Protein AF-A0A8W8HT36-F1 (afdb_monomer_lite)

Organism: Magallana gigas (NCBI:txid29159)

Structure (mmCIF, N/CA/C/O backbone):
data_AF-A0A8W8HT36-F1
#
_entry.id   AF-A0A8W8HT36-F1
#
loop_
_atom_site.group_PDB
_atom_site.id
_atom_site.type_symbol
_atom_site.label_atom_id
_atom_site.label_alt_id
_atom_site.label_comp_id
_atom_site.label_asym_id
_atom_site.label_entity_id
_atom_site.label_seq_id
_atom_site.pdbx_PDB_ins_code
_atom_site.Cartn_x
_atom_site.Cartn_y
_atom_site.Cartn_z
_atom_site.occupancy
_atom_site.B_iso_or_equiv
_atom_site.auth_seq_id
_atom_site.auth_comp_id
_atom_site.auth_asym_id
_atom_site.auth_atom_id
_atom_site.pdbx_PDB_model_num
ATOM 1 N N . MET A 1 1 ? -1.411 62.386 -12.670 1.00 39.59 1 MET A N 1
ATOM 2 C CA . MET A 1 1 ? -2.751 62.310 -12.051 1.00 39.59 1 MET A CA 1
ATOM 3 C C . MET A 1 1 ? -3.271 60.916 -12.381 1.00 39.59 1 MET A C 1
ATOM 5 O O . MET A 1 1 ? -3.273 60.595 -13.556 1.00 39.59 1 MET A O 1
ATOM 9 N N . TRP A 1 2 ? -3.578 60.104 -11.359 1.00 32.75 2 TRP A N 1
ATOM 10 C CA . TRP A 1 2 ? -3.995 58.681 -11.410 1.00 32.75 2 TRP A CA 1
ATOM 11 C C . TRP A 1 2 ? -2.913 57.618 -11.689 1.00 32.75 2 TRP A C 1
ATOM 13 O O . TRP A 1 2 ? -2.758 57.182 -12.815 1.00 32.75 2 TRP A O 1
ATOM 23 N N . GLN A 1 3 ? -2.185 57.213 -10.632 1.00 30.81 3 GLN A N 1
ATOM 24 C CA . GLN A 1 3 ? -1.705 55.831 -10.338 1.00 30.81 3 GLN A CA 1
ATOM 25 C C . GLN A 1 3 ? -0.694 55.797 -9.158 1.00 30.81 3 GLN A C 1
ATOM 27 O O . GLN A 1 3 ? 0.253 55.021 -9.126 1.00 30.81 3 GLN A O 1
ATOM 32 N N . LYS A 1 4 ? -0.876 56.656 -8.141 1.00 33.62 4 LYS A N 1
ATOM 33 C CA . LYS A 1 4 ? -0.022 56.713 -6.930 1.00 33.62 4 LYS A CA 1
ATOM 34 C C . LYS A 1 4 ? -0.773 56.372 -5.630 1.00 33.62 4 LYS A C 1
ATOM 36 O O . LYS A 1 4 ? -0.400 56.850 -4.568 1.00 33.62 4 LYS A O 1
ATOM 41 N N . LEU A 1 5 ? -1.831 55.558 -5.703 1.00 30.52 5 LEU A N 1
ATOM 42 C CA . LEU A 1 5 ? -2.777 55.362 -4.588 1.00 30.52 5 LEU A CA 1
ATOM 43 C C . LEU A 1 5 ? -3.049 53.906 -4.161 1.00 30.52 5 LEU A C 1
ATOM 45 O O . LEU A 1 5 ? -4.030 53.669 -3.476 1.00 30.52 5 LEU A O 1
ATOM 49 N N . TRP A 1 6 ? -2.177 52.944 -4.483 1.00 29.08 6 TRP A N 1
ATOM 50 C CA . TRP A 1 6 ? -2.329 51.545 -4.022 1.00 29.08 6 TRP A CA 1
ATOM 51 C C . TRP A 1 6 ? -1.109 50.990 -3.264 1.00 29.08 6 TRP A C 1
ATOM 53 O O . TRP A 1 6 ? -0.866 49.792 -3.223 1.00 29.08 6 TRP A O 1
ATOM 63 N N . ARG A 1 7 ? -0.339 51.863 -2.603 1.00 36.09 7 ARG A N 1
ATOM 64 C CA . ARG A 1 7 ? 0.640 51.459 -1.578 1.00 36.09 7 ARG A CA 1
ATOM 65 C C . ARG A 1 7 ? 0.145 51.889 -0.203 1.00 36.09 7 ARG A C 1
ATOM 67 O O . ARG A 1 7 ? 0.567 52.933 0.284 1.00 36.09 7 ARG A O 1
ATOM 74 N N . LYS A 1 8 ? -0.781 51.117 0.369 1.00 39.12 8 LYS A N 1
ATOM 75 C CA . LYS A 1 8 ? -1.041 50.968 1.815 1.00 39.12 8 LYS A CA 1
ATOM 76 C C . LYS A 1 8 ? -2.285 50.096 1.993 1.00 39.12 8 LYS A C 1
ATOM 78 O O . LYS A 1 8 ? -3.403 50.579 1.862 1.00 39.12 8 LYS A O 1
ATOM 83 N N . GLY A 1 9 ? -2.055 48.823 2.273 1.00 32.28 9 GLY A N 1
ATOM 84 C CA . GLY A 1 9 ? -3.077 47.827 2.567 1.00 32.28 9 GLY A CA 1
ATOM 85 C C . GLY A 1 9 ? -2.457 46.453 2.374 1.00 32.28 9 GLY A C 1
ATOM 86 O O . GLY A 1 9 ? -2.056 46.139 1.263 1.00 32.28 9 GLY A O 1
ATOM 87 N N . ASP A 1 10 ? -2.328 45.718 3.472 1.00 29.16 10 ASP A N 1
ATOM 88 C CA . ASP A 1 10 ? -1.903 44.319 3.566 1.00 29.16 10 ASP A CA 1
ATOM 89 C C . ASP A 1 10 ? -0.396 44.048 3.464 1.00 29.16 10 ASP A C 1
ATOM 91 O O . ASP A 1 10 ? 0.116 43.394 2.563 1.00 29.16 10 ASP A O 1
ATOM 95 N N . GLN A 1 11 ? 0.315 44.461 4.520 1.00 32.84 11 GLN A N 1
ATOM 96 C CA . GLN A 1 11 ? 1.380 43.621 5.079 1.00 32.84 11 GLN A CA 1
ATOM 97 C C . GLN A 1 11 ? 0.736 42.380 5.713 1.00 32.84 11 GLN A C 1
ATOM 99 O O . GLN A 1 11 ? 0.635 42.260 6.933 1.00 32.84 11 GLN A O 1
ATOM 104 N N . GLN A 1 12 ? 0.264 41.468 4.872 1.00 31.56 12 GLN A N 1
ATOM 105 C CA . GLN A 1 12 ? 0.124 40.079 5.266 1.00 31.56 12 GLN A CA 1
ATOM 106 C C . GLN A 1 12 ? 1.521 39.490 5.094 1.00 31.56 12 GLN A C 1
ATOM 108 O O . GLN A 1 12 ? 2.111 39.626 4.026 1.00 31.56 12 GLN A O 1
ATOM 113 N N . LYS A 1 13 ? 2.103 38.971 6.179 1.00 32.94 13 LYS A N 1
ATOM 114 C CA . LYS A 1 13 ? 3.376 38.248 6.126 1.00 32.94 13 LYS A CA 1
ATOM 115 C C . LYS A 1 13 ? 3.275 37.239 4.982 1.00 32.94 13 LYS A C 1
ATOM 117 O O . LYS A 1 13 ? 2.394 36.384 5.029 1.00 32.94 13 LYS A O 1
ATOM 122 N N . ASP A 1 14 ? 4.114 37.397 3.962 1.00 33.56 14 ASP A N 1
ATOM 123 C CA . ASP A 1 14 ? 4.379 36.356 2.976 1.00 33.56 14 ASP A CA 1
ATOM 124 C C . ASP A 1 14 ? 4.907 35.153 3.766 1.00 33.56 14 ASP A C 1
ATOM 126 O O . ASP A 1 14 ? 6.076 35.106 4.138 1.00 33.56 14 ASP A O 1
ATOM 130 N N . GLU A 1 15 ? 4.011 34.237 4.130 1.00 40.59 15 GLU A N 1
ATOM 131 C CA . GLU A 1 15 ? 4.393 32.876 4.475 1.00 40.59 15 GLU A CA 1
ATOM 132 C C . GLU A 1 15 ? 5.064 32.300 3.231 1.00 40.59 15 GLU A C 1
ATOM 134 O O . GLU A 1 15 ? 4.512 32.390 2.129 1.00 40.59 15 GLU A O 1
ATOM 139 N N . ASP A 1 16 ? 6.285 31.804 3.413 1.00 41.41 16 ASP A N 1
ATOM 140 C CA . ASP A 1 16 ? 7.155 31.257 2.384 1.00 41.41 16 ASP A CA 1
ATOM 141 C C . ASP A 1 16 ? 6.354 30.489 1.330 1.00 41.41 16 ASP A C 1
ATOM 143 O O . ASP A 1 16 ? 5.788 29.421 1.579 1.00 41.41 16 ASP A O 1
ATOM 147 N N . LYS A 1 17 ? 6.280 31.046 0.116 1.00 52.59 17 LYS A N 1
ATOM 148 C CA . LYS A 1 17 ? 5.770 30.317 -1.043 1.00 52.59 17 LYS A CA 1
ATOM 149 C C . LYS A 1 17 ? 6.819 29.277 -1.410 1.00 52.59 17 LYS A C 1
ATOM 151 O O . LYS A 1 17 ? 7.540 29.467 -2.383 1.00 52.59 17 LYS A O 1
ATOM 156 N N . GLU A 1 18 ? 6.904 28.190 -0.646 1.00 64.25 18 GLU A N 1
ATOM 157 C CA . GLU A 1 18 ? 7.622 26.999 -1.088 1.00 64.25 18 GLU A CA 1
ATOM 158 C C . GLU A 1 18 ? 7.099 26.666 -2.493 1.00 64.25 18 GLU A C 1
ATOM 160 O O . GLU A 1 18 ? 5.883 26.647 -2.735 1.00 64.25 18 GLU A O 1
ATOM 165 N N . VAL A 1 19 ? 8.006 26.540 -3.455 1.00 80.88 19 VAL A N 1
ATOM 166 C CA . VAL A 1 19 ? 7.696 26.176 -4.839 1.00 80.88 19 VAL A CA 1
ATOM 167 C C . VAL A 1 19 ? 7.951 24.682 -4.971 1.00 80.88 19 VAL A C 1
ATOM 169 O O . VAL A 1 19 ? 8.762 24.121 -4.239 1.00 80.88 19 VAL A O 1
ATOM 172 N N . VAL A 1 20 ? 7.206 24.029 -5.856 1.00 83.50 20 VAL A N 1
ATOM 173 C CA . VAL A 1 20 ? 7.452 22.626 -6.190 1.00 83.50 20 VAL A CA 1
ATOM 174 C C . VAL A 1 20 ? 8.873 22.520 -6.750 1.00 83.50 20 VAL A C 1
ATOM 176 O O . VAL A 1 20 ? 9.202 23.244 -7.684 1.00 83.50 20 VAL A O 1
ATOM 179 N N . GLU A 1 21 ? 9.714 21.669 -6.155 1.00 85.12 21 GLU A N 1
ATOM 180 C CA . GLU A 1 21 ? 11.086 21.467 -6.640 1.00 85.12 21 GLU A CA 1
ATOM 181 C C . GLU A 1 21 ? 11.055 20.893 -8.062 1.00 85.12 21 GLU A C 1
ATOM 183 O O . GLU A 1 21 ? 10.268 19.991 -8.362 1.00 85.12 21 GLU A O 1
ATOM 188 N N . GLU A 1 22 ? 11.904 21.426 -8.932 1.00 84.25 22 GLU A N 1
ATOM 189 C CA . GLU A 1 22 ? 12.122 20.957 -10.298 1.00 84.25 22 GLU A CA 1
ATOM 190 C C . GLU A 1 22 ? 13.592 20.549 -10.429 1.00 84.25 22 GLU A C 1
ATOM 192 O O . GLU A 1 22 ? 14.459 21.070 -9.724 1.00 84.25 22 GLU A O 1
ATOM 197 N N . ILE A 1 23 ? 13.883 19.587 -11.304 1.00 81.38 23 ILE A N 1
ATOM 198 C CA . ILE A 1 23 ? 15.265 19.171 -11.541 1.00 81.38 23 ILE A CA 1
ATOM 199 C C . ILE A 1 23 ? 15.947 20.242 -12.399 1.00 81.38 23 ILE A C 1
ATOM 201 O O . ILE A 1 23 ? 15.700 20.353 -13.598 1.00 81.38 23 ILE A O 1
ATOM 205 N N . GLU A 1 24 ? 16.832 21.020 -11.782 1.00 60.50 24 GLU A N 1
ATOM 206 C CA . GLU A 1 24 ? 17.687 21.978 -12.480 1.00 60.50 24 GLU A CA 1
ATOM 207 C C . GLU A 1 24 ? 18.999 21.296 -12.917 1.00 60.50 24 GLU A C 1
ATOM 209 O O . GLU A 1 24 ? 19.909 21.111 -12.112 1.00 60.50 24 GLU A O 1
ATOM 214 N N . GLY A 1 25 ? 19.116 20.923 -14.199 1.00 57.88 25 GLY A N 1
ATOM 215 C CA . GLY A 1 25 ? 20.370 20.442 -14.809 1.00 57.88 25 GLY A CA 1
ATOM 216 C C . GLY A 1 25 ? 20.289 19.074 -15.501 1.00 57.88 25 GLY A C 1
ATOM 217 O O . GLY A 1 25 ? 19.255 18.416 -15.494 1.00 57.88 25 GLY A O 1
ATOM 218 N N . GLU A 1 26 ? 21.396 18.655 -16.129 1.00 55.81 26 GLU A N 1
ATOM 219 C CA . GLU A 1 26 ? 21.508 17.374 -16.860 1.00 55.81 26 GLU A CA 1
ATOM 220 C C . GLU A 1 26 ? 21.835 16.170 -15.949 1.00 55.81 26 GLU A C 1
ATOM 222 O O . GLU A 1 26 ? 21.709 15.020 -16.368 1.00 55.81 26 GLU A O 1
ATOM 227 N N . GLU A 1 27 ? 22.232 16.402 -14.693 1.00 56.91 27 GLU A N 1
ATOM 228 C CA . GLU A 1 27 ? 22.646 15.354 -13.749 1.00 56.91 27 GLU A CA 1
ATOM 229 C C . GLU A 1 27 ? 21.457 14.824 -12.930 1.00 56.91 27 GLU A C 1
ATOM 231 O O . GLU A 1 27 ? 21.350 15.042 -11.725 1.00 56.91 27 GLU A O 1
ATOM 236 N N . THR A 1 28 ? 20.533 14.114 -13.581 1.00 69.69 28 THR A N 1
ATOM 237 C CA . THR A 1 28 ? 19.510 13.342 -12.857 1.00 69.69 28 THR A CA 1
ATOM 238 C C . THR A 1 28 ? 20.115 12.043 -12.334 1.00 69.69 28 THR A C 1
ATOM 240 O O . THR A 1 28 ? 20.674 11.270 -13.113 1.00 69.69 28 THR A O 1
ATOM 243 N N . CYS A 1 29 ? 19.930 11.728 -11.054 1.00 77.38 29 CYS A N 1
ATOM 244 C CA . CYS A 1 29 ? 20.322 10.437 -10.481 1.00 77.38 29 CYS A CA 1
ATOM 245 C C . CYS A 1 29 ? 19.191 9.399 -10.583 1.00 77.38 29 CYS A C 1
ATOM 247 O O . CYS A 1 29 ? 19.085 8.531 -9.720 1.00 77.38 29 CYS A O 1
ATOM 249 N N . ASN A 1 30 ? 18.322 9.485 -11.600 1.00 87.06 30 ASN A N 1
ATOM 250 C CA . ASN A 1 30 ? 17.230 8.531 -11.788 1.00 87.06 30 ASN A CA 1
ATOM 251 C C . ASN A 1 30 ? 17.791 7.169 -12.251 1.00 87.06 30 ASN A C 1
ATOM 253 O O . ASN A 1 30 ? 18.277 7.077 -13.380 1.00 87.06 30 ASN A O 1
ATOM 257 N N . PRO A 1 31 ? 17.714 6.100 -11.433 1.00 87.69 31 PRO A N 1
ATOM 258 C CA . PRO A 1 31 ? 18.213 4.795 -11.844 1.00 87.69 31 PRO A CA 1
ATOM 259 C C . PRO A 1 31 ? 17.300 4.100 -12.856 1.00 87.69 31 PRO A C 1
ATOM 261 O O . PRO A 1 31 ? 17.740 3.146 -13.487 1.00 87.69 31 PRO A O 1
ATOM 264 N N . TYR A 1 32 ? 16.045 4.530 -13.003 1.00 91.50 32 TYR A N 1
ATOM 265 C CA . TYR A 1 32 ? 15.023 3.853 -13.794 1.00 91.50 32 TYR A CA 1
ATOM 266 C C . TYR A 1 32 ? 14.915 4.424 -15.204 1.00 91.50 32 TYR A C 1
ATOM 268 O O . TYR A 1 32 ? 14.121 5.317 -15.493 1.00 91.50 32 TYR A O 1
ATOM 276 N N . THR A 1 33 ? 15.733 3.883 -16.092 1.00 89.19 33 THR A N 1
ATOM 277 C CA . THR A 1 33 ? 15.896 4.344 -17.476 1.00 89.19 33 THR A CA 1
ATOM 278 C C . THR A 1 33 ? 15.317 3.369 -18.504 1.00 89.19 33 THR A C 1
ATOM 280 O O . THR A 1 33 ? 15.204 3.716 -19.678 1.00 89.19 33 THR A O 1
ATOM 283 N N . GLU A 1 34 ? 14.920 2.161 -18.089 1.00 92.25 34 GLU A N 1
ATOM 284 C CA . GLU A 1 34 ? 14.182 1.202 -18.918 1.00 92.25 34 GLU A CA 1
ATOM 285 C C . GLU A 1 34 ? 12.719 1.111 -18.459 1.00 92.25 34 GLU A C 1
ATOM 287 O O . GLU A 1 34 ? 12.436 0.909 -17.279 1.00 92.25 34 GLU A O 1
ATOM 292 N N . LEU A 1 35 ? 11.787 1.241 -19.406 1.00 94.62 35 LEU A N 1
ATOM 293 C CA . LEU A 1 35 ? 10.345 1.319 -19.162 1.00 94.62 35 LEU A CA 1
ATOM 294 C C . LEU A 1 35 ? 9.627 0.218 -19.934 1.00 94.62 35 LEU A C 1
ATOM 296 O O . LEU A 1 35 ? 9.852 0.060 -21.136 1.00 94.62 35 LEU A O 1
ATOM 300 N N . TYR A 1 36 ? 8.721 -0.495 -19.270 1.00 96.19 36 TYR A N 1
ATOM 301 C CA . TYR A 1 36 ? 7.875 -1.499 -19.911 1.00 96.19 36 TYR A CA 1
ATOM 302 C C . TYR A 1 36 ? 6.407 -1.189 -19.631 1.00 96.19 36 TYR A C 1
ATOM 304 O O . TYR A 1 36 ? 5.975 -1.170 -18.479 1.00 96.19 36 TYR A O 1
ATOM 312 N N . PHE A 1 37 ? 5.643 -0.957 -20.698 1.00 96.38 37 PHE A N 1
ATOM 313 C CA . PHE A 1 37 ? 4.206 -0.718 -20.624 1.00 96.38 37 PHE A CA 1
ATOM 314 C C . PHE A 1 37 ? 3.459 -2.052 -20.610 1.00 96.38 37 PHE A C 1
ATOM 316 O O . PHE A 1 37 ? 3.465 -2.800 -21.589 1.00 96.38 37 PHE A O 1
ATOM 323 N N . LEU A 1 38 ? 2.809 -2.341 -19.489 1.00 96.38 38 LEU A N 1
ATOM 324 C CA . LEU A 1 38 ? 2.067 -3.567 -19.234 1.00 96.38 38 LEU A CA 1
ATOM 325 C C . LEU A 1 38 ? 0.573 -3.293 -19.436 1.00 96.38 38 LEU A C 1
ATOM 327 O O . LEU A 1 38 ? -0.162 -2.969 -18.504 1.00 96.38 38 LEU A O 1
ATOM 331 N N . GLN A 1 39 ? 0.130 -3.369 -20.692 1.00 93.75 39 GLN A N 1
ATOM 332 C CA . GLN A 1 39 ? -1.240 -3.025 -21.066 1.00 93.75 39 GLN A CA 1
ATOM 333 C C . GLN A 1 39 ? -2.148 -4.259 -21.094 1.00 93.75 39 GLN A C 1
ATOM 335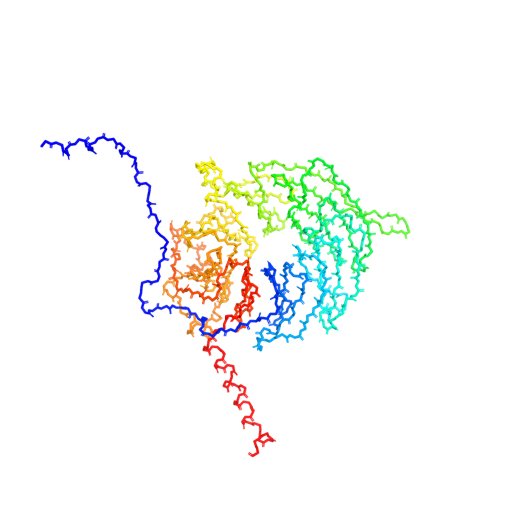 O O . GLN A 1 39 ? -1.915 -5.217 -21.835 1.00 93.75 39 GLN A O 1
ATOM 340 N N . HIS A 1 40 ? -3.217 -4.216 -20.301 1.00 96.38 40 HIS A N 1
ATOM 341 C CA . HIS A 1 40 ? -4.307 -5.190 -20.374 1.00 96.38 40 HIS A CA 1
ATOM 342 C C . HIS A 1 40 ? -5.631 -4.622 -19.869 1.00 96.38 40 HIS A C 1
ATOM 344 O O . HIS A 1 40 ? -6.666 -4.915 -20.460 1.00 96.38 40 HIS A O 1
ATOM 350 N N . HIS A 1 41 ? -5.579 -3.821 -18.806 1.00 97.81 41 HIS A N 1
ATOM 351 C CA . HIS A 1 41 ? -6.761 -3.224 -18.204 1.00 97.81 41 HIS A CA 1
ATOM 352 C C . HIS A 1 41 ? -7.472 -2.261 -19.157 1.00 97.81 41 HIS A C 1
ATOM 354 O O . HIS A 1 41 ? -6.840 -1.593 -19.980 1.00 97.81 41 HIS A O 1
ATOM 360 N N . SER A 1 42 ? -8.797 -2.202 -19.034 1.00 97.00 42 SER A N 1
ATOM 361 C CA . SER A 1 42 ? -9.656 -1.306 -19.822 1.00 97.00 42 SER A CA 1
ATOM 362 C C . SER A 1 42 ? -10.237 -0.147 -19.014 1.00 97.00 42 SER A C 1
ATOM 364 O O . SER A 1 42 ? -10.925 0.694 -19.584 1.00 97.00 42 SER A O 1
ATOM 366 N N . ASP A 1 43 ? -9.994 -0.123 -17.703 1.00 97.50 43 ASP A N 1
ATOM 367 C CA . ASP A 1 43 ? -10.412 0.944 -16.792 1.00 97.50 43 ASP A CA 1
ATOM 368 C C . ASP A 1 43 ? -9.319 1.209 -15.732 1.00 97.50 43 ASP A C 1
ATOM 370 O O . ASP A 1 43 ? -8.214 0.669 -15.812 1.00 97.50 43 ASP A O 1
ATOM 374 N N . ILE A 1 44 ? -9.548 2.153 -14.817 1.00 97.62 44 ILE A N 1
ATOM 375 C CA . ILE A 1 44 ? -8.581 2.630 -13.819 1.00 97.62 44 ILE A CA 1
ATOM 376 C C . ILE A 1 44 ? -7.999 1.456 -13.027 1.00 97.62 44 ILE A C 1
ATOM 378 O O . ILE A 1 44 ? -8.740 0.681 -12.422 1.00 97.62 44 ILE A O 1
ATOM 382 N N . VAL A 1 45 ? -6.668 1.374 -12.947 1.00 98.25 45 VAL A N 1
ATOM 383 C CA . VAL A 1 45 ? -5.976 0.364 -12.137 1.00 98.25 45 VAL A CA 1
ATOM 384 C C . VAL A 1 45 ? -5.725 0.933 -10.741 1.00 98.25 45 VAL A C 1
ATOM 386 O O . VAL A 1 45 ? -4.972 1.894 -10.572 1.00 98.25 45 VAL A O 1
ATOM 389 N N . ARG A 1 46 ? -6.372 0.354 -9.724 1.00 96.38 46 ARG A N 1
ATOM 390 C CA . ARG A 1 46 ? -6.370 0.876 -8.342 1.00 96.38 46 ARG A CA 1
ATOM 391 C C . ARG A 1 46 ? -5.433 0.137 -7.399 1.00 96.38 46 ARG A C 1
ATOM 393 O O . ARG A 1 46 ? -5.039 0.694 -6.372 1.00 96.38 46 ARG A O 1
ATOM 400 N N . HIS A 1 47 ? -5.121 -1.113 -7.712 1.00 97.06 47 HIS A N 1
ATOM 401 C CA . HIS A 1 47 ? -4.422 -2.017 -6.816 1.00 97.06 47 HIS A CA 1
ATOM 402 C C . HIS A 1 47 ? -3.200 -2.612 -7.506 1.00 97.06 47 HIS A C 1
ATOM 404 O O . HIS A 1 47 ? -3.275 -3.055 -8.652 1.00 97.06 47 HIS A O 1
ATOM 410 N N . LEU A 1 48 ? -2.096 -2.643 -6.762 1.00 97.00 48 LEU A N 1
ATOM 411 C CA . LEU A 1 48 ? -0.896 -3.408 -7.064 1.00 97.00 48 LEU A CA 1
ATOM 412 C C . LEU A 1 48 ? -0.497 -4.178 -5.812 1.00 97.00 48 LEU A C 1
ATOM 414 O O . LEU A 1 48 ? -0.517 -3.621 -4.713 1.00 97.00 48 LEU A O 1
ATOM 418 N N . LEU A 1 49 ? -0.137 -5.444 -5.989 1.00 95.25 49 LEU A N 1
ATOM 419 C CA . LEU A 1 49 ? 0.296 -6.317 -4.908 1.00 95.25 49 LEU A CA 1
ATOM 420 C C . LEU A 1 49 ? 1.462 -7.183 -5.377 1.00 95.25 49 LEU A C 1
ATOM 422 O O . LEU A 1 49 ? 1.372 -7.838 -6.415 1.00 95.25 49 LEU A O 1
ATOM 426 N N . VAL A 1 50 ? 2.546 -7.191 -4.608 1.00 93.12 50 VAL A N 1
ATOM 427 C CA . VAL A 1 50 ? 3.642 -8.148 -4.787 1.00 93.12 50 VAL A CA 1
ATOM 428 C C . VAL A 1 50 ? 3.222 -9.468 -4.156 1.00 93.12 50 VAL A C 1
ATOM 430 O O . VAL A 1 50 ? 2.749 -9.485 -3.022 1.00 93.12 50 VAL A O 1
ATOM 433 N N . ILE A 1 51 ?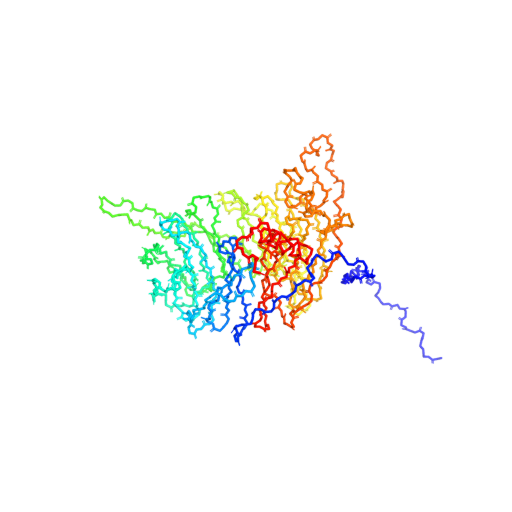 3.357 -10.554 -4.909 1.00 90.69 51 ILE A N 1
ATOM 434 C CA . ILE A 1 51 ? 2.979 -11.902 -4.473 1.00 90.69 51 ILE A CA 1
ATOM 435 C C . ILE A 1 51 ? 4.211 -12.684 -4.030 1.00 90.69 51 ILE A C 1
ATOM 437 O O . ILE A 1 51 ? 4.195 -13.354 -3.005 1.00 90.69 51 ILE A O 1
ATOM 441 N N . ASP A 1 52 ? 5.273 -12.602 -4.820 1.00 89.19 52 ASP A N 1
ATOM 442 C CA . ASP A 1 52 ? 6.565 -13.223 -4.561 1.00 89.19 52 ASP A CA 1
ATOM 443 C C . ASP A 1 52 ? 7.646 -12.456 -5.328 1.00 89.19 52 ASP A C 1
ATOM 445 O O . ASP A 1 52 ? 7.348 -11.465 -5.997 1.00 89.19 52 ASP A O 1
ATOM 449 N N . ASP A 1 53 ? 8.893 -12.924 -5.269 1.00 86.44 53 ASP A N 1
ATOM 450 C CA . ASP A 1 53 ? 10.046 -12.276 -5.902 1.00 86.44 53 ASP A CA 1
ATOM 451 C C . ASP A 1 53 ? 9.907 -12.090 -7.424 1.00 86.44 53 ASP A C 1
ATOM 453 O O . ASP A 1 53 ? 10.561 -11.216 -8.000 1.00 86.44 53 ASP A O 1
ATOM 457 N N . ARG A 1 54 ? 9.039 -12.865 -8.088 1.00 90.38 54 ARG A N 1
ATOM 458 C CA . ARG A 1 54 ? 8.879 -12.883 -9.546 1.00 90.38 54 ARG A CA 1
ATOM 459 C C . ARG A 1 54 ? 7.503 -12.419 -10.027 1.00 90.38 54 ARG A C 1
ATOM 461 O O . ARG A 1 54 ? 7.322 -12.216 -11.229 1.00 90.38 54 ARG A O 1
ATOM 468 N N . ARG A 1 55 ? 6.515 -12.267 -9.148 1.00 93.06 55 ARG A N 1
ATOM 469 C CA . ARG A 1 55 ? 5.138 -11.971 -9.554 1.00 93.06 55 ARG A CA 1
ATOM 470 C C . ARG A 1 55 ? 4.547 -10.794 -8.807 1.00 93.06 55 ARG A C 1
ATOM 472 O O . ARG A 1 55 ? 4.573 -10.725 -7.580 1.00 93.06 55 ARG A O 1
ATOM 479 N N . CYS A 1 56 ? 3.906 -9.923 -9.575 1.00 95.25 56 CYS A N 1
ATOM 480 C CA . CYS A 1 56 ? 3.014 -8.902 -9.056 1.00 95.25 56 CYS A CA 1
ATOM 481 C C . CYS A 1 56 ? 1.641 -9.016 -9.722 1.00 95.25 56 CYS A C 1
ATOM 483 O O . CYS A 1 56 ? 1.494 -9.569 -10.815 1.00 95.25 56 CYS A O 1
ATOM 485 N N . VAL A 1 57 ? 0.621 -8.517 -9.036 1.00 96.94 57 VAL A N 1
ATOM 486 C CA . VAL A 1 57 ? -0.769 -8.556 -9.482 1.00 96.94 57 VAL A CA 1
ATOM 487 C C . VAL A 1 57 ? -1.321 -7.145 -9.534 1.00 96.94 57 VAL A C 1
ATOM 489 O O . VAL A 1 57 ? -1.101 -6.364 -8.608 1.00 96.94 57 VAL A O 1
ATOM 492 N N . SER A 1 58 ? -2.065 -6.839 -10.593 1.00 98.06 58 SER A N 1
ATOM 493 C CA . SER A 1 58 ? -2.832 -5.602 -10.721 1.00 98.06 58 SER A CA 1
ATOM 494 C C . SER A 1 58 ? -4.330 -5.869 -10.818 1.00 98.06 58 SER A C 1
ATOM 496 O O . SER A 1 58 ? -4.756 -6.885 -11.373 1.00 98.06 58 SER A O 1
ATOM 498 N N . ALA A 1 59 ? -5.127 -4.944 -10.286 1.00 98.00 59 ALA A N 1
ATOM 499 C CA . ALA A 1 59 ? -6.580 -4.959 -10.416 1.00 98.00 59 ALA A CA 1
ATOM 500 C C . ALA A 1 59 ? -7.177 -3.551 -10.310 1.00 98.00 59 ALA A C 1
ATOM 502 O O . ALA A 1 59 ? -6.548 -2.625 -9.777 1.00 98.00 59 ALA A O 1
ATOM 503 N N . GLY A 1 60 ? -8.413 -3.387 -10.777 1.00 97.12 60 GLY A N 1
ATOM 504 C CA . GLY A 1 60 ? -9.070 -2.088 -10.766 1.00 97.12 60 GLY A CA 1
ATOM 505 C C . GLY A 1 60 ? -10.552 -2.103 -11.122 1.00 97.12 60 GLY A C 1
ATOM 506 O O . GLY A 1 60 ? -11.290 -3.035 -10.787 1.00 97.12 60 GLY A O 1
ATOM 507 N N . ASP A 1 61 ? -10.979 -1.026 -11.778 1.00 97.88 61 ASP A N 1
ATOM 508 C CA . ASP A 1 61 ? -12.390 -0.721 -12.034 1.00 97.88 61 ASP A CA 1
ATOM 509 C C . ASP A 1 61 ? -13.012 -1.591 -13.138 1.00 97.88 61 ASP A C 1
ATOM 511 O O . ASP A 1 61 ? -14.232 -1.739 -13.191 1.00 97.88 61 ASP A O 1
ATOM 515 N N . ASP A 1 62 ? -12.187 -2.259 -13.948 1.00 97.62 62 ASP A N 1
ATOM 516 C CA . ASP A 1 62 ? -12.633 -3.198 -14.982 1.00 97.62 62 ASP A CA 1
ATOM 517 C C . ASP A 1 62 ? -13.037 -4.579 -14.443 1.00 97.62 62 ASP A C 1
ATOM 519 O O . ASP A 1 62 ? -13.537 -5.410 -15.199 1.00 97.62 62 ASP A O 1
ATOM 523 N N . GLY A 1 63 ? -12.840 -4.838 -13.145 1.00 96.81 63 GLY A N 1
ATOM 524 C CA . GLY A 1 63 ? -13.182 -6.119 -12.523 1.00 96.81 63 GLY A CA 1
ATOM 525 C C . GLY A 1 63 ? -12.222 -7.263 -12.872 1.00 96.81 63 GLY A C 1
ATOM 526 O O . GLY A 1 63 ? -12.481 -8.414 -12.511 1.00 96.81 63 GLY A O 1
ATOM 527 N N . VAL A 1 64 ? -11.107 -6.971 -13.548 1.00 97.44 64 VAL A N 1
ATOM 528 C CA . VAL A 1 64 ? -10.118 -7.962 -13.982 1.00 97.44 64 VAL A CA 1
ATOM 529 C C . VAL A 1 64 ? -8.925 -7.969 -13.030 1.00 97.44 64 VAL A C 1
ATOM 531 O O . VAL A 1 64 ? -8.479 -6.935 -12.535 1.00 97.44 64 VAL A O 1
ATOM 534 N N . VAL A 1 65 ? -8.380 -9.158 -12.793 1.00 97.31 65 VAL A N 1
ATOM 535 C CA . VAL A 1 65 ? -7.106 -9.364 -12.098 1.00 97.31 65 VAL A CA 1
ATOM 536 C C . VAL A 1 65 ? -6.073 -9.817 -13.115 1.00 97.31 65 VAL A C 1
ATOM 538 O O . VAL A 1 65 ? -6.330 -10.755 -13.867 1.00 97.31 65 VAL A O 1
ATOM 541 N N . VAL A 1 66 ? -4.893 -9.202 -13.126 1.00 97.62 66 VAL A N 1
ATOM 542 C CA . VAL A 1 66 ? -3.804 -9.573 -14.039 1.00 97.62 66 VAL A CA 1
ATOM 543 C C . VAL A 1 66 ? -2.557 -9.923 -13.251 1.00 97.62 66 VAL A C 1
ATOM 545 O O . VAL A 1 66 ? -2.152 -9.175 -12.368 1.00 97.62 66 VAL A O 1
ATOM 548 N N . VAL A 1 67 ? -1.943 -11.057 -13.586 1.00 96.94 67 VAL A N 1
ATOM 549 C CA . VAL A 1 67 ? -0.689 -11.529 -12.996 1.00 96.94 67 VAL A CA 1
ATOM 550 C C . VAL A 1 67 ? 0.449 -11.244 -13.971 1.00 96.94 67 VAL A C 1
ATOM 552 O O . VAL A 1 67 ? 0.407 -11.661 -15.134 1.00 96.94 67 VAL A O 1
ATOM 555 N N . TRP A 1 68 ? 1.484 -10.566 -13.490 1.00 97.00 68 TRP A N 1
ATOM 556 C CA . TRP A 1 68 ? 2.642 -10.149 -14.274 1.00 97.00 68 TRP A CA 1
ATOM 557 C C . TRP A 1 68 ? 3.902 -10.868 -13.809 1.00 97.00 68 TRP A C 1
ATOM 559 O O . TRP A 1 68 ? 4.108 -11.069 -12.614 1.00 97.00 68 TRP A O 1
ATOM 569 N N . ASP A 1 69 ? 4.762 -11.223 -14.761 1.00 95.38 69 ASP A N 1
ATOM 570 C CA . ASP A 1 69 ? 6.143 -11.607 -14.489 1.00 95.38 69 ASP A CA 1
ATOM 571 C C . ASP A 1 69 ? 6.953 -10.327 -14.292 1.00 95.38 69 ASP A C 1
ATOM 573 O O . ASP A 1 69 ? 7.080 -9.514 -15.215 1.00 95.38 69 ASP A O 1
ATOM 577 N N . THR A 1 70 ? 7.485 -10.138 -13.090 1.00 93.44 70 THR A N 1
ATOM 578 C CA . THR A 1 70 ? 8.253 -8.947 -12.751 1.00 93.44 70 THR A CA 1
ATOM 579 C C . THR A 1 70 ? 9.601 -8.950 -13.447 1.00 93.44 70 THR A C 1
ATOM 581 O O . THR A 1 70 ? 10.062 -7.882 -13.823 1.00 93.44 70 THR A O 1
ATOM 584 N N . GLN A 1 71 ? 10.223 -10.104 -13.693 1.00 91.62 71 GLN A N 1
ATOM 585 C CA . GLN A 1 71 ? 11.533 -10.204 -14.335 1.00 91.62 71 GLN A CA 1
ATOM 586 C C . GLN A 1 71 ? 11.449 -9.938 -15.843 1.00 91.62 71 GLN A C 1
ATOM 588 O O . GLN A 1 71 ? 12.240 -9.169 -16.388 1.00 91.62 71 GLN A O 1
ATOM 593 N N . LEU A 1 72 ? 10.490 -10.574 -16.516 1.00 91.62 72 LEU A N 1
ATOM 594 C CA . LEU A 1 72 ? 10.308 -10.494 -17.968 1.00 91.62 72 LEU A CA 1
ATOM 595 C C . LEU A 1 72 ? 9.399 -9.340 -18.406 1.00 91.62 72 LEU A C 1
ATOM 597 O O . LEU A 1 72 ? 9.287 -9.093 -19.606 1.00 91.62 72 LEU A O 1
ATOM 601 N N . CYS A 1 73 ? 8.750 -8.651 -17.462 1.00 94.81 73 CYS A N 1
ATOM 602 C CA . CYS A 1 73 ? 7.786 -7.585 -17.732 1.00 94.81 73 CYS A CA 1
ATOM 603 C C . CYS A 1 73 ? 6.699 -8.034 -18.722 1.00 94.81 73 CYS A C 1
ATOM 605 O O . CYS A 1 73 ? 6.415 -7.358 -19.710 1.00 94.81 73 CYS A O 1
ATOM 607 N N . MET A 1 74 ? 6.107 -9.207 -18.486 1.00 95.00 74 MET A N 1
ATOM 608 C CA . MET A 1 74 ? 5.085 -9.767 -19.370 1.00 95.00 74 MET A CA 1
ATOM 609 C C . MET A 1 74 ? 3.884 -10.290 -18.595 1.00 95.00 74 MET A C 1
ATOM 611 O O . MET A 1 74 ? 3.996 -10.709 -17.445 1.00 95.00 74 MET A O 1
ATOM 615 N N . LYS A 1 75 ? 2.722 -10.299 -19.249 1.00 96.56 75 LYS A N 1
ATOM 616 C CA . LYS A 1 75 ? 1.515 -10.905 -18.687 1.00 96.56 75 LYS A CA 1
ATOM 617 C C . LYS A 1 75 ? 1.685 -12.422 -18.602 1.00 96.56 75 LYS A C 1
ATOM 619 O O . LYS A 1 75 ? 1.938 -13.059 -19.624 1.00 96.56 75 LYS A O 1
ATOM 624 N N . LEU A 1 76 ? 1.491 -12.988 -17.413 1.00 94.81 76 LEU A N 1
ATOM 625 C CA . LEU A 1 76 ? 1.465 -14.435 -17.185 1.00 94.81 76 LEU A CA 1
ATOM 626 C C . LEU A 1 76 ? 0.052 -14.991 -17.364 1.00 94.81 76 LEU A C 1
ATOM 628 O O . LEU A 1 76 ? -0.165 -15.925 -18.132 1.00 94.81 76 LEU A O 1
ATOM 632 N N . SER A 1 77 ? -0.915 -14.394 -16.673 1.00 94.19 77 SER A N 1
ATOM 633 C CA . SER A 1 77 ? -2.319 -14.805 -16.691 1.00 94.19 77 SER A CA 1
ATOM 634 C C . SER A 1 77 ? -3.227 -13.630 -16.331 1.00 94.19 77 SER A C 1
ATOM 636 O O . SER A 1 77 ? -2.764 -12.579 -15.885 1.00 94.19 77 SER A O 1
ATOM 638 N N . PHE A 1 78 ? -4.526 -13.781 -16.575 1.00 95.44 78 PHE A N 1
ATOM 639 C CA . PHE A 1 78 ? -5.540 -12.842 -16.109 1.00 95.44 78 PHE A CA 1
ATOM 640 C C . PHE A 1 78 ? -6.841 -13.584 -15.812 1.00 95.44 78 PHE A C 1
ATOM 642 O O . PHE A 1 78 ? -7.094 -14.647 -16.386 1.00 95.44 78 PHE A O 1
ATOM 649 N N . PHE A 1 79 ? -7.655 -13.008 -14.935 1.00 93.50 79 PHE A N 1
ATOM 650 C CA . PHE A 1 79 ? -8.939 -13.552 -14.516 1.00 93.50 79 PHE A CA 1
ATOM 651 C C . PHE A 1 79 ? -10.001 -12.456 -14.579 1.00 93.50 79 PHE A C 1
ATOM 653 O O . PHE A 1 79 ? -9.816 -11.384 -14.002 1.00 93.50 79 PHE A O 1
ATOM 660 N N . GLU A 1 80 ? -11.124 -12.734 -15.243 1.00 94.25 80 GLU A N 1
ATOM 661 C CA . GLU A 1 80 ? -12.350 -11.938 -15.111 1.00 94.25 80 GLU A CA 1
ATOM 662 C C . GLU A 1 80 ? -12.939 -12.218 -13.731 1.00 94.25 80 GLU A C 1
ATOM 664 O O . GLU A 1 80 ? -13.732 -13.143 -13.541 1.00 94.25 80 GLU A O 1
ATOM 669 N N . ALA A 1 81 ? -12.440 -11.492 -12.735 1.00 93.62 81 ALA A N 1
ATOM 670 C CA . ALA A 1 81 ? -12.738 -11.818 -11.361 1.00 93.62 81 ALA A CA 1
ATOM 671 C C . ALA A 1 81 ? -14.140 -11.353 -10.986 1.00 93.62 81 ALA A C 1
ATOM 673 O O . ALA A 1 81 ? -14.897 -12.123 -10.414 1.00 93.62 81 ALA A O 1
ATOM 674 N N . HIS A 1 82 ? -14.512 -10.127 -11.332 1.00 96.94 82 HIS A N 1
ATOM 675 C CA . HIS A 1 82 ? -15.745 -9.515 -10.857 1.00 96.94 82 HIS A CA 1
ATOM 676 C C . HIS A 1 82 ? -16.487 -8.782 -11.972 1.00 96.94 82 HIS A C 1
ATOM 678 O O . HIS A 1 82 ? -15.902 -8.333 -12.951 1.00 96.94 82 HIS A O 1
ATOM 684 N N . SER A 1 83 ? -17.802 -8.637 -11.802 1.00 96.12 83 SER A N 1
ATOM 685 C CA . SER A 1 83 ? -18.664 -7.910 -12.757 1.00 96.12 83 SER A CA 1
ATOM 686 C C . SER A 1 83 ? -18.694 -6.394 -12.519 1.00 96.12 83 SER A C 1
ATOM 688 O O . SER A 1 83 ? -19.320 -5.642 -13.268 1.00 96.12 83 SER A O 1
ATOM 690 N N . ARG A 1 84 ? -18.061 -5.947 -11.432 1.00 97.00 84 ARG A N 1
ATOM 691 C CA . ARG A 1 84 ? -17.961 -4.559 -10.975 1.00 97.00 84 ARG A CA 1
ATOM 692 C C . ARG A 1 84 ? -16.553 -4.295 -10.428 1.00 97.00 84 ARG A C 1
ATOM 694 O O . ARG A 1 84 ? -15.839 -5.264 -10.152 1.00 97.00 84 ARG A O 1
ATOM 701 N N . PRO A 1 85 ? -16.188 -3.018 -10.197 1.00 97.44 85 PRO A N 1
ATOM 702 C CA . PRO A 1 85 ? -14.877 -2.639 -9.685 1.00 97.44 85 PRO A CA 1
ATOM 703 C C . PRO A 1 85 ? -14.398 -3.471 -8.498 1.00 97.44 85 PRO A C 1
ATOM 705 O O . PRO A 1 85 ? -15.132 -3.646 -7.517 1.00 97.44 85 PRO A O 1
ATOM 708 N N . ILE A 1 86 ? -13.153 -3.937 -8.588 1.00 97.75 86 ILE A N 1
ATOM 709 C CA . ILE A 1 86 ? -12.439 -4.551 -7.470 1.00 97.75 86 ILE A CA 1
ATOM 710 C C . ILE A 1 86 ? -12.038 -3.431 -6.515 1.00 97.75 86 ILE A C 1
ATOM 712 O O . ILE A 1 86 ? -11.403 -2.454 -6.904 1.00 97.75 86 ILE A O 1
ATOM 716 N N . THR A 1 87 ? -12.446 -3.570 -5.263 1.00 96.12 87 THR A N 1
ATOM 717 C CA . THR A 1 87 ? -12.327 -2.546 -4.215 1.00 96.12 87 THR A CA 1
ATOM 718 C C . THR A 1 87 ? -11.227 -2.869 -3.212 1.00 96.12 87 THR A C 1
ATOM 720 O O . THR A 1 87 ? -10.685 -1.964 -2.576 1.00 96.12 87 THR A O 1
ATOM 723 N N . CYS A 1 88 ? -10.889 -4.149 -3.054 1.00 94.88 88 CYS A N 1
ATOM 724 C CA . CYS A 1 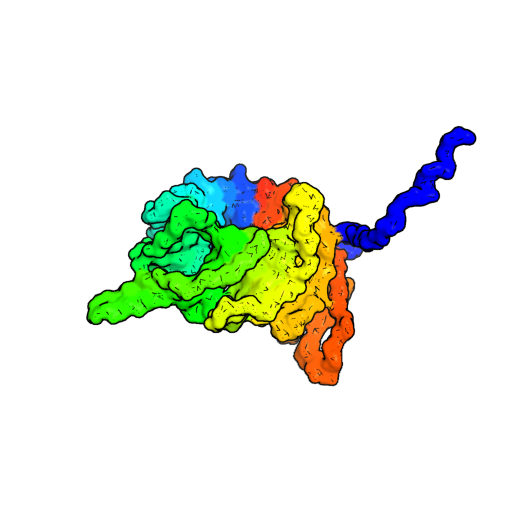88 ? -9.828 -4.605 -2.167 1.00 94.88 88 CYS A CA 1
ATOM 725 C C . CYS A 1 88 ? -9.224 -5.935 -2.632 1.00 94.88 88 CYS A C 1
ATOM 727 O O . CYS A 1 88 ? -9.905 -6.789 -3.204 1.00 94.88 88 CYS A O 1
ATOM 729 N N . MET A 1 89 ? -7.940 -6.118 -2.325 1.00 95.44 89 MET A N 1
ATOM 730 C CA . MET A 1 89 ? -7.174 -7.334 -2.587 1.00 95.44 89 MET A CA 1
ATOM 731 C C . MET A 1 89 ? -6.356 -7.711 -1.359 1.00 95.44 89 MET A C 1
ATOM 733 O O . MET A 1 89 ? -5.880 -6.833 -0.639 1.00 95.44 89 MET A O 1
ATOM 737 N N . LEU A 1 90 ? -6.150 -9.009 -1.169 1.00 92.38 90 LEU A N 1
ATOM 738 C CA . LEU A 1 90 ? -5.312 -9.558 -0.114 1.00 92.38 90 LEU A CA 1
ATOM 739 C C . LEU A 1 90 ? -4.611 -10.824 -0.615 1.00 92.38 90 LEU A C 1
ATOM 741 O O . LEU A 1 90 ? -5.258 -11.676 -1.216 1.00 92.38 90 LEU A O 1
ATOM 745 N N . SER A 1 91 ? -3.314 -10.962 -0.347 1.00 89.19 91 SER A N 1
ATOM 746 C CA . SER A 1 91 ? -2.598 -12.231 -0.522 1.00 89.19 91 SER A CA 1
ATOM 747 C C . SER A 1 91 ? -2.474 -12.923 0.829 1.00 89.19 91 SER A C 1
ATOM 749 O O . SER A 1 91 ? -2.155 -12.263 1.820 1.00 89.19 91 SER A O 1
ATOM 751 N N . ILE A 1 92 ? -2.719 -14.231 0.860 1.00 84.50 92 ILE A N 1
ATOM 752 C CA . ILE A 1 92 ? -2.493 -15.090 2.025 1.00 84.50 92 ILE A CA 1
ATOM 753 C C . ILE A 1 92 ? -1.750 -16.361 1.601 1.00 84.50 92 ILE A C 1
ATOM 755 O O . ILE A 1 92 ? -1.922 -16.851 0.479 1.00 84.50 92 ILE A O 1
ATOM 759 N N . ASP A 1 93 ? -0.953 -16.908 2.513 1.00 76.94 93 ASP A N 1
ATOM 760 C CA . ASP A 1 93 ? -0.306 -18.203 2.315 1.00 76.94 93 ASP A CA 1
ATOM 761 C C . ASP A 1 93 ? -1.356 -19.312 2.448 1.00 76.94 93 ASP A C 1
ATOM 763 O O . ASP A 1 93 ? -2.097 -19.364 3.431 1.00 76.94 93 ASP A O 1
ATOM 767 N N . GLY A 1 94 ? -1.443 -20.210 1.467 1.00 67.94 94 GLY A N 1
ATOM 768 C CA . GLY A 1 94 ? -2.315 -21.379 1.576 1.00 67.94 94 GLY A CA 1
ATOM 769 C C . GLY A 1 94 ? -1.748 -22.444 2.522 1.00 67.94 94 GLY A C 1
ATOM 770 O O . GLY A 1 94 ? -0.533 -22.551 2.704 1.00 67.94 94 GLY A O 1
ATOM 771 N N . LYS A 1 95 ? -2.618 -23.321 3.046 1.00 62.66 95 LYS A N 1
ATOM 772 C CA . LYS A 1 95 ? -2.274 -24.480 3.904 1.00 62.66 95 LYS A CA 1
ATOM 773 C C . LYS A 1 95 ? -1.021 -25.268 3.514 1.00 62.66 95 LYS A C 1
ATOM 775 O O . LYS A 1 95 ? -0.309 -25.760 4.387 1.00 62.66 95 LYS A O 1
ATOM 780 N N . ASN A 1 96 ? -0.760 -25.410 2.216 1.00 59.75 96 ASN A N 1
ATOM 781 C CA . ASN A 1 96 ? 0.363 -26.194 1.709 1.00 59.75 96 ASN A CA 1
ATOM 782 C C . ASN A 1 96 ? 1.678 -25.414 1.575 1.00 59.75 96 ASN A C 1
ATOM 784 O O . ASN A 1 96 ? 2.594 -25.979 0.996 1.00 59.75 96 ASN A O 1
ATOM 788 N N . LYS A 1 97 ? 1.799 -24.166 2.064 1.00 58.09 97 LYS A N 1
ATOM 789 C CA . LYS A 1 97 ? 2.980 -23.265 1.948 1.00 58.09 97 LYS A CA 1
ATOM 790 C C . LYS A 1 97 ? 3.550 -23.038 0.532 1.00 58.09 97 LYS A C 1
ATOM 792 O O . LYS A 1 97 ? 4.364 -22.144 0.351 1.00 58.09 97 LYS A O 1
ATOM 797 N N . ASP A 1 98 ? 3.074 -23.789 -0.454 1.00 54.62 98 ASP A N 1
ATOM 798 C CA . ASP A 1 98 ? 3.482 -23.800 -1.856 1.00 54.62 98 ASP A CA 1
ATOM 799 C C . ASP A 1 98 ? 2.392 -23.205 -2.766 1.00 54.62 98 ASP A C 1
ATOM 801 O O . ASP A 1 98 ? 2.497 -23.285 -3.987 1.00 54.62 98 ASP A O 1
ATOM 805 N N . SER A 1 99 ? 1.310 -22.660 -2.195 1.00 68.94 99 SER A N 1
ATOM 806 C CA . SER A 1 99 ? 0.232 -22.029 -2.960 1.00 68.94 99 SER A CA 1
ATOM 807 C C . SER A 1 99 ? -0.055 -20.628 -2.448 1.00 68.94 99 SER A C 1
ATOM 809 O O . SER A 1 99 ? -0.541 -20.474 -1.324 1.00 68.94 99 SER A O 1
ATOM 811 N N . ASN A 1 100 ? 0.168 -19.633 -3.302 1.00 80.25 100 ASN A N 1
ATOM 812 C CA . ASN A 1 100 ? -0.207 -18.254 -3.016 1.00 80.25 100 ASN A CA 1
ATOM 813 C C . ASN A 1 100 ? -1.683 -18.065 -3.365 1.00 80.25 100 ASN A C 1
ATOM 815 O O . ASN A 1 100 ? -2.088 -18.228 -4.526 1.00 80.25 100 ASN A O 1
ATOM 819 N N . LEU A 1 101 ? -2.496 -17.756 -2.353 1.00 88.38 101 LEU A N 1
ATOM 820 C CA . LEU A 1 101 ? -3.907 -17.459 -2.541 1.00 88.38 101 LEU A CA 1
ATOM 821 C C . LEU A 1 101 ? -4.104 -15.951 -2.631 1.00 88.38 101 LEU A C 1
ATOM 823 O O . LEU A 1 101 ? -3.654 -15.196 -1.772 1.00 88.38 101 LEU A O 1
ATOM 827 N N . LEU A 1 102 ? -4.830 -15.521 -3.657 1.00 92.25 102 LEU A N 1
ATOM 828 C CA . LEU A 1 102 ? -5.304 -14.150 -3.780 1.00 92.25 102 LEU A CA 1
ATOM 829 C C . LEU A 1 102 ? -6.789 -14.103 -3.443 1.00 92.25 102 LEU A C 1
ATOM 831 O O . LEU A 1 102 ? -7.587 -14.814 -4.047 1.00 92.25 102 LEU A O 1
ATOM 835 N N . ILE A 1 103 ? -7.167 -13.223 -2.527 1.00 93.50 103 ILE A N 1
ATOM 836 C CA . ILE A 1 103 ? -8.556 -12.912 -2.207 1.00 93.50 103 ILE A CA 1
ATOM 837 C C . ILE A 1 103 ? -8.893 -11.551 -2.810 1.00 93.50 103 ILE A C 1
ATOM 839 O O . ILE A 1 103 ? -8.181 -10.567 -2.595 1.00 93.50 103 ILE A O 1
ATOM 843 N N . THR A 1 104 ? -9.994 -11.489 -3.553 1.00 95.81 104 THR A N 1
ATOM 844 C CA . THR A 1 104 ? -10.517 -10.260 -4.152 1.00 95.81 104 THR A CA 1
ATOM 845 C C . THR A 1 104 ? -11.917 -9.971 -3.638 1.00 95.81 104 THR A C 1
ATOM 847 O O . THR A 1 104 ? -12.752 -10.868 -3.578 1.00 95.81 104 THR A O 1
ATOM 850 N N . GLY A 1 105 ? -12.170 -8.717 -3.264 1.00 95.88 105 GLY A N 1
ATOM 851 C CA . GLY A 1 105 ? -13.498 -8.210 -2.919 1.00 95.88 105 GLY A CA 1
ATOM 852 C C . GLY A 1 105 ? -13.922 -7.119 -3.898 1.00 95.88 105 GLY A C 1
ATOM 853 O O . GLY A 1 105 ? -13.077 -6.379 -4.412 1.00 95.88 105 GLY A O 1
ATOM 854 N N . SER A 1 106 ? -15.223 -7.032 -4.175 1.00 96.69 106 SER A N 1
ATOM 855 C CA . SER A 1 106 ? -15.760 -6.117 -5.184 1.00 96.69 106 SER A CA 1
ATOM 856 C C . SER A 1 106 ? -17.077 -5.462 -4.768 1.00 96.69 106 SER A C 1
ATOM 858 O O . SER A 1 106 ? -17.815 -5.910 -3.883 1.00 96.69 106 SER A O 1
ATOM 860 N N . SER A 1 107 ? -17.407 -4.391 -5.490 1.00 95.38 107 SER A N 1
ATOM 861 C CA . SER A 1 107 ? -18.720 -3.745 -5.463 1.00 95.38 107 SER A CA 1
ATOM 862 C C . SER A 1 107 ? -19.853 -4.576 -6.082 1.00 95.38 107 SER A C 1
ATOM 864 O O . SER A 1 107 ? -21.013 -4.149 -6.038 1.00 95.38 107 SER A O 1
ATOM 866 N N . ASP A 1 108 ? -19.553 -5.742 -6.662 1.00 94.62 108 ASP A N 1
ATOM 867 C CA . ASP A 1 108 ? -20.560 -6.753 -7.018 1.00 94.62 108 ASP A CA 1
ATOM 868 C C . ASP A 1 108 ? -21.028 -7.599 -5.834 1.00 94.62 108 ASP A C 1
ATOM 870 O O . ASP A 1 108 ? -21.952 -8.390 -6.007 1.00 94.62 108 ASP A O 1
ATOM 874 N N . LYS A 1 109 ? -20.494 -7.330 -4.631 1.00 93.44 109 LYS A N 1
ATOM 875 C CA . LYS A 1 109 ? -20.841 -7.994 -3.368 1.00 93.44 109 LYS A CA 1
ATOM 876 C C . LYS A 1 109 ? -20.280 -9.411 -3.238 1.00 93.44 109 LYS A C 1
ATOM 878 O O . LYS A 1 109 ? -20.653 -10.135 -2.322 1.00 93.44 109 LYS A O 1
ATOM 883 N N . HIS A 1 110 ? -19.374 -9.809 -4.124 1.00 94.44 110 HIS A N 1
ATOM 884 C CA . HIS A 1 110 ? -18.716 -11.103 -4.048 1.00 94.44 110 HIS A CA 1
ATOM 885 C C . HIS A 1 110 ? -17.307 -10.979 -3.478 1.00 94.44 110 HIS A C 1
ATOM 887 O O . HIS A 1 110 ? -16.611 -9.976 -3.673 1.00 94.44 110 HIS A O 1
ATOM 893 N N . ILE A 1 111 ? -16.881 -12.043 -2.799 1.00 94.88 111 ILE A N 1
ATOM 894 C CA . ILE A 1 111 ? -15.476 -12.294 -2.487 1.00 94.88 111 ILE A CA 1
ATOM 895 C C . ILE A 1 111 ? -15.060 -13.535 -3.265 1.00 94.88 111 ILE A C 1
ATOM 897 O O . ILE A 1 111 ? -15.747 -14.553 -3.219 1.00 94.88 111 ILE A O 1
ATOM 901 N N . LYS A 1 112 ? -13.938 -13.469 -3.975 1.00 93.62 112 LYS A N 1
ATOM 902 C CA . LYS A 1 112 ? -13.395 -14.617 -4.703 1.00 93.62 112 LYS A CA 1
ATOM 903 C C . LYS A 1 112 ? -12.003 -14.953 -4.210 1.00 93.62 112 LYS A C 1
ATOM 905 O O . LYS A 1 112 ? -11.188 -14.062 -3.985 1.00 93.62 112 LYS A O 1
ATOM 910 N N . VAL A 1 113 ? -11.744 -16.248 -4.064 1.00 92.56 113 VAL A N 1
ATOM 911 C CA . VAL A 1 113 ? -10.440 -16.793 -3.676 1.00 92.56 113 VAL A CA 1
ATOM 912 C C . VAL A 1 113 ? -9.829 -17.489 -4.883 1.00 92.56 113 VAL A C 1
ATOM 914 O O . VAL A 1 113 ? -10.459 -18.341 -5.517 1.00 92.56 113 VAL A O 1
ATOM 917 N N . TRP A 1 114 ? -8.594 -17.131 -5.204 1.00 91.38 114 TRP A N 1
ATOM 918 C CA . TRP A 1 114 ? -7.879 -17.567 -6.394 1.00 91.38 114 TRP A CA 1
ATOM 919 C C . TRP A 1 114 ? -6.599 -18.279 -6.005 1.00 91.38 114 TRP A C 1
ATOM 921 O O . TRP A 1 114 ? -5.816 -17.767 -5.211 1.00 91.38 114 TRP A O 1
ATOM 931 N N . ASN A 1 115 ? -6.343 -19.420 -6.633 1.00 89.38 115 ASN A N 1
ATOM 932 C CA . ASN A 1 115 ? -5.012 -20.004 -6.643 1.00 89.38 115 ASN A CA 1
ATOM 933 C C . ASN A 1 115 ? -4.244 -19.399 -7.824 1.00 89.38 115 ASN A C 1
ATOM 935 O O . ASN A 1 115 ? -4.582 -19.665 -8.982 1.00 89.38 115 ASN A O 1
ATOM 939 N N . ILE A 1 116 ? -3.238 -18.572 -7.528 1.00 87.25 116 ILE A N 1
ATOM 940 C CA . ILE A 1 116 ? -2.488 -17.820 -8.545 1.00 87.25 116 ILE A CA 1
ATOM 941 C C . ILE A 1 116 ? -1.666 -18.767 -9.428 1.00 87.25 116 ILE A C 1
ATOM 943 O O . ILE A 1 116 ? -1.570 -18.552 -10.636 1.00 87.25 116 ILE A O 1
ATOM 947 N N . ASP A 1 117 ? -1.117 -19.839 -8.853 1.00 86.69 117 ASP A N 1
ATOM 948 C CA . ASP A 1 117 ? -0.265 -20.803 -9.559 1.00 86.69 117 ASP A CA 1
ATOM 949 C C . ASP A 1 117 ? -1.044 -21.616 -10.600 1.00 86.69 117 ASP A C 1
ATOM 951 O O . ASP A 1 117 ? -0.556 -21.873 -11.699 1.00 86.69 117 ASP A O 1
ATOM 955 N N . GLN A 1 118 ? -2.281 -21.995 -10.274 1.00 85.62 118 GLN A N 1
ATOM 956 C CA . GLN A 1 118 ? -3.172 -22.730 -11.177 1.00 85.62 118 GLN A CA 1
ATOM 957 C C . GLN A 1 118 ? -4.015 -21.816 -12.067 1.00 85.62 118 GLN A C 1
ATOM 959 O O . GLN A 1 118 ? -4.605 -22.284 -13.043 1.00 85.62 118 GLN A O 1
ATOM 964 N N . GLY A 1 119 ? -4.122 -20.540 -11.702 1.00 84.75 119 GLY A N 1
ATOM 965 C CA . GLY A 1 119 ? -4.983 -19.568 -12.355 1.00 84.75 119 GLY A CA 1
ATOM 966 C C . GLY A 1 119 ? -6.468 -19.921 -12.298 1.00 84.75 119 GLY A C 1
ATOM 967 O O . GLY A 1 119 ? -7.192 -19.742 -13.277 1.00 84.75 119 GLY A O 1
ATOM 968 N N . LYS A 1 120 ? -6.921 -20.480 -11.171 1.00 87.81 120 LYS A N 1
ATOM 969 C CA . LYS A 1 120 ? -8.310 -20.914 -10.980 1.00 87.81 120 LYS A CA 1
ATOM 970 C C . LYS A 1 120 ? -8.934 -20.246 -9.768 1.00 87.81 120 LYS A C 1
ATOM 972 O O . LYS A 1 120 ? -8.299 -20.117 -8.721 1.00 87.81 120 LYS A O 1
ATOM 977 N N . CYS A 1 121 ? -10.207 -19.891 -9.914 1.00 91.38 121 CYS A N 1
ATOM 978 C CA . CYS A 1 121 ? -11.059 -19.554 -8.787 1.00 91.38 121 CYS A CA 1
ATOM 979 C C . CYS A 1 121 ? -11.291 -20.832 -7.976 1.00 91.38 121 CYS A C 1
ATOM 981 O O . CYS A 1 121 ? -11.836 -21.809 -8.492 1.00 91.38 121 CYS A O 1
ATOM 983 N N . VAL A 1 122 ? -10.806 -20.836 -6.739 1.00 89.31 122 VAL A N 1
ATOM 984 C CA . VAL A 1 122 ? -11.012 -21.925 -5.780 1.00 89.31 122 VAL A CA 1
ATOM 985 C C . VAL A 1 122 ? -12.377 -21.768 -5.124 1.00 89.31 122 VAL A C 1
ATOM 987 O O . VAL A 1 122 ? -13.048 -22.765 -4.867 1.00 89.31 122 VAL A O 1
ATOM 990 N N . GLN A 1 123 ? -12.799 -20.521 -4.895 1.00 88.88 123 GLN A N 1
ATOM 991 C CA . GLN A 1 123 ? -14.036 -20.237 -4.195 1.00 88.88 123 GLN A CA 1
ATOM 992 C C . GLN A 1 123 ? -14.689 -18.927 -4.615 1.00 88.88 123 GLN A C 1
ATOM 994 O O . GLN A 1 123 ? -14.017 -17.921 -4.844 1.00 88.88 123 GLN A O 1
ATOM 999 N N . ASP A 1 124 ? -16.020 -18.963 -4.634 1.00 92.38 124 ASP A N 1
ATOM 1000 C CA . ASP A 1 124 ? -16.900 -17.829 -4.872 1.00 92.38 124 ASP A CA 1
ATOM 1001 C C . ASP A 1 124 ? -17.843 -17.657 -3.675 1.00 92.38 124 ASP A C 1
ATOM 1003 O O . ASP A 1 124 ? -18.706 -18.499 -3.426 1.00 92.38 124 ASP A O 1
ATOM 1007 N N . ILE A 1 125 ? -17.641 -16.593 -2.903 1.00 91.81 125 ILE A N 1
ATOM 1008 C CA . ILE A 1 125 ? -18.370 -16.306 -1.670 1.00 91.81 125 ILE A CA 1
ATOM 1009 C C . ILE A 1 125 ? -19.412 -15.232 -1.983 1.00 91.81 125 ILE A C 1
ATOM 1011 O O . ILE A 1 125 ? -19.087 -14.077 -2.273 1.00 91.81 125 ILE A O 1
ATOM 1015 N N . THR A 1 126 ? -20.686 -15.619 -1.925 1.00 86.44 126 THR A N 1
ATOM 1016 C CA . THR A 1 126 ? -21.825 -14.778 -2.329 1.00 86.44 126 THR A CA 1
ATOM 1017 C C . THR A 1 126 ? -22.682 -14.288 -1.169 1.00 86.44 126 THR A C 1
ATOM 1019 O O . THR A 1 126 ? -23.720 -13.673 -1.394 1.00 86.44 126 THR A O 1
ATOM 1022 N N . GLU A 1 127 ? -22.298 -14.597 0.066 1.00 79.81 127 GLU A N 1
ATOM 1023 C CA . GLU A 1 127 ? -23.103 -14.264 1.244 1.00 79.81 127 GLU A CA 1
ATOM 1024 C C . GLU A 1 127 ? -22.995 -12.788 1.650 1.00 79.81 127 GLU A C 1
ATOM 1026 O O . GLU A 1 127 ? -23.820 -12.300 2.420 1.00 79.81 127 GLU A O 1
ATOM 1031 N N . HIS A 1 128 ? -22.049 -12.035 1.076 1.00 79.31 128 HIS A N 1
ATOM 1032 C CA . HIS A 1 128 ? -21.991 -10.590 1.279 1.00 79.31 128 HIS A CA 1
ATOM 1033 C C . HIS A 1 128 ? -23.216 -9.905 0.663 1.00 79.31 128 HIS A C 1
ATOM 1035 O O . HIS A 1 128 ? -23.421 -9.884 -0.548 1.00 79.31 128 HIS A O 1
ATOM 1041 N N . GLY A 1 129 ? -24.053 -9.295 1.504 1.00 81.38 129 GLY A N 1
ATOM 1042 C CA . GLY A 1 129 ? -25.245 -8.571 1.046 1.00 81.38 129 GLY A CA 1
ATOM 1043 C C . GLY A 1 129 ? -24.944 -7.220 0.379 1.00 81.38 129 GLY A C 1
ATOM 1044 O O . GLY A 1 129 ? -25.833 -6.617 -0.241 1.00 81.38 129 GLY A O 1
ATOM 1045 N N . THR A 1 130 ? -23.706 -6.728 0.498 1.00 86.75 130 THR A N 1
ATOM 1046 C CA . THR A 1 130 ? -23.302 -5.336 0.217 1.00 86.75 130 THR A CA 1
ATOM 1047 C C . THR A 1 130 ? -21.910 -5.261 -0.410 1.00 86.75 130 THR A C 1
ATOM 1049 O O . THR A 1 130 ? -21.236 -6.278 -0.532 1.00 86.75 130 THR A O 1
ATOM 1052 N N . SER A 1 131 ? -21.494 -4.071 -0.858 1.00 91.19 131 SER A N 1
ATOM 1053 C CA . SER A 1 131 ? -20.159 -3.875 -1.441 1.00 91.19 131 SER A CA 1
ATOM 1054 C C . SER A 1 131 ? -19.076 -4.204 -0.414 1.00 91.19 131 SER A C 1
ATOM 1056 O O . SER A 1 131 ? -19.081 -3.663 0.693 1.00 91.19 131 SER A O 1
ATOM 1058 N N . VAL A 1 132 ? -18.142 -5.075 -0.791 1.00 93.94 132 VAL A N 1
ATOM 1059 C CA . VAL A 1 132 ? -16.967 -5.379 0.029 1.00 93.94 132 VAL A CA 1
ATOM 1060 C C . VAL A 1 132 ? -15.978 -4.243 -0.175 1.00 93.94 132 VAL A C 1
ATOM 1062 O O . VAL A 1 132 ? -15.686 -3.899 -1.311 1.00 93.94 132 VAL A O 1
ATOM 1065 N N . LYS A 1 133 ? -15.469 -3.623 0.885 1.00 92.94 133 LYS A N 1
ATOM 1066 C CA . LYS A 1 133 ? -14.546 -2.477 0.795 1.00 92.94 133 LYS A CA 1
ATOM 1067 C C . LYS A 1 133 ? -13.159 -2.775 1.332 1.00 92.94 133 LYS A C 1
ATOM 1069 O O . LYS A 1 133 ? -12.190 -2.164 0.889 1.00 92.94 133 LYS A O 1
ATOM 1074 N N . CYS A 1 134 ? -13.057 -3.682 2.296 1.00 92.88 134 CYS A N 1
ATOM 1075 C CA . CYS A 1 134 ? -11.793 -4.032 2.924 1.00 92.88 134 CYS A CA 1
ATOM 1076 C C . CYS A 1 134 ? -11.712 -5.530 3.186 1.00 92.88 134 CYS A C 1
ATOM 1078 O O . CYS A 1 134 ? -12.713 -6.169 3.512 1.00 92.88 134 CYS A O 1
ATOM 1080 N N . LEU A 1 135 ? -10.490 -6.048 3.112 1.00 94.44 135 LEU A N 1
ATOM 1081 C CA . LEU A 1 135 ? -10.115 -7.393 3.520 1.00 94.44 135 LEU A CA 1
ATOM 1082 C C . LEU A 1 135 ? -8.927 -7.281 4.472 1.00 94.44 135 LEU A C 1
ATOM 1084 O O . LEU A 1 135 ? -8.038 -6.458 4.253 1.00 94.44 135 LEU A O 1
ATOM 1088 N N . LEU A 1 136 ? -8.920 -8.094 5.522 1.00 92.94 136 LEU A N 1
ATOM 1089 C CA . LEU A 1 136 ? -7.856 -8.127 6.517 1.00 92.94 136 LEU A CA 1
ATOM 1090 C C . LEU A 1 136 ? -7.584 -9.583 6.916 1.00 92.94 136 LEU A C 1
ATOM 1092 O O . LEU A 1 136 ? 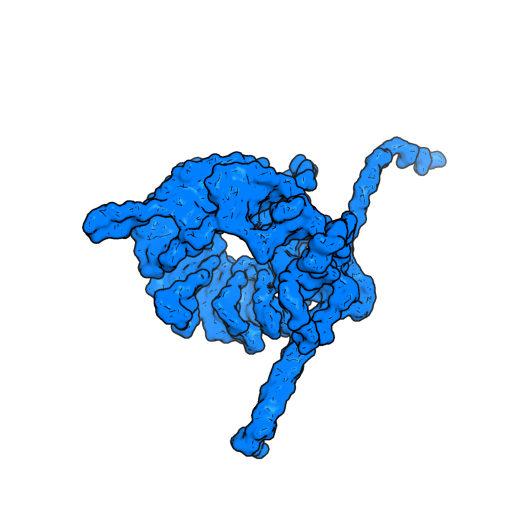-8.520 -10.248 7.358 1.00 92.94 136 LEU A O 1
ATOM 1096 N N . PRO A 1 137 ? -6.343 -10.086 6.815 1.00 90.44 137 PRO A N 1
ATOM 1097 C CA . PRO A 1 137 ? -6.008 -11.393 7.360 1.00 90.44 137 PRO A CA 1
ATOM 1098 C C . PRO A 1 137 ? -6.075 -11.327 8.890 1.00 90.44 137 PRO A C 1
ATOM 1100 O O . PRO A 1 137 ? -5.560 -10.389 9.505 1.00 90.44 137 PRO A O 1
ATOM 1103 N N . VAL A 1 138 ? -6.722 -12.314 9.506 1.00 85.94 138 VAL A N 1
ATOM 1104 C CA . VAL A 1 138 ? -6.844 -12.434 10.963 1.00 85.94 138 VAL A CA 1
ATOM 1105 C C . VAL A 1 138 ? -6.527 -13.854 11.402 1.00 85.94 138 VAL A C 1
ATOM 1107 O O . VAL A 1 138 ? -6.816 -14.794 10.671 1.00 85.94 138 VAL A O 1
ATOM 1110 N N . LEU A 1 139 ? -5.954 -14.008 12.601 1.00 80.56 139 LEU A N 1
ATOM 1111 C CA . LEU A 1 139 ? -5.466 -15.297 13.117 1.00 80.56 139 LEU A CA 1
ATOM 1112 C C . LEU A 1 139 ? -4.631 -16.062 12.054 1.00 80.56 139 LEU A C 1
ATOM 1114 O O . LEU A 1 139 ? -4.165 -15.474 11.077 1.00 80.56 139 LEU A O 1
ATOM 1118 N N . GLU A 1 140 ? -4.370 -17.353 12.248 1.00 75.81 140 GLU A N 1
ATOM 1119 C CA . GLU A 1 140 ? -3.841 -18.188 11.164 1.00 75.81 140 GLU A CA 1
ATOM 1120 C C . GLU A 1 140 ? -5.004 -18.640 10.272 1.00 75.81 140 GLU A C 1
ATOM 1122 O O . GLU A 1 140 ? -5.978 -19.210 10.764 1.00 75.81 140 GLU A O 1
ATOM 1127 N N . ASN A 1 141 ? -4.886 -18.419 8.959 1.00 78.00 141 ASN A N 1
ATOM 1128 C CA . ASN A 1 141 ? -5.812 -18.932 7.941 1.00 78.00 141 ASN A CA 1
ATOM 1129 C C . ASN A 1 141 ? -7.268 -18.432 8.067 1.00 78.00 141 ASN A C 1
ATOM 1131 O O . ASN A 1 141 ? -8.206 -19.140 7.708 1.00 78.00 141 ASN A O 1
ATOM 1135 N N . MET A 1 142 ? -7.489 -17.218 8.570 1.00 88.50 142 MET A N 1
ATOM 1136 C CA . MET A 1 142 ? -8.803 -16.571 8.541 1.00 88.50 142 MET A CA 1
ATOM 1137 C C . MET A 1 142 ? -8.678 -15.159 7.985 1.00 88.50 142 MET A C 1
ATOM 1139 O O . MET A 1 142 ? -7.594 -14.572 7.909 1.00 88.50 142 MET A O 1
ATOM 1143 N N . PHE A 1 143 ? -9.802 -14.590 7.572 1.00 91.62 143 PHE A N 1
ATOM 1144 C CA . PHE A 1 143 ? -9.835 -13.200 7.148 1.00 91.62 143 PHE A CA 1
ATOM 1145 C C . PHE A 1 143 ? -11.163 -12.545 7.509 1.00 91.62 143 PHE A C 1
ATOM 1147 O O . PHE A 1 143 ? -12.219 -13.174 7.542 1.00 91.62 143 PHE A O 1
ATOM 1154 N N . VAL A 1 144 ? -11.096 -11.247 7.781 1.00 93.56 144 VAL A N 1
ATOM 1155 C CA . VAL A 1 144 ? -12.259 -10.383 7.951 1.00 93.56 144 VAL A CA 1
ATOM 1156 C C . VAL A 1 144 ? -12.480 -9.624 6.660 1.00 93.56 144 VAL A C 1
ATOM 1158 O O . VAL A 1 144 ? -11.549 -9.122 6.032 1.00 93.56 144 VAL A O 1
ATOM 1161 N N . SER A 1 145 ? -13.743 -9.499 6.296 1.00 93.50 145 SER A N 1
ATOM 1162 C CA . SER A 1 145 ? -14.189 -8.598 5.240 1.00 93.50 145 SER A CA 1
ATOM 1163 C C . SER A 1 145 ? -15.108 -7.536 5.826 1.00 93.50 145 SER A C 1
ATOM 1165 O O . SER A 1 145 ? -15.904 -7.841 6.719 1.00 93.50 145 SER A O 1
ATOM 1167 N N . ALA A 1 146 ? -15.020 -6.313 5.313 1.00 92.19 146 ALA A N 1
ATOM 1168 C CA . ALA A 1 146 ? -15.865 -5.212 5.753 1.00 92.19 146 ALA A CA 1
ATOM 1169 C C . ALA A 1 146 ? -16.534 -4.488 4.586 1.00 92.19 146 ALA A C 1
ATOM 1171 O O . ALA A 1 146 ? -15.924 -4.292 3.534 1.00 92.19 146 ALA A O 1
ATOM 1172 N N . GLY A 1 147 ? -17.773 -4.068 4.822 1.00 87.31 147 GLY A N 1
ATOM 1173 C CA . GLY A 1 147 ? -18.592 -3.207 3.971 1.00 87.31 147 GLY A CA 1
ATOM 1174 C C . GLY A 1 147 ? -19.584 -2.452 4.856 1.00 87.31 147 GLY A C 1
ATOM 1175 O O . GLY A 1 147 ? -19.166 -1.753 5.778 1.00 87.31 147 GLY A O 1
ATOM 1176 N N . GLU A 1 148 ? -20.884 -2.670 4.650 1.00 86.19 148 GLU A N 1
ATOM 1177 C CA . GLU A 1 148 ? -21.926 -2.302 5.635 1.00 86.19 148 GLU A CA 1
ATOM 1178 C C . GLU A 1 148 ? -21.971 -3.270 6.832 1.00 86.19 148 GLU A C 1
ATOM 1180 O O . GLU A 1 148 ? -22.642 -3.022 7.828 1.00 86.19 148 GLU A O 1
ATOM 1185 N N . GLN A 1 149 ? -21.300 -4.417 6.729 1.00 88.62 149 GLN A N 1
ATOM 1186 C CA . GLN A 1 149 ? -21.245 -5.447 7.763 1.00 88.62 149 GLN A CA 1
ATOM 1187 C C . GLN A 1 149 ? -19.836 -6.023 7.848 1.00 88.62 149 GLN A C 1
ATOM 1189 O O . GLN A 1 149 ? -19.095 -6.028 6.858 1.00 88.62 149 GLN A O 1
ATOM 1194 N N . LEU A 1 150 ? -19.490 -6.547 9.022 1.00 91.62 150 LEU A N 1
ATOM 1195 C CA . LEU A 1 150 ? -18.263 -7.303 9.237 1.00 91.62 150 LEU A CA 1
ATOM 1196 C C . LEU A 1 150 ? -18.572 -8.794 9.162 1.00 91.62 150 LEU A C 1
ATOM 1198 O O . LEU A 1 150 ? -19.441 -9.281 9.879 1.00 91.62 150 LEU A O 1
ATOM 1202 N N . HIS A 1 151 ? -17.841 -9.511 8.318 1.00 92.75 151 HIS A N 1
ATOM 1203 C CA . HIS A 1 151 ? -17.923 -10.970 8.238 1.00 92.75 151 HIS A CA 1
ATOM 1204 C C . HIS A 1 151 ? -16.549 -11.572 8.508 1.00 92.75 151 HIS A C 1
ATOM 1206 O O . HIS A 1 151 ? -15.545 -11.062 7.994 1.00 92.75 151 HIS A O 1
ATOM 1212 N N . LEU A 1 152 ? -16.527 -12.645 9.297 1.00 92.69 152 LEU A N 1
ATOM 1213 C CA . LEU A 1 152 ? -15.354 -13.468 9.570 1.00 92.69 152 LEU A CA 1
ATOM 1214 C C . LEU A 1 152 ? -15.443 -14.756 8.756 1.00 92.69 152 LEU A C 1
ATOM 1216 O O . LEU A 1 152 ? -16.431 -15.483 8.856 1.00 92.69 152 LEU A O 1
ATOM 1220 N N . TRP A 1 153 ? -14.391 -15.052 8.005 1.00 90.81 153 TRP A N 1
ATOM 1221 C CA . TRP A 1 153 ? -14.321 -16.211 7.125 1.00 90.81 153 TRP A CA 1
ATOM 1222 C C . TRP A 1 153 ? -13.182 -17.136 7.530 1.00 90.81 153 TRP A C 1
ATOM 1224 O O . TRP A 1 153 ? -12.101 -16.677 7.914 1.00 90.81 153 TRP A O 1
ATOM 1234 N N . GLY A 1 154 ? -13.417 -18.436 7.385 1.00 86.50 154 GLY A N 1
ATOM 1235 C CA . GLY A 1 154 ? -12.349 -19.426 7.329 1.00 86.50 154 GLY A CA 1
ATOM 1236 C C . GLY A 1 154 ? -11.578 -19.348 6.008 1.00 86.50 154 GLY A C 1
ATOM 1237 O O . GLY A 1 154 ? -12.021 -18.734 5.039 1.00 86.50 154 GLY A O 1
ATOM 1238 N N . GLU A 1 155 ? -10.418 -19.996 5.943 1.00 76.31 155 GLU A N 1
ATOM 1239 C CA . GLU A 1 155 ? -9.632 -20.160 4.706 1.00 76.31 155 GLU A CA 1
ATOM 1240 C C . GLU A 1 155 ? -10.402 -20.861 3.587 1.00 76.31 155 GLU A C 1
ATOM 1242 O O . GLU A 1 155 ? -10.222 -20.556 2.413 1.00 76.31 155 GLU A O 1
ATOM 1247 N N . ASP A 1 156 ? -11.261 -21.808 3.959 1.00 76.12 156 ASP A N 1
ATOM 1248 C CA . ASP A 1 156 ? -12.177 -22.507 3.061 1.00 76.12 156 ASP A CA 1
ATOM 1249 C C . ASP A 1 156 ? -13.392 -21.650 2.686 1.00 76.12 156 ASP A C 1
ATOM 1251 O O . ASP A 1 156 ? -14.371 -22.184 2.166 1.00 76.12 156 ASP A O 1
ATOM 1255 N N . GLY A 1 157 ? -13.352 -20.354 3.026 1.00 79.62 157 GLY A N 1
ATOM 1256 C CA . GLY A 1 157 ? -14.384 -19.341 2.835 1.00 79.62 157 GLY A CA 1
ATOM 1257 C C . GLY A 1 157 ? -15.733 -19.708 3.440 1.00 79.62 157 GLY A C 1
ATOM 1258 O O . GLY A 1 157 ? -16.758 -19.178 3.011 1.00 79.62 157 GLY A O 1
ATOM 1259 N N . ALA A 1 158 ? -15.746 -20.607 4.426 1.00 85.94 158 ALA A N 1
ATOM 1260 C CA . ALA A 1 158 ? -16.907 -20.810 5.267 1.00 85.94 158 ALA A CA 1
ATOM 1261 C C . ALA A 1 158 ? -17.140 -19.554 6.115 1.00 85.94 158 ALA A C 1
ATOM 1263 O O . ALA A 1 158 ? -16.205 -19.006 6.709 1.00 85.94 158 ALA A O 1
ATOM 1264 N N . LEU A 1 159 ? -18.390 -19.096 6.176 1.00 89.81 159 LEU A N 1
ATOM 1265 C CA . LEU A 1 159 ? -18.776 -18.006 7.061 1.00 89.81 159 LEU A CA 1
ATOM 1266 C C . LEU A 1 159 ? -18.743 -18.496 8.511 1.00 89.81 159 LEU A C 1
ATOM 1268 O O . LEU A 1 159 ? -19.481 -19.408 8.879 1.00 89.81 159 LEU A O 1
ATOM 1272 N N . LEU A 1 160 ? -17.889 -17.882 9.330 1.00 89.62 160 LEU A N 1
ATOM 1273 C CA . LEU A 1 160 ? -17.745 -18.215 10.748 1.00 89.62 160 LEU A CA 1
ATOM 1274 C C . LEU A 1 160 ? -18.626 -17.327 11.626 1.00 89.62 160 LEU A C 1
ATOM 1276 O O . LEU A 1 160 ? -19.246 -17.818 12.565 1.00 89.62 160 LEU A O 1
ATOM 1280 N N . ASP A 1 161 ? -18.685 -16.027 11.326 1.00 89.75 161 ASP A N 1
ATOM 1281 C CA . ASP A 1 161 ? -19.518 -15.078 12.066 1.00 89.75 161 ASP A CA 1
ATOM 1282 C C . ASP A 1 161 ? -19.864 -13.839 11.236 1.00 89.75 161 ASP A C 1
ATOM 1284 O O . ASP A 1 161 ? -19.136 -13.456 10.318 1.00 89.75 161 ASP A O 1
ATOM 1288 N N . THR A 1 162 ? -20.969 -13.184 11.591 1.00 90.69 162 THR A N 1
ATOM 1289 C CA . THR A 1 162 ? -21.393 -11.905 11.012 1.00 90.69 162 THR A CA 1
ATOM 1290 C C . THR A 1 162 ? -21.756 -10.929 12.117 1.00 90.69 162 THR A C 1
ATOM 1292 O O . THR A 1 162 ? -22.655 -11.181 12.918 1.00 90.69 162 THR A O 1
ATOM 1295 N N . PHE A 1 163 ? -21.108 -9.768 12.106 1.00 89.94 163 PHE A N 1
ATOM 1296 C CA . PHE A 1 163 ? -21.424 -8.667 12.999 1.00 89.94 163 PHE A CA 1
ATOM 1297 C C . PHE A 1 163 ? -22.172 -7.568 12.224 1.00 89.94 163 PHE A C 1
ATOM 1299 O O . PHE A 1 163 ? -21.585 -6.924 11.342 1.00 89.94 163 PHE A O 1
ATOM 1306 N N . PRO A 1 164 ? -23.469 -7.348 12.515 1.00 84.94 164 PRO A N 1
ATOM 1307 C CA . PRO A 1 164 ? -24.234 -6.282 11.889 1.00 84.94 164 PRO A CA 1
ATOM 1308 C C . PRO A 1 164 ? -23.818 -4.926 12.466 1.00 84.94 164 PRO A C 1
ATOM 1310 O O . PRO A 1 164 ? -23.764 -4.759 13.682 1.00 84.94 164 PRO A O 1
ATOM 1313 N N . LEU A 1 165 ? -23.562 -3.953 11.593 1.00 81.06 165 LEU A N 1
ATOM 1314 C CA . LEU A 1 165 ? -23.396 -2.554 11.987 1.00 81.06 165 LEU A CA 1
ATOM 1315 C C . LEU A 1 165 ? -24.756 -1.850 11.972 1.00 81.06 165 LEU A C 1
ATOM 1317 O O . LEU A 1 165 ? -25.685 -2.259 11.261 1.00 81.06 165 LEU A O 1
ATOM 1321 N N . ASP A 1 166 ? -24.883 -0.788 12.761 1.00 75.06 166 ASP A N 1
ATOM 1322 C CA . ASP A 1 166 ? -26.100 0.012 12.780 1.00 75.06 166 ASP A CA 1
ATOM 1323 C C . ASP A 1 166 ? -26.284 0.721 11.432 1.00 75.06 166 ASP A C 1
ATOM 1325 O O . ASP A 1 166 ? -25.385 1.386 10.928 1.00 75.06 166 ASP A O 1
ATOM 1329 N N . LYS A 1 167 ? -27.492 0.648 10.856 1.00 62.16 167 LYS A N 1
ATOM 1330 C CA . LYS A 1 167 ? -27.812 1.194 9.515 1.00 62.16 167 LYS A CA 1
ATOM 1331 C C . LYS A 1 167 ? -27.610 2.711 9.353 1.00 62.16 167 LYS A C 1
ATOM 1333 O O . LYS A 1 167 ? -27.850 3.237 8.270 1.00 62.16 167 LYS A O 1
ATOM 1338 N N . GLN A 1 168 ? -27.299 3.428 10.431 1.00 62.09 168 GLN A N 1
ATOM 1339 C CA . GLN A 1 168 ? -27.021 4.867 10.407 1.00 62.09 168 GLN A CA 1
ATOM 1340 C C . GLN A 1 168 ? -25.526 5.182 10.298 1.00 62.09 168 GLN A C 1
ATOM 1342 O O . GLN A 1 168 ? -25.182 6.331 10.027 1.00 62.09 168 GLN A O 1
ATOM 1347 N N . GLU A 1 169 ? -24.655 4.198 10.513 1.00 68.31 169 GLU A N 1
ATOM 1348 C CA . GLU A 1 169 ? -23.212 4.366 10.397 1.00 68.31 169 GLU A CA 1
ATOM 1349 C C . GLU A 1 169 ? -22.789 4.299 8.923 1.00 68.31 169 GLU A C 1
ATOM 1351 O O . GLU A 1 169 ? -23.422 3.635 8.099 1.00 68.31 169 GLU A O 1
ATOM 1356 N N . ALA A 1 170 ? -21.741 5.045 8.572 1.00 77.50 170 ALA A N 1
ATOM 1357 C CA . ALA A 1 170 ? -21.160 4.965 7.240 1.00 77.50 170 ALA A CA 1
ATOM 1358 C C . ALA A 1 170 ? -20.513 3.586 7.013 1.00 77.50 170 ALA A C 1
ATOM 1360 O O . ALA A 1 170 ? -20.177 2.861 7.947 1.00 77.50 170 ALA A O 1
ATOM 1361 N N . ASP A 1 171 ? -20.299 3.216 5.755 1.00 82.69 171 ASP A N 1
ATOM 1362 C CA . ASP A 1 171 ? -19.606 1.965 5.454 1.00 82.69 171 ASP A CA 1
ATOM 1363 C C . ASP A 1 171 ? -18.161 2.002 5.976 1.00 82.69 171 ASP A C 1
ATOM 1365 O O . ASP A 1 171 ? -17.476 3.031 5.893 1.00 82.69 171 ASP A O 1
ATOM 1369 N N . ILE A 1 172 ? -17.657 0.847 6.411 1.00 86.62 172 ILE A N 1
ATOM 1370 C CA . ILE A 1 172 ? -16.261 0.720 6.829 1.00 86.62 172 ILE A CA 1
ATOM 1371 C C . ILE A 1 172 ? -15.344 0.996 5.637 1.00 86.62 172 ILE A C 1
ATOM 1373 O O . ILE A 1 172 ? -15.462 0.380 4.575 1.00 86.62 172 ILE A O 1
ATOM 1377 N N . SER A 1 173 ? -14.412 1.928 5.825 1.00 87.06 173 SER A N 1
ATOM 1378 C CA . SER A 1 173 ? -13.483 2.374 4.788 1.00 87.06 173 SER A CA 1
ATOM 1379 C C . SER A 1 173 ? -12.094 1.756 4.912 1.00 87.06 173 SER A C 1
ATOM 1381 O O . SER A 1 173 ? -11.393 1.676 3.905 1.00 87.06 173 SER A O 1
ATOM 1383 N N . LEU A 1 174 ? -11.681 1.364 6.124 1.00 87.62 174 LEU A N 1
ATOM 1384 C CA . LEU A 1 174 ? -10.346 0.833 6.421 1.00 87.62 174 LEU A CA 1
ATOM 1385 C C . LEU A 1 174 ? -10.394 -0.207 7.544 1.00 87.62 174 LEU A C 1
ATOM 1387 O O . LEU A 1 174 ? -11.200 -0.097 8.470 1.00 87.62 174 LEU A O 1
ATOM 1391 N N . LEU A 1 175 ? -9.459 -1.159 7.494 1.00 89.50 175 LEU A N 1
ATOM 1392 C CA . LEU A 1 175 ? -9.238 -2.196 8.503 1.00 89.50 175 LEU A CA 1
ATOM 1393 C C . LEU A 1 175 ? -7.741 -2.368 8.770 1.00 89.50 175 LEU A C 1
ATOM 1395 O O . LEU A 1 175 ? -6.957 -2.414 7.823 1.00 89.50 175 LEU A O 1
ATOM 1399 N N . ILE A 1 176 ? -7.356 -2.539 10.037 1.00 88.94 176 ILE A N 1
ATOM 1400 C CA . ILE A 1 176 ? -6.021 -3.027 10.421 1.00 88.94 176 ILE A CA 1
ATOM 1401 C C . ILE A 1 176 ? -6.104 -4.028 11.566 1.00 88.94 176 ILE A C 1
ATOM 1403 O O . ILE A 1 176 ? -6.983 -3.924 12.418 1.00 88.94 176 ILE A O 1
ATOM 1407 N N . SER A 1 177 ? -5.128 -4.926 11.649 1.00 84.75 177 SER A N 1
ATOM 1408 C CA . SER A 1 177 ? -4.837 -5.660 12.883 1.00 84.75 177 SER A CA 1
ATOM 1409 C C . SER A 1 177 ? -3.979 -4.796 13.813 1.00 84.75 177 SER A C 1
ATOM 1411 O O . SER A 1 177 ? -3.178 -3.992 13.338 1.00 84.75 177 SER A O 1
ATOM 1413 N N . THR A 1 178 ? -4.132 -4.941 15.132 1.00 76.62 178 THR A N 1
ATOM 1414 C CA . THR A 1 178 ? -3.368 -4.151 16.121 1.00 76.62 178 THR A CA 1
ATOM 1415 C C . THR A 1 178 ? -2.395 -4.952 16.979 1.00 76.62 178 THR A C 1
ATOM 1417 O O . THR A 1 178 ? -1.663 -4.351 17.759 1.00 76.62 178 THR A O 1
ATOM 1420 N N . ASN A 1 179 ? -2.399 -6.283 16.901 1.00 69.12 179 ASN A N 1
ATOM 1421 C CA . ASN A 1 179 ? -1.574 -7.154 17.746 1.00 69.12 179 ASN A CA 1
ATOM 1422 C C . ASN A 1 179 ? -0.986 -8.293 16.901 1.00 69.12 179 ASN A C 1
ATOM 1424 O O . ASN A 1 179 ? -1.657 -8.756 15.987 1.00 69.12 179 ASN A O 1
ATOM 1428 N N . LEU A 1 180 ? 0.202 -8.800 17.254 1.00 61.16 180 LEU A N 1
ATOM 1429 C CA . LEU A 1 180 ? 0.855 -9.962 16.625 1.00 61.16 180 LEU A CA 1
ATOM 1430 C C . LEU A 1 180 ? -0.051 -11.178 16.493 1.00 61.16 180 LEU A C 1
ATOM 1432 O O . LEU A 1 180 ? 0.077 -11.947 15.549 1.00 61.16 180 LEU A O 1
ATOM 1436 N N . LYS A 1 181 ? -0.950 -11.374 17.460 1.00 67.38 181 LYS A N 1
ATOM 1437 C CA . LYS A 1 181 ? -1.881 -12.501 17.428 1.00 67.38 181 LYS A CA 1
ATOM 1438 C C . LYS A 1 181 ? -3.044 -12.303 16.459 1.00 67.38 181 LYS A C 1
ATOM 1440 O O . LYS A 1 181 ? -3.803 -13.235 16.264 1.00 67.38 181 LYS A O 1
ATOM 1445 N N . ASN A 1 182 ? -3.231 -11.106 15.896 1.00 74.50 182 ASN A N 1
ATOM 1446 C CA . ASN A 1 182 ? -4.358 -10.745 15.031 1.00 74.50 182 ASN A CA 1
ATOM 1447 C C . ASN A 1 182 ? -5.755 -11.034 15.626 1.00 74.50 182 ASN A C 1
ATOM 1449 O O . ASN A 1 182 ? -6.734 -11.161 14.898 1.00 74.50 182 ASN A O 1
ATOM 1453 N N . GLU A 1 183 ? -5.859 -11.109 16.957 1.00 82.56 183 GLU A N 1
ATOM 1454 C CA . GLU A 1 183 ? -7.119 -11.326 17.690 1.00 82.56 183 GLU A CA 1
ATOM 1455 C C . GLU A 1 183 ? -7.961 -10.048 17.803 1.00 82.56 183 GLU A C 1
ATOM 1457 O O . GLU A 1 183 ? -9.163 -10.106 18.051 1.00 82.56 183 GLU A O 1
ATOM 1462 N N . ARG A 1 184 ? -7.328 -8.878 17.664 1.00 89.62 184 ARG A N 1
ATOM 1463 C CA . ARG A 1 184 ? -7.985 -7.571 17.708 1.00 89.62 184 ARG A CA 1
ATOM 1464 C C . ARG A 1 184 ? -7.670 -6.779 16.458 1.00 89.62 184 ARG A C 1
ATOM 1466 O O . ARG A 1 184 ? -6.522 -6.744 16.011 1.00 89.62 184 ARG A O 1
ATOM 1473 N N . PHE A 1 185 ? -8.688 -6.102 15.955 1.00 92.56 185 PHE A N 1
ATOM 1474 C CA . PHE A 1 185 ? -8.588 -5.255 14.783 1.00 92.56 185 PHE A CA 1
ATOM 1475 C C . PHE A 1 185 ? -9.347 -3.948 14.993 1.00 92.56 185 PHE A C 1
ATOM 1477 O O . PHE A 1 185 ? -10.251 -3.846 15.826 1.00 92.56 185 PHE A O 1
ATOM 1484 N N . VAL A 1 186 ? -8.941 -2.927 14.248 1.00 93.12 186 VAL A N 1
ATOM 1485 C CA . VAL A 1 186 ? -9.544 -1.595 14.276 1.00 93.12 186 VAL A CA 1
ATOM 1486 C C . VAL A 1 186 ? -10.132 -1.299 12.914 1.00 93.12 186 VAL A C 1
ATOM 1488 O O . VAL A 1 186 ? -9.488 -1.513 11.885 1.00 93.12 186 VAL A O 1
ATOM 1491 N N . THR A 1 187 ? -11.352 -0.783 12.925 1.00 93.31 187 THR A N 1
ATOM 1492 C CA . THR A 1 187 ? -12.067 -0.340 11.735 1.00 93.31 187 THR A CA 1
ATOM 1493 C C . THR A 1 187 ? -12.164 1.173 11.737 1.00 93.31 187 THR A C 1
ATOM 1495 O O . THR A 1 187 ? -12.341 1.781 12.795 1.00 93.31 187 THR A O 1
ATOM 1498 N N . ALA A 1 188 ? -12.107 1.778 10.555 1.00 92.69 188 ALA A N 1
ATOM 1499 C CA . ALA A 1 188 ? -12.481 3.172 10.369 1.00 92.69 188 ALA A CA 1
ATOM 1500 C C . ALA A 1 188 ? -13.826 3.274 9.650 1.00 92.69 188 ALA A C 1
ATOM 1502 O O . ALA A 1 188 ? -14.020 2.656 8.603 1.00 92.69 188 ALA A O 1
ATOM 1503 N N . CYS A 1 189 ? -14.731 4.064 10.218 1.00 90.81 189 CYS A N 1
ATOM 1504 C CA . CYS A 1 189 ? -16.045 4.377 9.674 1.00 90.81 189 CYS A CA 1
ATOM 1505 C C . CYS A 1 189 ? -16.173 5.901 9.627 1.00 90.81 189 CYS A C 1
ATOM 1507 O O . CYS A 1 189 ? -16.364 6.550 10.653 1.00 90.81 189 CYS A O 1
ATOM 1509 N N . ASP A 1 190 ? -15.980 6.482 8.442 1.00 89.25 190 ASP A N 1
ATOM 1510 C CA . ASP A 1 190 ? -15.845 7.931 8.262 1.00 89.25 190 ASP A CA 1
ATOM 1511 C C . ASP A 1 190 ? -14.858 8.549 9.279 1.00 89.25 190 ASP A C 1
ATOM 1513 O O . ASP A 1 190 ? -13.649 8.350 9.151 1.00 89.25 190 ASP A O 1
ATOM 1517 N N . LYS A 1 191 ? -15.345 9.266 10.297 1.00 90.50 191 LYS A N 1
ATOM 1518 C CA . LYS A 1 191 ? -14.537 9.949 11.328 1.00 90.50 191 LYS A CA 1
ATOM 1519 C C . LYS A 1 191 ? -14.203 9.070 12.530 1.00 90.50 191 LYS A C 1
ATOM 1521 O O . LYS A 1 191 ? -13.332 9.409 13.336 1.00 90.50 191 LYS A O 1
ATOM 1526 N N . GLU A 1 192 ? -14.919 7.968 12.677 1.00 91.31 192 GLU A N 1
ATOM 1527 C CA . GLU A 1 192 ? -14.927 7.138 13.867 1.00 91.31 192 GLU A CA 1
ATOM 1528 C C . GLU A 1 192 ? -13.965 5.963 13.718 1.00 91.31 192 GLU A C 1
ATOM 1530 O O . GLU A 1 192 ? -13.784 5.403 12.633 1.00 91.31 192 GLU A O 1
ATOM 1535 N N . LEU A 1 193 ? -13.358 5.566 14.834 1.00 93.19 193 LEU A N 1
ATOM 1536 C CA . LEU A 1 193 ? -12.558 4.352 14.919 1.00 93.19 193 LEU A CA 1
ATOM 1537 C C . LEU A 1 193 ? -13.183 3.420 15.952 1.00 93.19 193 LEU A C 1
ATOM 1539 O O . LEU A 1 193 ? -13.440 3.831 17.086 1.00 93.19 193 LEU A O 1
ATOM 1543 N N . THR A 1 194 ? -13.367 2.156 15.587 1.00 93.31 194 THR A N 1
ATOM 1544 C CA . THR A 1 194 ? -13.955 1.144 16.471 1.00 93.31 194 THR A CA 1
ATOM 1545 C C . THR A 1 194 ? -13.053 -0.080 16.543 1.00 93.31 194 THR A C 1
ATOM 1547 O O . THR A 1 194 ? -12.507 -0.537 15.542 1.00 93.31 194 THR A O 1
ATOM 1550 N N . VAL A 1 195 ? -12.860 -0.583 17.758 1.00 93.06 195 VAL A N 1
ATOM 1551 C CA . VAL A 1 195 ? -12.041 -1.750 18.082 1.00 93.06 195 VAL A CA 1
ATOM 1552 C C . VAL A 1 195 ? -12.945 -2.963 18.216 1.00 93.06 195 VAL A C 1
ATOM 1554 O O . VAL A 1 195 ? -13.924 -2.930 18.969 1.00 93.06 195 VAL A O 1
ATOM 1557 N N . TYR A 1 196 ? -12.554 -4.048 17.562 1.00 93.12 196 TYR A N 1
ATOM 1558 C CA . TYR A 1 196 ? -13.204 -5.346 17.653 1.00 93.12 196 TYR A CA 1
ATOM 1559 C C . TYR A 1 196 ? -12.212 -6.413 18.112 1.00 93.12 196 TYR A C 1
ATOM 1561 O O . TYR A 1 196 ? -11.011 -6.324 17.844 1.00 93.12 196 TYR A O 1
ATOM 1569 N N . SER A 1 197 ? -12.726 -7.428 18.800 1.00 91.25 197 SER A N 1
ATOM 1570 C CA . SER A 1 197 ? -12.004 -8.646 19.156 1.00 91.25 197 SER A CA 1
ATOM 1571 C C . SER A 1 197 ? -12.680 -9.877 18.570 1.00 91.25 197 SER A C 1
ATOM 1573 O O . SER A 1 197 ? -13.903 -9.934 18.453 1.00 91.25 197 SER A O 1
ATOM 1575 N N . ILE A 1 198 ? -11.876 -10.875 18.223 1.00 90.56 198 ILE A N 1
ATOM 1576 C CA . ILE A 1 198 ? -12.338 -12.206 17.843 1.00 90.56 198 ILE A CA 1
ATOM 1577 C C . ILE A 1 198 ? -12.197 -13.094 19.076 1.00 90.56 198 ILE A C 1
ATOM 1579 O O . ILE A 1 198 ? -11.099 -13.255 19.610 1.00 90.56 198 ILE A O 1
ATOM 1583 N N . LYS A 1 199 ? -13.313 -13.644 19.556 1.00 87.50 199 LYS A N 1
ATOM 1584 C CA . LYS A 1 199 ? -13.334 -14.568 20.694 1.00 87.50 199 LYS A CA 1
ATOM 1585 C C . LYS A 1 199 ? -13.576 -15.985 20.206 1.00 87.50 199 LYS A C 1
ATOM 1587 O O . LYS A 1 199 ? -14.527 -16.219 19.465 1.00 87.50 199 LYS A O 1
ATOM 1592 N N . ASP A 1 200 ? -12.732 -16.898 20.668 1.00 83.50 200 ASP A N 1
ATOM 1593 C CA . ASP A 1 200 ? -12.938 -18.336 20.540 1.00 83.50 200 ASP A CA 1
ATOM 1594 C C . ASP A 1 200 ? -13.900 -18.799 21.643 1.00 83.50 200 ASP A C 1
ATOM 1596 O O . ASP A 1 200 ? -13.647 -18.622 22.841 1.00 83.50 200 ASP A O 1
ATOM 1600 N N . LEU A 1 201 ? -15.044 -19.326 21.229 1.00 78.00 201 LEU A N 1
ATOM 1601 C CA . LEU A 1 201 ? -16.020 -19.972 22.085 1.00 78.00 201 LEU A CA 1
ATOM 1602 C C . LEU A 1 201 ? -15.779 -21.477 21.981 1.00 78.00 201 LEU A C 1
ATOM 1604 O O . LEU A 1 201 ? -16.277 -22.152 21.077 1.00 78.00 201 LEU A O 1
ATOM 1608 N N . LEU A 1 202 ? -15.001 -21.983 22.938 1.00 67.94 202 LEU A N 1
ATOM 1609 C CA . LEU A 1 202 ? -14.785 -23.409 23.140 1.00 67.94 202 LEU A CA 1
ATOM 1610 C C . LEU A 1 202 ? -16.041 -24.027 23.765 1.00 67.94 202 LEU A C 1
ATOM 1612 O O . LEU A 1 202 ? -16.130 -24.159 24.988 1.00 67.94 202 LEU A O 1
ATOM 1616 N N . ASP A 1 203 ? -17.004 -24.416 22.934 1.00 57.47 203 ASP A N 1
ATOM 1617 C CA . ASP A 1 203 ? -18.028 -25.370 23.345 1.00 57.47 203 ASP A CA 1
ATOM 1618 C C . ASP A 1 203 ? -17.493 -26.794 23.143 1.00 57.47 203 ASP A C 1
ATOM 1620 O O . ASP A 1 203 ? -16.747 -27.074 22.209 1.00 57.47 203 ASP A O 1
ATOM 1624 N N . LEU A 1 204 ? -17.861 -27.710 24.045 1.00 55.28 204 LEU A N 1
ATOM 1625 C CA . LEU A 1 204 ? -17.272 -29.051 24.225 1.00 55.28 204 LEU A CA 1
ATOM 1626 C C . LEU A 1 204 ? -17.216 -29.957 22.970 1.00 55.28 204 LEU A C 1
ATOM 1628 O O . LEU A 1 204 ? -16.625 -31.029 23.061 1.00 55.28 204 LEU A O 1
ATOM 1632 N N . ASN A 1 205 ? -17.787 -29.548 21.829 1.00 56.75 205 ASN A N 1
ATOM 1633 C CA . ASN A 1 205 ? -17.784 -30.293 20.566 1.00 56.75 205 ASN A CA 1
ATOM 1634 C C . ASN A 1 205 ? -17.456 -29.462 19.301 1.00 56.75 205 ASN A C 1
ATOM 1636 O O . ASN A 1 205 ? -17.158 -30.078 18.281 1.00 56.75 205 ASN A O 1
ATOM 1640 N N . GLU A 1 206 ? -17.488 -28.122 19.328 1.00 63.19 206 GLU A N 1
ATOM 1641 C CA . GLU A 1 206 ? -17.235 -27.274 18.147 1.00 63.19 206 GLU A CA 1
ATOM 1642 C C . GLU A 1 206 ? -16.508 -25.979 18.545 1.00 63.19 206 GLU A C 1
ATOM 1644 O O . GLU A 1 206 ? -16.932 -25.269 19.456 1.00 63.19 206 GLU A O 1
ATOM 1649 N N . THR A 1 207 ? -15.413 -25.660 17.848 1.00 67.00 207 THR A N 1
ATOM 1650 C CA . THR A 1 207 ? -14.757 -24.347 17.928 1.00 67.00 207 THR A CA 1
ATOM 1651 C C . THR A 1 207 ? -15.592 -23.341 17.146 1.00 67.00 207 THR A C 1
ATOM 1653 O O . THR A 1 207 ? -15.701 -23.464 15.924 1.00 67.00 207 THR A O 1
ATOM 1656 N N . SER A 1 208 ? -16.182 -22.357 17.825 1.00 81.44 208 SER A N 1
ATOM 1657 C CA . SER A 1 208 ? -16.928 -21.278 17.169 1.00 81.44 208 SER A CA 1
ATOM 1658 C C . SER A 1 208 ? -16.277 -19.929 17.457 1.00 81.44 208 SER A C 1
ATOM 1660 O O . SER A 1 208 ? -15.862 -19.653 18.578 1.00 81.44 208 SER A O 1
ATOM 1662 N N . TYR A 1 209 ?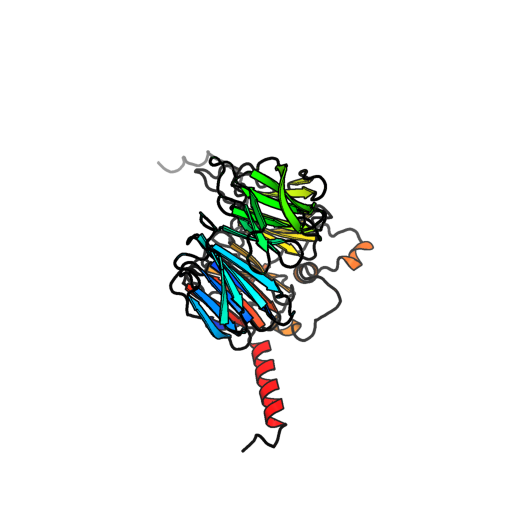 -16.173 -19.076 16.443 1.00 87.56 209 TYR A N 1
ATOM 1663 C CA . TYR A 1 209 ? -15.574 -17.749 16.575 1.00 87.56 209 TYR A CA 1
ATOM 1664 C C . TYR A 1 209 ? -16.665 -16.689 16.571 1.00 87.56 209 TYR A C 1
ATOM 1666 O O . TYR A 1 209 ? -17.656 -16.833 15.862 1.00 87.56 209 TYR A O 1
ATOM 1674 N N . ARG A 1 210 ? -16.488 -15.616 17.348 1.00 89.88 210 ARG A N 1
ATOM 1675 C CA . ARG A 1 210 ? -17.367 -14.441 17.275 1.00 89.88 210 ARG A CA 1
ATOM 1676 C C . ARG A 1 210 ? -16.611 -13.130 17.290 1.00 89.88 210 ARG A C 1
ATOM 1678 O O . ARG A 1 210 ? -15.703 -12.936 18.101 1.00 89.88 210 ARG A O 1
ATOM 1685 N N . ILE A 1 211 ? -17.061 -12.207 16.453 1.00 91.88 211 ILE A N 1
ATOM 1686 C CA . ILE A 1 211 ? -16.665 -10.808 16.453 1.00 91.88 211 ILE A CA 1
ATOM 1687 C C . ILE A 1 211 ? -17.413 -10.102 17.588 1.00 91.88 211 ILE A C 1
ATOM 1689 O O . ILE A 1 211 ? -18.638 -10.132 17.689 1.00 91.88 211 ILE A O 1
ATOM 1693 N N . CYS A 1 212 ? -16.663 -9.438 18.458 1.00 90.94 212 CYS A N 1
ATOM 1694 C CA . CYS A 1 212 ? -17.183 -8.624 19.546 1.00 90.94 212 CYS A CA 1
ATOM 1695 C C . CYS A 1 212 ? -16.684 -7.189 19.392 1.00 90.94 212 CYS A C 1
ATOM 1697 O O . CYS A 1 212 ? -15.488 -6.967 19.225 1.00 90.94 212 CYS A O 1
ATOM 1699 N N . GLN A 1 213 ? -17.577 -6.209 19.509 1.00 92.06 213 GLN A N 1
ATOM 1700 C CA . GLN A 1 213 ? -17.173 -4.812 19.632 1.00 92.06 213 GLN A CA 1
ATOM 1701 C C . GLN A 1 213 ? -16.625 -4.563 21.042 1.00 92.06 213 GLN A C 1
ATOM 1703 O O . GLN A 1 213 ? -17.340 -4.722 22.032 1.00 92.06 213 GLN A O 1
ATOM 1708 N N . ASP A 1 214 ? -15.356 -4.167 21.132 1.00 88.88 214 ASP A N 1
ATOM 1709 C CA . ASP A 1 214 ? -14.681 -3.921 22.409 1.00 88.88 214 ASP A CA 1
ATOM 1710 C C . ASP A 1 214 ? -14.824 -2.453 22.832 1.00 88.88 214 ASP A C 1
ATOM 1712 O O . ASP A 1 214 ? -15.134 -2.158 23.989 1.00 88.88 214 ASP A O 1
ATOM 1716 N N . LYS A 1 215 ? -14.546 -1.512 21.916 1.00 90.00 215 LYS A N 1
ATOM 1717 C CA . LYS A 1 215 ? -14.447 -0.086 22.260 1.00 90.00 215 LYS A CA 1
ATOM 1718 C C . LYS A 1 215 ? -14.613 0.825 21.048 1.00 90.00 215 LYS A C 1
ATOM 1720 O O . LYS A 1 215 ? -13.992 0.596 20.017 1.00 90.00 215 LYS A O 1
ATOM 1725 N N . ARG A 1 216 ? -15.355 1.922 21.207 1.00 91.12 216 ARG A N 1
ATOM 1726 C CA . ARG A 1 216 ? -15.374 3.049 20.259 1.00 91.12 216 ARG A CA 1
ATOM 1727 C C . ARG A 1 216 ? -14.373 4.117 20.703 1.00 91.12 216 ARG A C 1
ATOM 1729 O O . ARG A 1 216 ? -14.303 4.452 21.889 1.00 91.12 216 ARG A O 1
ATOM 1736 N N . LEU A 1 217 ? -13.547 4.594 19.779 1.00 91.50 217 LEU A N 1
ATOM 1737 C CA . LEU A 1 217 ? -12.483 5.561 20.047 1.00 91.50 217 LEU A CA 1
ATOM 1738 C C . LEU A 1 217 ? -12.962 6.994 19.782 1.00 91.50 217 LEU A C 1
ATOM 1740 O O . LEU A 1 217 ? -13.946 7.189 19.072 1.00 91.50 217 LEU A O 1
ATOM 1744 N N . PRO A 1 218 ? -12.269 8.005 20.341 1.00 85.81 218 PRO A N 1
ATOM 1745 C CA . PRO A 1 218 ? -12.505 9.399 19.997 1.00 85.81 218 PRO A CA 1
ATOM 1746 C C . PRO A 1 218 ? -12.420 9.632 18.490 1.00 85.81 218 PRO A C 1
ATOM 1748 O O . PRO A 1 218 ? -11.494 9.159 17.830 1.00 85.81 218 PRO A O 1
ATOM 1751 N N . GLU A 1 219 ? -13.379 10.389 17.982 1.00 85.38 219 GLU A N 1
ATOM 1752 C CA . GLU A 1 219 ? -13.519 10.672 16.560 1.00 85.38 219 GLU A CA 1
ATOM 1753 C C . GLU A 1 219 ? -12.470 11.683 16.093 1.00 85.38 219 GLU A C 1
ATOM 1755 O O . GLU A 1 219 ? -12.073 12.600 16.825 1.00 85.38 219 GLU A O 1
ATOM 1760 N N . HIS A 1 220 ? -12.024 11.518 14.851 1.00 89.19 220 HIS A N 1
ATOM 1761 C CA . HIS A 1 220 ? -11.288 12.561 14.145 1.00 89.19 220 HIS A CA 1
ATOM 1762 C C . HIS A 1 220 ? -12.231 13.707 13.763 1.00 89.19 220 HIS A C 1
ATOM 1764 O O . HIS A 1 220 ? -13.453 13.566 13.782 1.00 89.19 220 HIS A O 1
ATOM 1770 N N . LEU A 1 221 ? -11.683 14.873 13.405 1.00 87.50 221 LEU A N 1
ATOM 1771 C CA . LEU A 1 221 ? -12.531 15.988 12.958 1.00 87.50 221 LEU A CA 1
ATOM 1772 C C . LEU A 1 221 ? -13.136 15.706 11.578 1.00 87.50 221 LEU A C 1
ATOM 1774 O O . LEU A 1 221 ? -14.227 16.187 11.264 1.00 87.50 221 LEU A O 1
ATOM 1778 N N . GLU A 1 222 ? -12.430 14.924 10.765 1.00 90.19 222 GLU A N 1
ATOM 1779 C CA . GLU A 1 222 ? -12.843 14.490 9.435 1.00 90.19 222 GLU A CA 1
ATOM 1780 C C . GLU A 1 222 ? -12.520 13.019 9.182 1.00 90.19 222 GLU A C 1
ATOM 1782 O O . GLU A 1 222 ? -11.904 12.348 10.009 1.00 90.19 222 GLU A O 1
ATOM 1787 N N . ALA A 1 223 ? -12.965 12.534 8.020 1.00 91.25 223 ALA A N 1
ATOM 1788 C CA . ALA A 1 223 ? -12.820 11.154 7.591 1.00 91.25 223 ALA A CA 1
ATOM 1789 C C . ALA A 1 223 ? -11.383 10.634 7.748 1.00 91.25 223 ALA A C 1
ATOM 1791 O O . ALA A 1 223 ? -10.431 11.240 7.242 1.00 91.25 223 ALA A O 1
ATOM 1792 N N . VAL A 1 224 ? -11.231 9.468 8.368 1.00 94.25 224 VAL A N 1
ATOM 1793 C CA . VAL A 1 224 ? -9.975 8.724 8.422 1.00 94.25 224 VAL A CA 1
ATOM 1794 C C . VAL A 1 224 ? -9.696 8.132 7.041 1.00 94.25 224 VAL A C 1
ATOM 1796 O O . VAL A 1 224 ? -10.536 7.462 6.440 1.00 94.25 224 VAL A O 1
ATOM 1799 N N . ARG A 1 225 ? -8.502 8.407 6.517 1.00 93.38 225 ARG A N 1
ATOM 1800 C CA . ARG A 1 225 ? -8.065 8.018 5.165 1.00 93.38 225 ARG A CA 1
ATOM 1801 C C . ARG A 1 225 ? -6.907 7.035 5.160 1.00 93.38 225 ARG A C 1
ATOM 1803 O O . ARG A 1 225 ? -6.743 6.309 4.188 1.00 93.38 225 ARG A O 1
ATOM 1810 N N . ALA A 1 226 ? -6.150 6.973 6.249 1.00 94.19 226 ALA A N 1
ATOM 1811 C CA . ALA A 1 226 ? -5.070 6.018 6.413 1.00 94.19 226 ALA A CA 1
ATOM 1812 C C . ALA A 1 226 ? -5.103 5.420 7.817 1.00 94.19 226 ALA A C 1
ATOM 1814 O O . ALA A 1 226 ? -5.333 6.125 8.800 1.00 94.19 226 ALA A O 1
ATOM 1815 N N . LEU A 1 227 ? -4.849 4.122 7.908 1.00 95.25 227 LEU A N 1
ATOM 1816 C CA . LEU A 1 227 ? -4.782 3.380 9.156 1.00 95.25 227 LEU A CA 1
ATOM 1817 C C . LEU A 1 227 ? -3.674 2.339 8.991 1.00 95.25 227 LEU A C 1
ATOM 1819 O O . LEU A 1 227 ? -3.663 1.628 7.988 1.00 95.25 227 LEU A O 1
ATOM 1823 N N . VAL A 1 228 ? -2.717 2.287 9.918 1.00 94.62 228 VAL A N 1
ATOM 1824 C CA . VAL A 1 228 ? -1.561 1.384 9.808 1.00 94.62 228 VAL A CA 1
ATOM 1825 C C . VAL A 1 228 ? -1.130 0.870 11.187 1.00 94.62 228 VAL A C 1
ATOM 1827 O O . VAL A 1 228 ? -1.064 1.663 12.137 1.00 94.62 228 VAL A O 1
ATOM 1830 N N . PRO A 1 229 ? -0.832 -0.433 11.340 1.00 93.56 229 PRO A N 1
ATOM 1831 C CA . PRO A 1 229 ? -0.121 -0.914 12.516 1.00 93.56 229 PRO A CA 1
ATOM 1832 C C . PRO A 1 229 ? 1.305 -0.359 12.509 1.00 93.56 229 PRO A C 1
ATOM 1834 O O . PRO A 1 229 ? 1.969 -0.338 11.476 1.00 93.56 229 PRO A O 1
ATOM 1837 N N . VAL A 1 230 ? 1.775 0.107 13.663 1.00 92.44 230 VAL A N 1
ATOM 1838 C CA . VAL A 1 230 ? 3.160 0.571 13.825 1.00 92.44 230 VAL A CA 1
ATOM 1839 C C . VAL A 1 230 ? 3.971 -0.514 14.507 1.00 92.44 230 VAL A C 1
ATOM 1841 O O . VAL A 1 230 ? 4.979 -0.952 13.990 1.00 92.44 230 VAL A O 1
ATOM 1844 N N . SER A 1 231 ? 3.516 -0.989 15.656 1.00 89.62 231 SER A N 1
ATOM 1845 C CA . SER A 1 231 ? 4.099 -2.127 16.364 1.00 89.62 231 SER A CA 1
ATOM 1846 C C . SER A 1 231 ? 2.991 -2.831 17.134 1.00 89.62 231 SER A C 1
ATOM 1848 O O . SER A 1 231 ? 1.856 -2.362 17.175 1.00 89.62 231 SER A O 1
ATOM 1850 N N . ASP A 1 232 ? 3.317 -3.903 17.840 1.00 86.50 232 ASP A N 1
ATOM 1851 C CA . ASP A 1 232 ? 2.357 -4.649 18.666 1.00 86.50 232 ASP A CA 1
ATOM 1852 C C . ASP A 1 232 ? 1.651 -3.773 19.708 1.00 86.50 232 ASP A C 1
ATOM 1854 O O . ASP A 1 232 ? 0.573 -4.100 20.201 1.00 86.50 232 ASP A O 1
ATOM 1858 N N . LYS A 1 233 ? 2.281 -2.649 20.063 1.00 89.81 233 LYS A N 1
ATOM 1859 C CA . LYS A 1 233 ? 1.802 -1.707 21.072 1.00 89.81 233 LYS A CA 1
ATOM 1860 C C . LYS A 1 233 ? 1.218 -0.435 20.487 1.00 89.81 233 LYS A C 1
ATOM 1862 O O . LYS A 1 233 ? 0.630 0.335 21.247 1.00 89.81 233 LYS A O 1
ATOM 1867 N N . LEU A 1 234 ? 1.413 -0.177 19.195 1.00 92.50 234 LEU A N 1
ATOM 1868 C CA . LEU A 1 234 ? 1.086 1.100 18.574 1.00 92.50 234 LEU A CA 1
ATOM 1869 C C . LEU A 1 234 ? 0.421 0.923 17.215 1.00 92.50 234 LEU A C 1
ATOM 1871 O O . LEU A 1 234 ? 0.867 0.144 16.378 1.00 92.50 234 LEU A O 1
ATOM 1875 N N . PHE A 1 235 ? -0.559 1.769 16.936 1.00 94.69 235 PHE A N 1
ATOM 1876 C CA . PHE A 1 235 ? -1.069 1.969 15.584 1.00 94.69 235 PHE A CA 1
ATOM 1877 C C . PHE A 1 235 ? -1.274 3.458 15.310 1.00 94.69 235 PHE A C 1
ATOM 1879 O O . PHE A 1 235 ? -1.354 4.274 16.234 1.00 94.69 235 PHE A O 1
ATOM 1886 N N . ALA A 1 236 ? -1.335 3.819 14.033 1.00 94.88 236 ALA A N 1
ATOM 1887 C CA . ALA A 1 236 ? -1.479 5.195 13.589 1.00 94.88 236 ALA A CA 1
ATOM 1888 C C . ALA A 1 236 ? -2.696 5.359 12.684 1.00 94.88 236 ALA A C 1
ATOM 1890 O O . ALA A 1 236 ? -2.997 4.493 11.866 1.00 94.88 236 ALA A O 1
ATOM 1891 N N . SER A 1 237 ? -3.361 6.504 12.804 1.00 95.50 237 SER A N 1
ATOM 1892 C CA . SER A 1 237 ? -4.472 6.900 11.935 1.00 95.50 237 SER A CA 1
ATOM 1893 C C . SER A 1 237 ? -4.226 8.290 11.356 1.00 95.50 237 SER A C 1
ATOM 1895 O O . SER A 1 237 ? -3.886 9.206 12.112 1.00 95.50 237 SER A O 1
ATOM 1897 N N . GLY A 1 238 ? -4.447 8.455 10.056 1.00 94.69 238 GLY A N 1
ATOM 1898 C CA . GLY A 1 238 ? -4.379 9.720 9.332 1.00 94.69 238 GLY A CA 1
ATOM 1899 C C . GLY A 1 238 ? -5.754 10.172 8.854 1.00 94.69 238 GLY A C 1
ATOM 1900 O O . GLY A 1 238 ? -6.490 9.389 8.255 1.00 94.69 238 GLY A O 1
ATOM 1901 N N . SER A 1 239 ? -6.081 11.437 9.102 1.00 93.38 239 SER A N 1
ATOM 1902 C CA . SER A 1 239 ? -7.361 12.055 8.748 1.00 93.38 239 SER A CA 1
ATOM 1903 C C . SER A 1 239 ? -7.247 12.981 7.534 1.00 93.38 239 SER A C 1
ATOM 1905 O O . SER A 1 239 ? -6.191 13.551 7.233 1.00 93.38 239 SER A O 1
ATOM 1907 N N . LEU A 1 240 ? -8.380 13.185 6.861 1.00 90.81 240 LEU A N 1
ATOM 1908 C CA . LEU A 1 240 ? -8.572 14.207 5.835 1.00 90.81 240 LEU A CA 1
ATOM 1909 C C . LEU A 1 240 ? -8.282 15.625 6.363 1.00 90.81 240 LEU A C 1
ATOM 1911 O O . LEU A 1 240 ? -7.861 16.482 5.591 1.00 90.81 240 LEU A O 1
ATOM 1915 N N . ASP A 1 241 ? -8.435 15.862 7.669 1.00 87.38 241 ASP A N 1
ATOM 1916 C CA . ASP A 1 241 ? -8.086 17.138 8.313 1.00 87.38 241 ASP A CA 1
ATOM 1917 C C . ASP A 1 241 ? -6.564 17.383 8.426 1.00 87.38 241 ASP A C 1
ATOM 1919 O O . ASP A 1 241 ? -6.138 18.460 8.844 1.00 87.38 241 ASP A O 1
ATOM 1923 N N . GLY A 1 242 ? -5.746 16.397 8.044 1.00 89.06 242 GLY A N 1
ATOM 1924 C CA . GLY A 1 242 ? -4.287 16.449 8.080 1.00 89.06 242 GLY A CA 1
ATOM 1925 C C . GLY A 1 242 ? -3.662 15.913 9.365 1.00 89.06 242 GLY A C 1
ATOM 1926 O O . GLY A 1 242 ? -2.447 15.733 9.439 1.00 89.06 242 GLY A O 1
ATOM 1927 N N . THR A 1 243 ? -4.465 15.608 10.377 1.00 91.50 243 THR A N 1
ATOM 1928 C CA . THR A 1 243 ? -3.995 15.071 11.648 1.00 91.50 243 THR A CA 1
ATOM 1929 C C . THR A 1 243 ? -3.540 13.624 11.497 1.00 91.50 243 THR A C 1
ATOM 1931 O O . THR A 1 243 ? -4.235 12.789 10.920 1.00 91.50 243 THR A O 1
ATOM 1934 N N . ILE A 1 244 ? -2.393 13.318 12.105 1.00 93.44 244 ILE A N 1
ATOM 1935 C CA . ILE A 1 244 ? -1.938 11.948 12.356 1.00 93.44 244 ILE A CA 1
ATOM 1936 C C . ILE A 1 244 ? -1.955 11.724 13.866 1.00 93.44 244 ILE A C 1
ATOM 1938 O O . ILE A 1 244 ? -1.280 12.451 14.605 1.00 93.44 244 ILE A O 1
ATOM 1942 N N . LEU A 1 245 ? -2.732 10.737 14.314 1.00 93.81 245 LEU A N 1
ATOM 1943 C CA . LEU A 1 245 ? -2.800 10.307 15.710 1.00 93.81 245 LEU A CA 1
ATOM 1944 C C . LEU A 1 245 ? -2.100 8.960 15.883 1.00 93.81 245 LEU A C 1
ATOM 1946 O O . LEU A 1 245 ? -2.349 8.028 15.120 1.00 93.81 245 LEU A O 1
ATOM 1950 N N . LEU A 1 246 ? -1.253 8.879 16.907 1.00 94.12 246 LEU A N 1
ATOM 1951 C CA . LEU A 1 246 ? -0.687 7.641 17.432 1.00 94.12 246 LEU A CA 1
ATOM 1952 C C . LEU A 1 246 ? -1.530 7.147 18.601 1.00 94.12 246 LEU A C 1
ATOM 1954 O O . LEU A 1 246 ? -1.865 7.921 19.502 1.00 94.12 246 LEU A O 1
ATOM 1958 N N . TRP A 1 247 ? -1.803 5.851 18.615 1.00 94.25 247 TRP A N 1
ATOM 1959 C CA . TRP A 1 247 ? -2.658 5.185 19.587 1.00 94.25 247 TRP A CA 1
ATOM 1960 C C . TRP A 1 247 ? -1.917 4.035 20.253 1.00 94.25 247 TRP A C 1
ATOM 1962 O O . TRP A 1 247 ? -1.071 3.400 19.628 1.00 94.25 247 TRP A O 1
ATOM 1972 N N . SER A 1 248 ? -2.269 3.732 21.502 1.00 92.00 248 SER A N 1
ATOM 1973 C CA . SER A 1 248 ? -1.860 2.474 22.133 1.00 92.00 248 SER A CA 1
ATOM 1974 C C . SER A 1 248 ? -2.762 1.327 21.671 1.00 92.00 248 SER A C 1
ATOM 1976 O O . SER A 1 248 ? -3.979 1.432 21.802 1.00 92.00 248 SER A O 1
ATOM 1978 N N . SER A 1 249 ? -2.185 0.218 21.210 1.00 90.69 249 SER A N 1
ATOM 1979 C CA . SER A 1 249 ? -2.902 -1.030 20.895 1.00 90.69 249 SER A CA 1
ATOM 1980 C C . SER A 1 249 ? -3.370 -1.793 22.145 1.00 90.69 249 SER A C 1
ATOM 1982 O O . SER A 1 249 ? -4.222 -2.672 22.049 1.00 90.69 249 SER A O 1
ATOM 1984 N N . GLU A 1 250 ? -2.827 -1.479 23.329 1.00 88.50 250 GLU A N 1
ATOM 1985 C CA . GLU A 1 250 ? -3.195 -2.138 24.592 1.00 88.50 250 GLU A CA 1
ATOM 1986 C C . GLU A 1 250 ? -4.408 -1.459 25.245 1.00 88.50 250 GLU A C 1
ATOM 1988 O O . GLU A 1 250 ? -5.384 -2.119 25.607 1.00 88.50 250 GLU A O 1
ATOM 1993 N N . THR A 1 251 ? -4.360 -0.129 25.390 1.00 89.00 251 THR A N 1
ATOM 1994 C CA . THR A 1 251 ? -5.402 0.660 26.076 1.00 89.00 251 THR A CA 1
ATOM 1995 C C . THR A 1 251 ? -6.391 1.325 25.121 1.00 89.00 251 THR A C 1
ATOM 1997 O O . THR A 1 251 ? -7.457 1.790 25.553 1.00 89.00 251 THR A O 1
ATOM 2000 N N . PHE A 1 252 ? -6.048 1.407 23.832 1.00 90.81 252 PHE A N 1
ATOM 2001 C CA . PHE A 1 252 ? -6.795 2.137 22.809 1.00 90.81 252 PHE A CA 1
ATOM 2002 C C . PHE A 1 252 ? -7.085 3.580 23.229 1.00 90.81 252 PHE A C 1
ATOM 2004 O O . PHE A 1 252 ? -8.231 4.039 23.262 1.00 90.81 252 PHE A O 1
ATOM 2011 N N . THR A 1 253 ? -6.034 4.282 23.647 1.00 90.88 253 THR A N 1
ATOM 2012 C CA . THR A 1 253 ? -6.064 5.711 23.984 1.00 90.88 253 THR A CA 1
ATOM 2013 C C . THR A 1 253 ? -5.121 6.482 23.064 1.00 90.88 253 THR A C 1
ATOM 2015 O O . THR A 1 253 ? -4.056 5.950 22.729 1.00 90.88 253 THR A O 1
ATOM 2018 N N . PRO A 1 254 ? -5.467 7.722 22.670 1.00 92.12 254 PRO A N 1
ATOM 2019 C CA . PRO A 1 254 ? -4.580 8.540 21.856 1.00 92.12 254 PRO A CA 1
ATOM 2020 C C . PRO A 1 254 ? -3.357 8.933 22.690 1.00 92.12 254 PRO A C 1
ATOM 2022 O O . PRO A 1 254 ? -3.488 9.453 23.797 1.00 92.12 254 PRO A O 1
ATOM 2025 N N . LEU A 1 255 ? -2.167 8.663 22.165 1.00 90.69 255 LEU A N 1
ATOM 2026 C CA . LEU A 1 255 ? -0.893 8.969 22.815 1.00 90.69 255 LEU A CA 1
ATOM 2027 C C . LEU A 1 255 ? -0.346 10.311 22.343 1.00 90.69 255 LEU A C 1
ATOM 2029 O O . LEU A 1 255 ? 0.106 11.126 23.149 1.00 90.69 255 LEU A O 1
ATOM 2033 N N . LYS A 1 256 ? -0.370 10.547 21.027 1.00 87.69 256 LYS A N 1
ATOM 2034 C CA . LYS A 1 256 ? 0.247 11.736 20.440 1.00 87.69 256 LYS A CA 1
ATOM 2035 C C . LYS A 1 256 ? -0.410 12.150 19.133 1.00 87.69 256 LYS A C 1
ATOM 2037 O O . LYS A 1 256 ? -0.862 11.320 18.353 1.00 87.69 256 LYS A O 1
ATOM 2042 N N . LYS A 1 257 ? -0.385 13.459 18.887 1.00 89.94 257 LYS A N 1
ATOM 2043 C CA . LYS A 1 257 ? -0.700 14.095 17.609 1.00 89.94 257 LYS A CA 1
ATOM 2044 C C . LYS A 1 257 ? 0.608 14.539 16.946 1.00 89.94 257 LYS A C 1
ATOM 2046 O O . LYS A 1 257 ? 1.321 15.345 17.542 1.00 89.94 257 LYS A O 1
ATOM 2051 N N . LEU A 1 258 ? 0.935 13.985 15.773 1.00 84.19 258 LEU A N 1
ATOM 2052 C CA . LEU A 1 258 ? 2.220 14.215 15.086 1.00 84.19 258 LEU A CA 1
ATOM 2053 C C . LEU A 1 258 ? 2.166 15.366 14.078 1.00 84.19 258 LEU A C 1
ATOM 2055 O O . LEU A 1 258 ? 3.044 16.222 14.081 1.00 84.19 258 LEU A O 1
ATOM 2059 N N . ASN A 1 259 ? 1.128 15.421 13.239 1.00 77.88 259 ASN A N 1
ATOM 2060 C CA . ASN A 1 259 ? 0.945 16.524 12.299 1.00 77.88 259 ASN A CA 1
ATOM 2061 C C . ASN A 1 259 ? -0.113 17.498 12.829 1.00 77.88 259 ASN A C 1
ATOM 2063 O O . ASN A 1 259 ? -1.278 17.137 13.016 1.00 77.88 259 ASN A O 1
ATOM 2067 N N . THR A 1 260 ? 0.308 18.732 13.101 1.00 62.56 260 THR A N 1
ATOM 2068 C CA . THR A 1 260 ? -0.552 19.820 13.592 1.00 62.56 260 THR A CA 1
ATOM 2069 C C . THR A 1 260 ? -0.667 20.967 12.596 1.00 62.56 260 THR A C 1
ATOM 2071 O O . THR A 1 260 ? -1.095 22.045 13.001 1.00 62.56 260 THR A O 1
ATOM 2074 N N . MET A 1 261 ? -0.304 20.773 11.319 1.00 62.31 261 MET A N 1
ATOM 2075 C CA . MET A 1 261 ? -0.677 21.724 10.263 1.00 62.31 261 MET A CA 1
ATOM 2076 C C . MET A 1 261 ? -2.192 21.673 10.065 1.00 62.31 261 MET A C 1
ATOM 2078 O O . MET A 1 2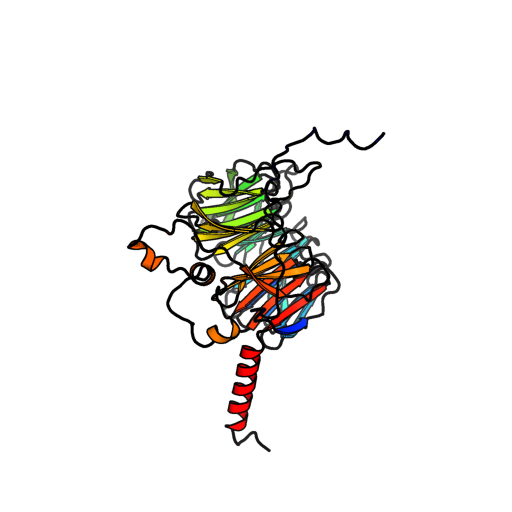61 ? -2.720 20.990 9.195 1.00 62.31 261 MET A O 1
ATOM 2082 N N . ALA A 1 262 ? -2.880 22.341 10.977 1.00 51.72 262 ALA A N 1
ATOM 2083 C CA . ALA A 1 262 ? -4.312 22.340 11.135 1.00 51.72 262 ALA A CA 1
ATOM 2084 C C . ALA A 1 262 ? -4.849 23.684 10.653 1.00 51.72 262 ALA A C 1
ATOM 2086 O O . ALA A 1 262 ? -5.419 24.437 11.434 1.00 51.72 262 ALA A O 1
ATOM 2087 N N . ASP A 1 263 ? -4.720 23.958 9.358 1.00 52.84 263 ASP A N 1
ATOM 2088 C CA . ASP A 1 263 ? -5.630 24.901 8.709 1.00 52.84 263 ASP A CA 1
ATOM 2089 C C . ASP A 1 263 ? -6.878 24.132 8.286 1.00 52.84 263 ASP A C 1
ATOM 2091 O O . ASP A 1 263 ? -7.172 23.896 7.112 1.00 52.84 263 ASP A O 1
ATOM 2095 N N . TYR A 1 264 ? -7.607 23.681 9.307 1.00 57.25 264 TYR A N 1
ATOM 2096 C CA . TYR A 1 264 ? -8.953 23.172 9.137 1.00 57.25 264 TYR A CA 1
ATOM 2097 C C . TYR A 1 264 ? -9.798 24.312 8.558 1.00 57.25 264 TYR A C 1
ATOM 2099 O O . TYR A 1 264 ? -9.998 25.336 9.215 1.00 57.25 264 TYR A O 1
ATOM 2107 N N . LYS A 1 265 ? -10.284 24.103 7.325 1.00 53.09 265 LYS A N 1
ATOM 2108 C CA . LYS A 1 265 ? -10.884 25.084 6.400 1.00 53.09 265 LYS A CA 1
ATOM 2109 C C . LYS A 1 265 ? -9.866 25.874 5.570 1.00 53.09 265 LYS A C 1
ATOM 2111 O O . LYS A 1 265 ? -9.833 27.105 5.624 1.00 53.09 265 LYS A O 1
ATOM 2116 N N . GLY A 1 266 ? -9.169 25.200 4.653 1.00 49.25 266 GLY A N 1
ATOM 2117 C CA . GLY A 1 266 ? -8.844 25.866 3.392 1.00 49.25 266 GLY A CA 1
ATOM 2118 C C . GLY A 1 266 ? -10.138 26.489 2.857 1.00 49.25 266 GLY A C 1
ATOM 2119 O O . GLY A 1 266 ? -11.171 25.813 2.813 1.00 49.25 266 GLY A O 1
ATOM 2120 N N . LYS A 1 267 ? -10.129 27.800 2.581 1.00 50.38 267 LYS A N 1
ATOM 2121 C CA . LYS A 1 267 ? -11.295 28.553 2.087 1.00 50.38 267 LYS A CA 1
ATOM 2122 C C . LYS A 1 267 ? -12.045 27.681 1.055 1.00 50.38 267 LYS A C 1
ATOM 2124 O O . LYS A 1 267 ? -11.447 27.323 0.051 1.00 50.38 267 LYS A O 1
ATOM 2129 N N . ALA A 1 268 ? -13.312 27.330 1.325 1.00 61.03 268 ALA A N 1
ATOM 2130 C CA . ALA A 1 268 ? -14.195 26.497 0.479 1.00 61.03 268 ALA A CA 1
ATOM 2131 C C . ALA A 1 268 ? -14.042 24.946 0.507 1.00 61.03 268 ALA A C 1
ATOM 2133 O O . ALA A 1 268 ? -14.107 24.319 -0.544 1.00 61.03 268 ALA A O 1
ATOM 2134 N N . ASN A 1 269 ? -13.928 24.300 1.681 1.00 67.56 269 ASN A N 1
ATOM 2135 C CA . ASN A 1 269 ? -13.851 22.821 1.818 1.00 67.56 269 ASN A CA 1
ATOM 2136 C C . ASN A 1 269 ? -12.640 22.187 1.107 1.00 67.56 269 ASN A C 1
ATOM 2138 O O . ASN A 1 269 ? -12.679 21.037 0.669 1.00 67.56 269 ASN A O 1
ATOM 2142 N N . MET A 1 270 ? -11.544 22.937 1.001 1.00 71.12 270 MET A N 1
ATOM 2143 C CA . MET A 1 270 ? -10.279 22.407 0.509 1.00 71.12 270 MET A CA 1
ATOM 2144 C C . MET A 1 270 ? -9.455 21.880 1.685 1.00 71.12 270 MET A C 1
ATOM 2146 O O . MET A 1 270 ? -9.267 22.581 2.682 1.00 71.12 270 MET A O 1
ATOM 2150 N N . TYR A 1 271 ? -8.940 20.658 1.542 1.00 81.94 271 TYR A N 1
ATOM 2151 C CA . TYR A 1 271 ? -8.082 19.987 2.522 1.00 81.94 271 TYR A CA 1
ATOM 2152 C C . TYR A 1 271 ? -6.647 19.896 1.975 1.00 81.94 271 TYR A C 1
ATOM 2154 O O . TYR A 1 271 ? -6.246 18.838 1.483 1.00 81.94 271 TYR A O 1
ATOM 2162 N N . PRO A 1 272 ? -5.876 21.003 1.989 1.00 81.56 272 PRO A N 1
ATOM 2163 C CA . PRO A 1 272 ? -4.549 21.053 1.375 1.00 81.56 272 PRO A CA 1
ATOM 2164 C C . PRO A 1 272 ? -3.536 20.143 2.071 1.00 81.56 272 PRO A C 1
ATOM 2166 O O . PRO A 1 272 ? -2.606 19.688 1.423 1.00 81.56 272 PRO A O 1
ATOM 2169 N N . TYR A 1 273 ? -3.732 19.843 3.357 1.00 87.88 273 TYR A N 1
ATOM 2170 C CA . TYR A 1 273 ? -2.844 18.991 4.151 1.00 87.88 273 TYR A CA 1
ATOM 2171 C C . TYR A 1 273 ? -3.453 17.624 4.469 1.00 87.88 273 TYR A C 1
ATOM 2173 O O . TYR A 1 273 ? -3.027 16.977 5.419 1.00 87.88 273 TYR A O 1
ATOM 2181 N N . SER A 1 274 ? -4.444 17.173 3.694 1.00 91.44 274 SER A N 1
ATOM 2182 C CA . SER A 1 274 ? -5.088 15.875 3.910 1.00 91.44 274 SER A CA 1
ATOM 2183 C C . SER A 1 274 ? -4.082 14.731 3.902 1.00 91.44 274 SER A C 1
ATOM 2185 O O . SER A 1 274 ? -3.312 14.628 2.945 1.00 91.44 274 SER A O 1
ATOM 2187 N N . VAL A 1 275 ? -4.139 13.843 4.893 1.00 94.31 275 VAL A N 1
ATOM 2188 C CA . VAL A 1 275 ? -3.345 12.611 4.869 1.00 94.31 275 VAL A CA 1
ATOM 2189 C C . VAL A 1 275 ? -3.993 11.635 3.893 1.00 94.31 275 VAL A C 1
ATOM 2191 O O . VAL A 1 275 ? -5.156 11.283 4.069 1.00 94.31 275 VAL A O 1
ATOM 2194 N N . GLN A 1 276 ? -3.261 11.224 2.860 1.00 94.81 276 GLN A N 1
ATOM 2195 C CA . GLN A 1 276 ? -3.752 10.279 1.846 1.00 94.81 276 GLN A CA 1
ATOM 2196 C C . GLN A 1 276 ? -3.260 8.855 2.097 1.00 94.81 276 GLN A C 1
ATOM 2198 O O . GLN A 1 276 ? -3.977 7.891 1.845 1.00 94.81 276 GLN A O 1
ATOM 2203 N N . TYR A 1 277 ? -2.047 8.719 2.628 1.00 96.38 277 TYR A N 1
ATOM 2204 C CA . TYR A 1 277 ? -1.410 7.428 2.841 1.00 96.38 277 TYR A CA 1
ATOM 2205 C C . TYR A 1 277 ? -0.437 7.492 4.014 1.00 96.38 277 TYR A C 1
ATOM 2207 O O . TYR A 1 277 ? 0.220 8.513 4.231 1.00 96.38 277 TYR A O 1
ATOM 2215 N N . ILE A 1 278 ? -0.343 6.395 4.763 1.00 96.50 278 ILE A N 1
ATOM 2216 C CA . ILE A 1 278 ? 0.670 6.194 5.795 1.00 96.50 278 ILE A CA 1
ATOM 2217 C C . ILE A 1 278 ? 1.237 4.786 5.620 1.00 96.50 278 ILE A C 1
ATOM 2219 O O . ILE A 1 278 ? 0.474 3.829 5.504 1.00 96.50 278 ILE A O 1
ATOM 2223 N N . ALA A 1 279 ? 2.560 4.670 5.653 1.00 94.88 279 ALA A N 1
ATOM 2224 C CA . ALA A 1 279 ? 3.274 3.406 5.776 1.00 94.88 279 ALA A CA 1
ATOM 2225 C C . ALA A 1 279 ? 4.091 3.383 7.070 1.00 94.88 279 ALA A C 1
ATOM 2227 O O . ALA A 1 279 ? 4.508 4.431 7.575 1.00 94.88 279 ALA A O 1
ATOM 2228 N N . CYS A 1 280 ? 4.327 2.182 7.593 1.00 93.81 280 CYS A N 1
ATOM 2229 C CA . CYS A 1 280 ? 5.250 1.962 8.694 1.00 93.81 280 CYS A CA 1
ATOM 2230 C C . CYS A 1 280 ? 6.458 1.160 8.214 1.00 93.81 280 CYS A C 1
ATOM 2232 O O . CYS A 1 280 ? 6.296 0.153 7.534 1.00 93.81 280 CYS A O 1
ATOM 2234 N N . GLU A 1 281 ? 7.647 1.602 8.612 1.00 90.69 281 GLU A N 1
ATOM 2235 C CA . GLU A 1 281 ? 8.921 0.953 8.327 1.00 90.69 281 GLU A CA 1
ATOM 2236 C C . GLU A 1 281 ? 9.601 0.538 9.642 1.00 90.69 281 GLU A C 1
ATOM 2238 O O . GLU A 1 281 ? 9.683 1.326 10.596 1.00 90.69 281 GLU A O 1
ATOM 2243 N N . ASN A 1 282 ? 10.096 -0.705 9.704 1.00 87.69 282 ASN A N 1
ATOM 2244 C CA . ASN A 1 282 ? 10.798 -1.286 10.862 1.00 87.69 282 ASN A CA 1
ATOM 2245 C C . ASN A 1 282 ? 10.094 -1.097 12.213 1.00 87.69 282 ASN A C 1
ATOM 2247 O O . ASN A 1 282 ? 10.733 -0.840 13.233 1.00 87.69 282 ASN A O 1
ATOM 2251 N N . GLN A 1 283 ? 8.765 -1.187 12.203 1.00 89.94 283 GLN A N 1
ATOM 2252 C CA . GLN A 1 283 ? 7.893 -1.048 13.370 1.00 89.94 283 GLN A CA 1
ATOM 2253 C C . GLN A 1 283 ? 8.081 0.236 14.203 1.00 89.94 283 GLN A C 1
ATOM 2255 O O . GLN A 1 283 ? 7.724 0.307 15.383 1.00 89.94 283 GLN A O 1
ATOM 2260 N N . LYS A 1 284 ? 8.700 1.258 13.609 1.00 89.12 284 LYS A N 1
ATOM 2261 C CA . LYS A 1 284 ? 9.190 2.437 14.332 1.00 89.12 284 LYS A CA 1
ATOM 2262 C C . LYS A 1 284 ? 8.977 3.717 13.551 1.00 89.12 284 LYS A C 1
ATOM 2264 O O . LYS A 1 284 ? 8.615 4.737 14.139 1.00 89.12 284 LYS A O 1
ATOM 2269 N N . TYR A 1 285 ? 9.231 3.693 12.254 1.00 92.19 285 TYR A N 1
ATOM 2270 C CA . TYR A 1 285 ? 9.212 4.892 11.436 1.00 92.19 285 TYR A CA 1
ATOM 2271 C C . TYR A 1 285 ? 7.889 4.984 10.696 1.00 92.19 285 TYR A C 1
ATOM 2273 O O . TYR A 1 285 ? 7.395 3.988 10.172 1.00 92.19 285 TYR A O 1
ATOM 2281 N N . LEU A 1 286 ? 7.304 6.177 10.675 1.00 94.94 286 LEU A N 1
ATOM 2282 C CA . LEU A 1 286 ? 6.095 6.462 9.918 1.00 94.94 286 LEU A CA 1
ATOM 2283 C C . LEU A 1 286 ? 6.428 7.349 8.738 1.00 94.94 286 LEU A C 1
ATOM 2285 O O . LEU A 1 286 ? 7.020 8.415 8.902 1.00 94.94 286 LEU A O 1
ATOM 2289 N N . LEU A 1 287 ? 5.986 6.923 7.566 1.00 96.31 287 LEU A N 1
ATOM 2290 C CA . LEU A 1 287 ? 6.066 7.687 6.339 1.00 96.31 287 LEU A CA 1
ATOM 2291 C C . LEU A 1 287 ? 4.648 8.137 5.981 1.00 96.31 287 LEU A C 1
ATOM 2293 O O . LEU A 1 287 ? 3.755 7.301 5.867 1.00 96.31 287 LEU A O 1
ATOM 2297 N N . ALA A 1 288 ? 4.417 9.439 5.829 1.00 96.81 288 ALA A N 1
ATOM 2298 C CA . ALA A 1 288 ? 3.081 9.983 5.603 1.00 96.81 288 ALA A CA 1
ATOM 2299 C C . ALA A 1 288 ? 3.024 10.857 4.349 1.00 96.81 288 ALA A C 1
ATOM 2301 O O . ALA A 1 288 ? 3.773 11.827 4.235 1.00 96.81 288 ALA A O 1
ATOM 2302 N N . ALA A 1 289 ? 2.095 10.542 3.446 1.00 97.00 289 ALA A N 1
ATOM 2303 C CA . ALA A 1 289 ? 1.709 11.387 2.321 1.00 97.00 289 ALA A CA 1
ATOM 2304 C C . ALA A 1 289 ? 0.657 12.387 2.809 1.00 97.00 289 ALA A C 1
ATOM 2306 O O . ALA A 1 289 ? -0.442 11.986 3.209 1.00 97.00 289 ALA A O 1
ATOM 2307 N N . ILE A 1 290 ? 0.989 13.679 2.821 1.00 94.62 290 ILE A N 1
ATOM 2308 C CA . ILE A 1 290 ? 0.097 14.726 3.328 1.00 94.62 290 ILE A CA 1
ATOM 2309 C C . ILE A 1 290 ? 0.036 15.875 2.326 1.00 94.62 290 ILE A C 1
ATOM 2311 O O . ILE A 1 290 ? 1.020 16.567 2.065 1.00 94.62 290 ILE A O 1
ATOM 2315 N N . GLY A 1 291 ? -1.157 16.085 1.772 1.00 92.88 291 GLY A N 1
ATOM 2316 C CA . GLY A 1 291 ? -1.364 17.059 0.711 1.00 92.88 291 GLY A CA 1
ATOM 2317 C C . GLY A 1 291 ? -0.522 16.740 -0.517 1.00 92.88 291 GLY A C 1
ATOM 2318 O O . GLY A 1 291 ? -0.435 15.588 -0.931 1.00 92.88 291 GLY A O 1
ATOM 2319 N N . CYS A 1 292 ? 0.136 17.763 -1.057 1.00 94.19 292 CYS A N 1
ATOM 2320 C CA . CYS A 1 292 ? 1.098 17.643 -2.155 1.00 94.19 292 CYS A CA 1
ATOM 2321 C C . CYS A 1 292 ? 2.522 17.292 -1.685 1.00 94.19 292 CYS A C 1
ATOM 2323 O O . CYS A 1 292 ? 3.478 17.436 -2.444 1.00 94.19 292 CYS A O 1
ATOM 2325 N N . GLY A 1 293 ? 2.687 16.896 -0.424 1.00 95.25 293 GLY A N 1
ATOM 2326 C CA . GLY A 1 293 ? 3.973 16.671 0.218 1.00 95.25 293 GLY A CA 1
ATOM 2327 C C . GLY A 1 293 ? 4.038 15.360 0.991 1.00 95.25 293 GLY A C 1
ATOM 2328 O O . GLY A 1 293 ? 3.119 14.538 0.974 1.00 95.25 293 GLY A O 1
ATOM 2329 N N . PHE A 1 294 ? 5.136 15.181 1.716 1.00 95.81 294 PHE A N 1
ATOM 2330 C CA . PHE A 1 294 ? 5.331 14.043 2.606 1.00 95.81 294 PHE A CA 1
ATOM 2331 C C . PHE A 1 294 ? 6.098 14.436 3.871 1.00 95.81 294 PHE A C 1
ATOM 2333 O O . PHE A 1 294 ? 6.778 15.465 3.924 1.00 95.81 294 PHE A O 1
ATOM 2340 N N . ALA A 1 295 ? 5.988 13.605 4.903 1.00 94.75 295 ALA A N 1
ATOM 2341 C CA . ALA A 1 295 ? 6.716 13.757 6.156 1.00 94.75 295 ALA A CA 1
ATOM 2342 C C . ALA A 1 295 ? 7.100 12.393 6.738 1.00 94.75 295 ALA A C 1
ATOM 2344 O O . ALA A 1 295 ? 6.325 11.438 6.647 1.00 94.75 295 ALA A O 1
ATOM 2345 N N . LEU A 1 296 ? 8.284 12.321 7.348 1.00 94.75 296 LEU A N 1
ATOM 2346 C CA . LEU A 1 296 ? 8.810 11.125 8.000 1.00 94.75 296 LEU A CA 1
ATOM 2347 C C . LEU A 1 296 ? 8.950 11.364 9.504 1.00 94.75 296 LEU A C 1
ATOM 2349 O O . LEU A 1 296 ? 9.523 12.369 9.925 1.00 94.75 296 LEU A O 1
ATOM 2353 N N . PHE A 1 297 ? 8.457 10.434 10.316 1.00 92.69 297 PHE A N 1
ATOM 2354 C CA . PHE A 1 297 ? 8.446 10.543 11.773 1.00 92.69 297 PHE A CA 1
ATOM 2355 C C . PHE A 1 297 ? 9.095 9.324 12.428 1.00 92.69 297 PHE A C 1
ATOM 2357 O O . PHE A 1 297 ? 8.890 8.193 11.991 1.00 92.69 297 PHE A O 1
ATOM 2364 N N . ASP A 1 298 ? 9.811 9.541 13.528 1.00 90.69 298 ASP A N 1
ATOM 2365 C CA . ASP A 1 298 ? 10.178 8.483 14.469 1.00 90.69 298 ASP A CA 1
ATOM 2366 C C . ASP A 1 298 ? 9.124 8.421 15.582 1.00 90.69 298 ASP A C 1
ATOM 2368 O O . ASP A 1 298 ? 8.946 9.375 16.343 1.00 90.69 298 ASP A O 1
ATOM 2372 N N . THR A 1 299 ? 8.415 7.295 15.685 1.00 87.75 299 THR A N 1
ATOM 2373 C CA . THR A 1 299 ? 7.339 7.115 16.673 1.00 87.75 299 THR A CA 1
ATOM 2374 C C . THR A 1 299 ? 7.847 6.887 18.094 1.00 87.75 299 THR A C 1
ATOM 2376 O O . THR A 1 299 ? 7.127 7.175 19.048 1.00 87.75 299 THR A O 1
ATOM 2379 N N . VAL A 1 300 ? 9.088 6.419 18.262 1.00 86.31 300 VAL A N 1
ATOM 2380 C CA . VAL A 1 300 ? 9.674 6.157 19.584 1.00 86.31 300 VAL A CA 1
ATOM 2381 C C . VAL A 1 300 ? 10.148 7.464 20.207 1.00 86.31 300 VAL A C 1
ATOM 2383 O O . VAL A 1 300 ? 9.822 7.766 21.355 1.00 86.31 300 VAL A O 1
ATOM 2386 N N . SER A 1 301 ? 10.888 8.269 19.441 1.00 82.75 301 SER A N 1
ATOM 2387 C CA . SER A 1 301 ? 11.367 9.579 19.899 1.00 82.75 301 SER A CA 1
ATOM 2388 C C . SER A 1 301 ? 10.341 10.704 19.722 1.00 82.75 301 SER A C 1
ATOM 2390 O O . SER A 1 301 ? 10.503 11.771 20.312 1.00 82.75 301 SER A O 1
ATOM 2392 N N . ASN A 1 302 ? 9.261 10.469 18.967 1.00 81.56 302 ASN A N 1
ATOM 2393 C CA . ASN A 1 302 ? 8.266 11.473 18.573 1.00 81.56 302 ASN A CA 1
ATOM 2394 C C . ASN A 1 302 ? 8.881 12.671 17.834 1.00 81.56 302 ASN A C 1
ATOM 2396 O O . ASN A 1 302 ? 8.441 13.810 18.007 1.00 81.56 302 ASN A O 1
ATOM 2400 N N . THR A 1 303 ? 9.912 12.417 17.030 1.00 85.00 303 THR A N 1
ATOM 2401 C CA . THR A 1 303 ? 10.615 13.450 16.266 1.00 85.00 303 THR A CA 1
ATOM 2402 C C . THR A 1 303 ? 10.182 13.434 14.805 1.00 85.00 303 THR A C 1
ATOM 2404 O O . THR A 1 303 ? 9.950 12.378 14.212 1.00 85.00 303 THR A O 1
ATOM 2407 N N . LEU A 1 304 ? 10.045 14.626 14.221 1.00 89.94 304 LEU A N 1
ATOM 2408 C CA . LEU A 1 304 ? 9.964 14.782 12.773 1.00 89.94 304 LEU A CA 1
ATOM 2409 C C . LEU A 1 304 ? 11.382 14.613 12.224 1.00 89.94 304 LEU A C 1
ATOM 2411 O O . LEU A 1 304 ? 12.258 15.408 12.558 1.00 89.94 304 LEU A O 1
ATOM 2415 N N . LEU A 1 305 ? 11.595 13.581 11.411 1.00 90.38 305 LEU A N 1
ATOM 2416 C CA . LEU A 1 305 ? 12.890 13.309 10.793 1.00 90.38 305 LEU A CA 1
ATOM 2417 C C . LEU A 1 305 ? 13.099 14.219 9.589 1.00 90.38 305 LEU A C 1
ATOM 2419 O O . LEU A 1 305 ? 14.090 14.924 9.518 1.00 90.38 305 LEU A O 1
ATOM 2423 N N . CYS A 1 306 ? 12.156 14.253 8.652 1.00 90.44 306 CYS A N 1
ATOM 2424 C CA . CYS A 1 306 ? 12.211 15.188 7.534 1.00 90.44 306 CYS A CA 1
ATOM 2425 C C . CYS A 1 306 ? 10.820 15.437 6.957 1.00 90.44 306 CYS A C 1
ATOM 2427 O O . CYS A 1 306 ? 9.860 14.711 7.238 1.00 90.44 306 CYS A O 1
ATOM 2429 N N . ARG A 1 307 ? 10.705 16.495 6.156 1.00 91.00 307 ARG A N 1
ATOM 2430 C CA . ARG A 1 307 ? 9.449 16.901 5.536 1.00 91.00 307 ARG A CA 1
ATOM 2431 C C . ARG A 1 307 ? 9.699 17.663 4.241 1.00 91.00 307 ARG A C 1
ATOM 2433 O O . ARG A 1 307 ? 10.610 18.479 4.182 1.00 91.00 307 ARG A O 1
ATOM 2440 N N . LYS A 1 308 ? 8.816 17.465 3.264 1.00 92.69 308 LYS A N 1
ATOM 2441 C CA . LYS A 1 308 ? 8.645 18.350 2.105 1.00 92.69 308 LYS A CA 1
ATOM 2442 C C . LYS A 1 308 ? 7.174 18.712 1.975 1.00 92.69 308 LYS A C 1
ATOM 2444 O O . LYS A 1 308 ? 6.341 17.822 1.832 1.00 92.69 308 LYS A O 1
ATOM 2449 N N . VAL A 1 309 ? 6.829 19.999 2.078 1.00 89.81 309 VAL A N 1
ATOM 2450 C CA . VAL A 1 309 ? 5.420 20.442 2.038 1.00 89.81 309 VAL A CA 1
ATOM 2451 C C . VAL A 1 309 ? 4.868 20.399 0.613 1.00 89.81 309 VAL A C 1
ATOM 2453 O O . VAL A 1 309 ? 3.710 20.033 0.420 1.00 89.81 309 VAL A O 1
ATOM 2456 N N . LYS A 1 310 ? 5.700 20.725 -0.382 1.00 90.56 310 LYS A N 1
ATOM 2457 C CA . LYS A 1 310 ? 5.362 20.686 -1.811 1.00 90.56 310 LYS A CA 1
ATOM 2458 C C . LYS A 1 310 ? 6.344 19.815 -2.583 1.00 90.56 310 LYS A C 1
ATOM 2460 O O . LYS A 1 310 ? 7.281 20.298 -3.208 1.00 90.56 310 LYS A O 1
ATOM 2465 N N . ALA A 1 311 ? 6.102 18.514 -2.519 1.00 93.94 311 ALA A N 1
ATOM 2466 C CA . ALA A 1 311 ? 6.826 17.520 -3.295 1.00 93.94 311 ALA A CA 1
ATOM 2467 C C . ALA A 1 311 ? 6.282 17.405 -4.730 1.00 93.94 311 ALA A C 1
ATOM 2469 O O . ALA A 1 311 ? 7.046 17.111 -5.639 1.00 93.94 311 ALA A O 1
ATOM 2470 N N . HIS A 1 312 ? 4.986 17.650 -4.935 1.00 95.88 312 HIS A N 1
ATOM 2471 C CA . HIS A 1 312 ? 4.269 17.484 -6.203 1.00 95.88 312 HIS A CA 1
ATOM 2472 C C . HIS A 1 312 ? 3.337 18.672 -6.496 1.00 95.88 312 HIS A C 1
ATOM 2474 O O . HIS A 1 312 ? 3.101 19.517 -5.626 1.00 95.88 312 HIS A O 1
ATOM 2480 N N . TYR A 1 313 ? 2.784 18.735 -7.713 1.00 93.62 313 TYR A N 1
ATOM 2481 C CA . TYR A 1 313 ? 1.800 19.760 -8.089 1.00 93.62 313 TYR A CA 1
ATOM 2482 C C . TYR A 1 313 ? 0.385 19.399 -7.627 1.00 93.62 313 TYR A C 1
ATOM 2484 O O . TYR A 1 313 ? -0.412 20.296 -7.345 1.00 93.62 313 TYR A O 1
ATOM 2492 N N . SER A 1 314 ? 0.084 18.103 -7.506 1.00 94.56 314 SER A N 1
ATOM 2493 C CA . SER A 1 314 ? -1.142 17.596 -6.881 1.00 94.56 314 SER A CA 1
ATOM 2494 C C . SER A 1 314 ? -0.841 16.727 -5.655 1.00 94.56 314 SER A C 1
ATOM 2496 O O . SER A 1 314 ? 0.298 16.643 -5.193 1.00 94.56 314 SER A O 1
ATOM 2498 N N . LYS A 1 315 ? -1.884 16.132 -5.069 1.00 94.88 315 LYS A N 1
ATOM 2499 C CA . LYS A 1 315 ? -1.779 15.323 -3.857 1.00 94.88 315 LYS A CA 1
ATOM 2500 C C . LYS A 1 315 ? -0.953 14.065 -4.087 1.00 94.88 315 LYS A C 1
ATOM 2502 O O . LYS A 1 315 ? -1.147 13.362 -5.075 1.00 94.88 315 LYS A O 1
ATOM 2507 N N . VAL A 1 316 ? -0.108 13.749 -3.110 1.00 97.50 316 VAL A N 1
ATOM 2508 C CA . VAL A 1 316 ? 0.643 12.493 -3.058 1.00 97.50 316 VAL A CA 1
ATOM 2509 C C . VAL A 1 316 ? -0.320 11.365 -2.693 1.00 97.50 316 VAL A C 1
ATOM 2511 O O . VAL A 1 316 ? -0.964 11.416 -1.646 1.00 97.50 316 VAL A O 1
ATOM 2514 N N . THR A 1 317 ? -0.429 10.357 -3.552 1.00 97.06 317 THR A N 1
ATOM 2515 C CA . THR A 1 317 ? -1.364 9.228 -3.411 1.00 97.06 317 THR A CA 1
ATOM 2516 C C . THR A 1 317 ? -0.751 8.072 -2.625 1.00 97.06 317 THR A C 1
ATOM 2518 O O . THR A 1 317 ? -1.426 7.450 -1.805 1.00 97.06 317 THR A O 1
ATOM 2521 N N . GLN A 1 318 ? 0.538 7.800 -2.831 1.00 97.19 318 GLN A N 1
ATOM 2522 C CA . GLN A 1 318 ? 1.323 6.819 -2.085 1.00 97.19 318 GLN A CA 1
ATOM 2523 C C . GLN A 1 318 ? 2.807 7.215 -2.097 1.00 97.19 318 GLN A C 1
ATOM 2525 O O . GLN A 1 318 ? 3.271 8.018 -2.907 1.00 97.19 318 GLN A O 1
ATOM 2530 N N . LEU A 1 319 ? 3.560 6.643 -1.167 1.00 97.44 319 LEU A N 1
ATOM 2531 C CA . LEU A 1 319 ? 5.012 6.701 -1.138 1.00 97.44 319 LEU A CA 1
ATOM 2532 C C . LEU A 1 319 ? 5.576 5.363 -0.659 1.00 97.44 319 LEU A C 1
ATOM 2534 O O . LEU A 1 319 ? 4.911 4.647 0.092 1.00 97.44 319 LEU A O 1
ATOM 2538 N N . THR A 1 320 ? 6.785 5.031 -1.094 1.00 96.00 320 THR A N 1
ATOM 2539 C CA . THR A 1 320 ? 7.493 3.809 -0.701 1.00 96.00 320 THR A CA 1
ATOM 2540 C C . THR A 1 320 ? 8.997 4.003 -0.823 1.00 96.00 320 THR A C 1
ATOM 2542 O O . THR A 1 320 ? 9.465 4.781 -1.655 1.00 96.00 320 THR A O 1
ATOM 2545 N N . PHE A 1 321 ? 9.765 3.292 -0.004 1.00 94.88 321 PHE A N 1
ATOM 2546 C CA . PHE A 1 321 ? 11.197 3.164 -0.241 1.00 94.88 321 PHE A CA 1
ATOM 2547 C C . PHE A 1 321 ? 11.448 2.317 -1.489 1.00 94.88 321 PHE A C 1
ATOM 2549 O O . PHE A 1 321 ? 10.700 1.381 -1.765 1.00 94.88 321 PHE A O 1
ATOM 2556 N N . VAL A 1 322 ? 12.495 2.671 -2.232 1.00 92.31 322 VAL A N 1
ATOM 2557 C CA . VAL A 1 322 ? 12.968 1.952 -3.419 1.00 92.31 322 VAL A CA 1
ATOM 2558 C C . VAL A 1 322 ? 14.495 1.884 -3.414 1.00 92.31 322 VAL A C 1
ATOM 2560 O O . VAL A 1 322 ? 15.153 2.592 -2.643 1.00 92.31 322 VAL A O 1
ATOM 2563 N N . CYS A 1 323 ? 15.070 1.040 -4.275 1.00 86.75 323 CYS A N 1
ATOM 2564 C CA . CYS A 1 323 ? 16.523 0.826 -4.346 1.00 86.75 323 CYS A CA 1
ATOM 2565 C C . CYS A 1 323 ? 17.110 0.457 -2.969 1.00 86.75 323 CYS A C 1
ATOM 2567 O O . CYS A 1 323 ? 18.032 1.114 -2.481 1.00 86.75 323 CYS A O 1
ATOM 2569 N N . ASP A 1 324 ? 16.511 -0.540 -2.311 1.00 83.31 324 ASP A N 1
ATOM 2570 C CA . ASP A 1 324 ? 16.872 -0.994 -0.962 1.00 83.31 324 ASP A CA 1
ATOM 2571 C C . ASP A 1 324 ? 16.856 0.124 0.099 1.00 83.31 324 ASP A C 1
ATOM 2573 O O . ASP A 1 324 ? 17.640 0.119 1.053 1.00 83.31 324 ASP A O 1
ATOM 2577 N N . GLY A 1 325 ? 15.973 1.113 -0.059 1.00 86.88 325 GLY A N 1
ATOM 2578 C CA . GLY A 1 325 ? 15.843 2.230 0.876 1.00 86.88 325 GLY A CA 1
ATOM 2579 C C . GLY A 1 325 ? 16.807 3.383 0.652 1.00 86.88 325 GLY A C 1
ATOM 2580 O O . GLY A 1 325 ? 16.814 4.318 1.444 1.00 86.88 325 GLY A O 1
ATOM 2581 N N . LEU A 1 326 ? 17.606 3.363 -0.416 1.00 88.75 326 LEU A N 1
ATOM 2582 C CA . LEU A 1 326 ? 18.446 4.508 -0.764 1.00 88.75 326 LEU A CA 1
ATOM 2583 C C . LEU A 1 326 ? 17.606 5.725 -1.185 1.00 88.75 326 LEU A C 1
ATOM 2585 O O . LEU A 1 326 ? 18.003 6.868 -0.956 1.00 88.75 326 LEU A O 1
ATOM 2589 N N . LEU A 1 327 ? 16.449 5.479 -1.806 1.00 92.88 327 LEU A N 1
ATOM 2590 C CA . LEU A 1 327 ? 15.557 6.509 -2.325 1.00 92.88 327 LEU A CA 1
ATOM 2591 C C . LEU A 1 327 ? 14.139 6.332 -1.784 1.00 92.88 327 LEU A C 1
ATOM 2593 O O . LEU A 1 327 ? 13.693 5.217 -1.512 1.00 92.88 327 LEU A O 1
ATOM 2597 N N . LEU A 1 328 ? 13.410 7.440 -1.697 1.00 96.19 328 LEU A N 1
ATOM 2598 C CA . LEU A 1 328 ? 11.972 7.455 -1.452 1.00 96.19 328 LEU A CA 1
ATOM 2599 C C . LEU A 1 328 ? 11.255 7.814 -2.756 1.00 96.19 328 LEU A C 1
ATOM 2601 O O . LEU A 1 328 ? 11.495 8.885 -3.309 1.00 96.19 328 LEU A O 1
ATOM 2605 N N . ALA A 1 329 ? 10.375 6.939 -3.233 1.00 97.12 329 ALA A N 1
ATOM 2606 C CA . ALA A 1 329 ? 9.493 7.215 -4.358 1.00 97.12 329 ALA A CA 1
ATOM 2607 C C . ALA A 1 329 ? 8.147 7.748 -3.856 1.00 97.12 329 ALA A C 1
ATOM 2609 O O . ALA A 1 329 ? 7.555 7.182 -2.935 1.00 97.12 329 ALA A O 1
ATOM 2610 N N . THR A 1 330 ? 7.647 8.813 -4.475 1.00 98.19 330 THR A N 1
ATOM 2611 C CA . THR A 1 330 ? 6.326 9.398 -4.207 1.00 98.19 330 THR A CA 1
ATOM 2612 C C . THR A 1 330 ? 5.527 9.464 -5.509 1.00 98.19 330 THR A C 1
ATOM 2614 O O . THR A 1 330 ? 6.036 9.971 -6.507 1.00 98.19 330 THR A O 1
ATOM 2617 N N . CYS A 1 331 ? 4.291 8.956 -5.524 1.00 97.75 331 CYS A N 1
ATOM 2618 C CA . CYS A 1 331 ? 3.355 9.132 -6.642 1.00 97.75 331 CYS A CA 1
ATOM 2619 C C . CYS A 1 331 ? 2.280 10.162 -6.322 1.00 97.75 331 CYS A C 1
ATOM 2621 O O . CYS A 1 331 ? 1.936 10.379 -5.160 1.00 97.75 331 CYS A O 1
ATOM 2623 N N . SER A 1 332 ? 1.723 10.767 -7.369 1.00 97.75 332 SER A N 1
ATOM 2624 C CA . SER A 1 332 ? 0.760 11.854 -7.246 1.00 97.75 332 SER A CA 1
ATOM 2625 C C . SER A 1 332 ? -0.400 11.740 -8.233 1.00 97.75 332 SER A C 1
ATOM 2627 O O . SER A 1 332 ? -0.319 11.095 -9.284 1.00 97.75 332 SER A O 1
ATOM 2629 N N . GLU A 1 333 ? -1.488 12.428 -7.892 1.00 96.81 333 GLU A N 1
ATOM 2630 C CA . GLU A 1 333 ? -2.644 12.637 -8.765 1.00 96.81 333 GLU A CA 1
ATOM 2631 C C . GLU A 1 333 ? -2.298 13.415 -10.047 1.00 96.81 333 GLU A C 1
ATOM 2633 O O . GLU A 1 333 ? -3.055 13.368 -11.013 1.00 96.81 333 GLU A O 1
ATOM 2638 N N . ASP A 1 334 ? -1.157 14.112 -10.076 1.00 95.62 334 ASP A N 1
ATOM 2639 C CA . ASP A 1 334 ? -0.655 14.812 -11.268 1.00 95.62 334 ASP A CA 1
ATOM 2640 C C . ASP A 1 334 ? -0.018 13.884 -12.321 1.00 95.62 334 ASP A C 1
ATOM 2642 O O . ASP A 1 334 ? 0.394 14.356 -13.378 1.00 95.62 334 ASP A O 1
ATOM 2646 N N . GLY A 1 335 ? 0.053 12.576 -12.051 1.00 95.69 335 GLY A N 1
ATOM 2647 C CA . GLY A 1 335 ? 0.610 11.580 -12.967 1.00 95.69 335 GLY A CA 1
ATOM 2648 C C . GLY A 1 335 ? 2.125 11.391 -12.871 1.00 95.69 335 GLY A C 1
ATOM 2649 O O . GLY A 1 335 ? 2.681 10.536 -13.558 1.00 95.69 335 GLY A O 1
ATOM 2650 N N . SER A 1 336 ? 2.804 12.144 -12.003 1.00 95.88 336 SER A N 1
ATOM 2651 C CA . SER A 1 336 ? 4.246 12.022 -11.799 1.00 95.88 336 SER A CA 1
ATOM 2652 C C . SER A 1 336 ? 4.606 11.048 -10.678 1.00 95.88 336 SER A C 1
ATOM 2654 O O . SER A 1 336 ? 3.886 10.875 -9.686 1.00 95.88 336 SER A O 1
ATOM 2656 N N . ILE A 1 337 ? 5.784 10.444 -10.826 1.00 97.31 337 ILE A N 1
ATOM 2657 C CA . ILE A 1 337 ? 6.492 9.741 -9.762 1.00 97.31 337 ILE A CA 1
ATOM 2658 C C . ILE A 1 337 ? 7.810 10.477 -9.536 1.00 97.31 337 ILE A C 1
ATOM 2660 O O . ILE A 1 337 ? 8.568 10.691 -10.482 1.00 97.31 337 ILE A O 1
ATOM 2664 N N . ARG A 1 338 ? 8.093 10.878 -8.298 1.00 96.31 338 ARG A N 1
ATOM 2665 C CA . ARG A 1 338 ? 9.306 11.623 -7.936 1.00 96.31 338 ARG A CA 1
ATOM 2666 C C . ARG A 1 338 ? 10.169 10.819 -6.977 1.00 96.31 338 ARG A C 1
ATOM 2668 O O . ARG A 1 338 ? 9.651 10.127 -6.104 1.00 96.31 338 ARG A O 1
ATOM 2675 N N . LEU A 1 339 ? 11.482 10.900 -7.168 1.00 95.44 339 LEU A N 1
ATOM 2676 C CA . LEU A 1 339 ? 12.489 10.172 -6.404 1.00 95.44 339 LEU A CA 1
ATOM 2677 C C . LEU A 1 339 ? 13.293 11.143 -5.550 1.00 95.44 339 LEU A C 1
ATOM 2679 O O . LEU A 1 339 ? 13.931 12.062 -6.065 1.00 95.44 339 LEU A O 1
ATOM 2683 N N . TRP A 1 340 ? 13.289 10.896 -4.249 1.00 94.94 340 TRP A N 1
ATOM 2684 C CA . TRP A 1 340 ? 13.943 11.726 -3.248 1.00 94.94 340 TRP A CA 1
ATOM 2685 C C . TRP A 1 340 ? 15.114 10.974 -2.626 1.00 94.94 340 TRP A C 1
ATOM 2687 O O . TRP A 1 340 ? 15.053 9.755 -2.456 1.00 94.94 340 TRP A O 1
ATOM 2697 N N . GLY A 1 341 ? 16.159 11.696 -2.238 1.00 92.06 341 GLY A N 1
ATOM 2698 C CA . GLY A 1 341 ? 17.306 11.142 -1.519 1.00 92.06 341 GLY A CA 1
ATOM 2699 C C . GLY A 1 341 ? 18.284 12.233 -1.100 1.00 92.06 341 GLY A C 1
ATOM 2700 O O . GLY A 1 341 ? 17.918 13.405 -1.046 1.00 92.06 341 GLY A O 1
ATOM 2701 N N . GLN A 1 342 ? 19.531 11.860 -0.818 1.00 89.88 342 GLN A N 1
ATOM 2702 C CA . GLN A 1 342 ? 20.614 12.810 -0.552 1.00 89.88 342 GLN A CA 1
ATOM 2703 C C . GLN A 1 342 ? 21.459 13.027 -1.807 1.00 89.88 342 GLN A C 1
ATOM 2705 O O . GLN A 1 342 ? 21.601 12.125 -2.627 1.00 89.88 342 GLN A O 1
ATOM 2710 N N . LYS A 1 343 ? 22.100 14.196 -1.942 1.00 84.69 343 LYS A N 1
ATOM 2711 C CA . LYS A 1 343 ? 23.006 14.486 -3.077 1.00 84.69 343 LYS A CA 1
ATOM 2712 C C . LYS A 1 343 ? 24.187 13.509 -3.185 1.00 84.69 343 LYS A C 1
ATOM 2714 O O . LYS A 1 343 ? 24.777 13.385 -4.249 1.00 84.69 343 LYS A O 1
ATOM 2719 N N . SER A 1 344 ? 24.551 12.843 -2.086 1.00 79.56 344 SER A N 1
ATOM 2720 C CA . SER A 1 344 ? 25.584 11.798 -2.042 1.00 79.56 344 SER A CA 1
ATOM 2721 C C . SER A 1 344 ? 25.124 10.463 -2.643 1.00 79.56 344 SER A C 1
ATOM 2723 O O . SER A 1 344 ? 25.961 9.596 -2.910 1.00 79.56 344 SER A O 1
ATOM 2725 N N . HIS A 1 345 ? 23.818 10.261 -2.836 1.00 81.81 345 HIS A N 1
ATOM 2726 C CA . HIS A 1 345 ? 23.271 9.001 -3.322 1.00 81.81 345 HIS A CA 1
ATOM 2727 C C . HIS A 1 345 ? 23.491 8.874 -4.829 1.00 81.81 345 HIS A C 1
ATOM 2729 O O . HIS A 1 345 ? 22.962 9.655 -5.614 1.00 81.81 345 HIS A O 1
ATOM 2735 N N . ASN A 1 346 ? 24.230 7.837 -5.230 1.00 75.06 346 ASN A N 1
ATOM 2736 C CA . ASN A 1 346 ? 24.371 7.449 -6.629 1.00 75.06 346 ASN A CA 1
ATOM 2737 C C . ASN A 1 346 ? 23.841 6.017 -6.816 1.00 75.06 346 ASN A C 1
ATOM 2739 O O . ASN A 1 346 ? 24.588 5.052 -6.607 1.00 75.06 346 ASN A O 1
ATOM 2743 N N . PRO A 1 347 ? 22.564 5.851 -7.202 1.00 68.25 347 PRO A N 1
ATOM 2744 C CA . PRO A 1 347 ? 21.955 4.532 -7.308 1.00 68.25 347 PRO A CA 1
ATOM 2745 C C . PRO A 1 347 ? 22.560 3.685 -8.442 1.00 68.25 347 PRO A C 1
ATOM 2747 O O . PRO A 1 347 ? 22.479 2.462 -8.378 1.00 68.25 347 PRO A O 1
ATOM 2750 N N . GLY A 1 348 ? 23.216 4.288 -9.445 1.00 62.81 348 GLY A N 1
ATOM 2751 C CA . GLY A 1 348 ? 23.862 3.561 -10.548 1.00 62.81 348 GLY A CA 1
ATOM 2752 C C . GLY A 1 348 ? 25.138 2.806 -10.149 1.00 62.81 348 GLY A C 1
ATOM 2753 O O . GLY A 1 348 ? 25.381 1.708 -10.641 1.00 62.81 348 GLY A O 1
ATOM 2754 N N . GLU A 1 349 ? 25.933 3.354 -9.224 1.00 56.03 349 GLU A N 1
ATOM 2755 C CA . GLU A 1 349 ? 27.203 2.753 -8.775 1.00 56.03 349 GLU A CA 1
ATOM 2756 C C . GLU A 1 349 ? 27.063 1.937 -7.476 1.00 56.03 349 GLU A C 1
ATOM 2758 O O . GLU A 1 349 ? 27.821 0.993 -7.244 1.00 56.03 349 GLU A O 1
ATOM 2763 N N . GLN A 1 350 ? 26.099 2.274 -6.610 1.00 52.75 350 GLN A N 1
ATOM 2764 C CA . GLN A 1 350 ? 26.010 1.697 -5.261 1.00 52.75 350 GLN A CA 1
ATOM 2765 C C . GLN A 1 350 ? 25.237 0.373 -5.168 1.00 52.75 350 GLN A C 1
ATOM 2767 O O . GLN A 1 350 ? 25.503 -0.387 -4.232 1.00 52.75 350 GLN A O 1
ATOM 2772 N N . LEU A 1 351 ? 24.378 0.036 -6.142 1.00 53.38 351 LEU A N 1
ATOM 2773 C CA . LEU A 1 351 ? 23.610 -1.225 -6.150 1.00 53.38 351 LEU A CA 1
ATOM 2774 C C . LEU A 1 351 ? 24.498 -2.485 -6.214 1.00 53.38 351 LEU A C 1
ATOM 2776 O O . LEU A 1 351 ? 24.064 -3.554 -5.799 1.00 53.38 351 LEU A O 1
ATOM 2780 N N . ALA A 1 352 ? 25.747 -2.371 -6.686 1.00 45.16 352 ALA A N 1
ATOM 2781 C CA . ALA A 1 352 ? 26.680 -3.500 -6.783 1.00 45.16 352 ALA A CA 1
ATOM 2782 C C . ALA A 1 352 ? 27.726 -3.569 -5.649 1.00 45.16 352 ALA A C 1
ATOM 2784 O O . ALA A 1 352 ? 28.342 -4.615 -5.459 1.00 45.16 352 ALA A O 1
ATOM 2785 N N . VAL A 1 353 ? 27.962 -2.483 -4.897 1.00 41.62 353 VAL A N 1
ATOM 2786 C CA . VAL A 1 353 ? 29.133 -2.380 -3.991 1.00 41.62 353 VAL A CA 1
ATOM 2787 C C . VAL A 1 353 ? 28.760 -2.049 -2.539 1.00 41.62 353 VAL A C 1
ATOM 2789 O O . VAL A 1 353 ? 29.577 -2.229 -1.636 1.00 41.62 353 VAL A O 1
ATOM 2792 N N . LYS A 1 354 ? 27.516 -1.640 -2.258 1.00 46.28 354 LYS A N 1
ATOM 2793 C CA . LYS A 1 354 ? 27.061 -1.316 -0.898 1.00 46.28 354 LYS A CA 1
ATOM 2794 C C . LYS A 1 354 ? 25.695 -1.919 -0.560 1.00 46.28 354 LYS A C 1
ATOM 2796 O O . LYS A 1 354 ? 24.826 -1.248 -0.014 1.00 46.28 354 LYS A O 1
ATOM 2801 N N . ALA A 1 355 ? 25.600 -3.245 -0.634 1.00 44.72 355 ALA A N 1
ATOM 2802 C CA . ALA A 1 355 ? 24.920 -3.988 0.435 1.00 44.72 355 ALA A CA 1
ATOM 2803 C C . ALA A 1 355 ? 25.731 -3.830 1.748 1.00 44.72 355 ALA A C 1
ATOM 2805 O O . ALA A 1 355 ? 26.248 -4.785 2.324 1.00 44.72 355 ALA A O 1
ATOM 2806 N N . SER A 1 356 ? 25.982 -2.585 2.164 1.00 43.59 356 SER A N 1
ATOM 2807 C CA . SER A 1 356 ? 26.869 -2.245 3.264 1.00 43.59 356 SER A CA 1
ATOM 2808 C C . SER A 1 356 ? 26.065 -2.175 4.553 1.00 43.59 356 SER A C 1
ATOM 2810 O O . SER A 1 356 ? 25.286 -1.249 4.753 1.00 43.59 356 SER A O 1
ATOM 2812 N N . MET A 1 357 ? 26.336 -3.154 5.418 1.00 54.91 357 MET A N 1
ATOM 2813 C CA . MET A 1 357 ? 26.233 -3.104 6.879 1.00 54.91 357 MET A CA 1
ATOM 2814 C C . MET A 1 357 ? 24.877 -2.710 7.469 1.00 54.91 357 MET A C 1
ATOM 2816 O O . MET A 1 357 ? 24.693 -1.544 7.756 1.00 54.91 357 MET A O 1
ATOM 2820 N N . GLY A 1 358 ? 23.989 -3.668 7.767 1.00 64.62 358 GLY A N 1
ATOM 2821 C CA . GLY A 1 358 ? 23.025 -3.617 8.891 1.00 64.62 358 GLY A CA 1
ATOM 2822 C C . GLY A 1 358 ? 22.076 -2.411 9.055 1.00 64.62 358 GLY A C 1
ATOM 2823 O O . GLY A 1 358 ? 21.315 -2.404 10.016 1.00 64.62 358 GLY A O 1
ATOM 2824 N N . LEU A 1 359 ? 22.113 -1.413 8.170 1.00 79.31 359 LEU A N 1
ATOM 2825 C CA . LEU A 1 359 ? 21.314 -0.196 8.231 1.00 79.31 359 LEU A CA 1
ATOM 2826 C C . LEU A 1 359 ? 19.926 -0.462 7.667 1.00 79.31 359 LEU A C 1
ATOM 2828 O O . LEU A 1 359 ? 19.779 -1.154 6.655 1.00 79.31 359 LEU A O 1
ATOM 2832 N N . SER A 1 360 ? 18.931 0.139 8.299 1.00 86.31 360 SER A N 1
ATOM 2833 C CA . SER A 1 360 ? 17.550 0.190 7.832 1.00 86.31 360 SER A CA 1
ATOM 2834 C C . SER A 1 360 ? 17.376 1.078 6.587 1.00 86.31 360 SER A C 1
ATOM 2836 O O . SER A 1 360 ? 18.201 1.962 6.343 1.00 86.31 360 SER A O 1
ATOM 2838 N N . PRO A 1 361 ? 16.284 0.915 5.815 1.00 87.31 361 PRO A N 1
ATOM 2839 C CA . PRO A 1 361 ? 15.955 1.803 4.697 1.00 87.31 361 PRO A CA 1
ATOM 2840 C C . PRO A 1 361 ? 15.969 3.291 5.060 1.00 87.31 361 PRO A C 1
ATOM 2842 O O . PRO A 1 361 ? 16.584 4.089 4.366 1.00 87.31 361 PRO A O 1
ATOM 2845 N N . ILE A 1 362 ? 15.387 3.671 6.201 1.00 88.62 362 ILE A N 1
ATOM 2846 C CA . ILE A 1 362 ? 15.373 5.073 6.648 1.00 88.62 362 ILE A CA 1
ATOM 2847 C C . ILE A 1 362 ? 16.778 5.618 6.950 1.00 88.62 362 ILE A C 1
ATOM 2849 O O . ILE A 1 362 ? 17.053 6.783 6.683 1.00 88.62 362 ILE A O 1
ATOM 2853 N N . GLU A 1 363 ? 17.676 4.790 7.489 1.00 87.44 363 GLU A N 1
ATOM 2854 C CA . GLU A 1 363 ? 19.066 5.171 7.769 1.00 87.44 363 GLU A CA 1
ATOM 2855 C C . GLU A 1 363 ? 19.845 5.404 6.480 1.00 87.44 363 GLU A C 1
ATOM 2857 O O . GLU A 1 363 ? 20.587 6.379 6.379 1.00 87.44 363 GLU A O 1
ATOM 2862 N N . ARG A 1 364 ? 19.627 4.548 5.475 1.00 88.12 364 ARG A N 1
ATOM 2863 C CA . ARG A 1 364 ? 20.202 4.723 4.137 1.00 88.12 364 ARG A CA 1
ATOM 2864 C C . ARG A 1 364 ? 19.660 5.982 3.473 1.00 88.12 364 ARG A C 1
ATOM 2866 O O . ARG A 1 364 ? 20.445 6.782 2.992 1.00 88.12 364 ARG A O 1
ATOM 2873 N N . PHE A 1 365 ? 18.347 6.198 3.510 1.00 90.19 365 PHE A N 1
ATOM 2874 C CA . PHE A 1 365 ? 17.705 7.381 2.935 1.00 90.19 365 PHE A CA 1
ATOM 2875 C C . PHE A 1 365 ? 18.193 8.700 3.554 1.00 90.19 365 PHE A C 1
ATOM 2877 O O . PHE A 1 365 ? 18.338 9.704 2.856 1.00 90.19 365 PHE A O 1
ATOM 2884 N N . LEU A 1 366 ? 18.432 8.712 4.866 1.00 87.75 366 LEU A N 1
ATOM 2885 C CA . LEU A 1 366 ? 18.910 9.891 5.588 1.00 87.75 366 LEU A CA 1
ATOM 2886 C C . LEU A 1 366 ? 20.443 10.017 5.609 1.00 87.75 366 LEU A C 1
ATOM 2888 O O . LEU A 1 366 ? 20.931 11.006 6.142 1.00 87.75 366 LEU A O 1
ATOM 2892 N N . ASP A 1 367 ? 21.193 9.048 5.077 1.00 85.38 367 ASP A N 1
ATOM 2893 C CA . ASP A 1 367 ? 22.663 8.967 5.179 1.00 85.38 367 ASP A CA 1
ATOM 2894 C C . ASP A 1 367 ? 23.161 9.100 6.643 1.00 85.38 367 ASP A C 1
ATOM 2896 O O . ASP A 1 367 ? 24.126 9.799 6.958 1.00 85.38 367 ASP A O 1
ATOM 2900 N N . ILE A 1 368 ? 22.448 8.453 7.581 1.00 82.75 368 ILE A N 1
ATOM 2901 C CA . ILE A 1 368 ? 22.711 8.489 9.032 1.00 82.75 368 ILE A CA 1
ATOM 2902 C C . ILE A 1 368 ? 22.710 7.070 9.610 1.00 82.75 368 ILE A C 1
ATOM 2904 O O . ILE A 1 368 ? 21.836 6.268 9.310 1.00 82.75 368 ILE A O 1
ATOM 2908 N N . ASN A 1 369 ? 23.639 6.780 10.527 1.00 82.19 369 ASN A N 1
ATOM 2909 C CA . ASN A 1 369 ? 23.648 5.548 11.324 1.00 82.19 369 ASN A CA 1
ATOM 2910 C C . ASN A 1 369 ? 23.189 5.832 12.766 1.00 82.19 369 ASN A C 1
ATOM 2912 O O . ASN A 1 369 ? 23.942 6.414 13.554 1.00 82.19 369 ASN A O 1
ATOM 2916 N N . PHE A 1 370 ? 21.978 5.399 13.143 1.00 76.69 370 PHE A N 1
ATOM 2917 C CA . PHE A 1 370 ? 21.453 5.637 14.495 1.00 76.69 370 PHE A CA 1
ATOM 2918 C C . PHE A 1 370 ? 22.187 4.830 15.572 1.00 76.69 370 PHE A C 1
ATOM 2920 O O . PHE A 1 370 ? 22.309 5.299 16.704 1.00 76.69 370 PHE A O 1
ATOM 2927 N N . GLY A 1 371 ? 22.741 3.663 15.231 1.00 69.88 371 GLY A N 1
ATOM 2928 C CA . GLY A 1 371 ? 23.515 2.837 16.162 1.00 69.88 371 GLY A CA 1
ATOM 2929 C C . GLY A 1 371 ? 24.787 3.524 16.672 1.00 69.88 371 GLY A C 1
ATOM 2930 O O . GLY A 1 371 ? 25.156 3.362 17.834 1.00 69.88 371 GLY A O 1
ATOM 2931 N N . GLN A 1 372 ? 25.430 4.345 15.837 1.00 62.22 372 GLN A N 1
ATOM 2932 C CA . GLN A 1 372 ? 26.616 5.124 16.223 1.00 62.22 372 GLN A CA 1
ATOM 2933 C C . GLN A 1 372 ? 26.269 6.410 16.988 1.00 62.22 372 GLN A C 1
ATOM 2935 O O . GLN A 1 372 ? 27.085 6.903 17.770 1.00 62.22 372 GLN A O 1
ATOM 2940 N N . LEU A 1 373 ? 25.046 6.922 16.820 1.00 60.00 373 LEU A N 1
ATOM 2941 C CA . LEU A 1 373 ? 24.567 8.123 17.503 1.00 60.00 373 LEU A CA 1
ATOM 2942 C C . LEU A 1 373 ? 24.350 7.917 19.010 1.00 60.00 373 LEU A C 1
ATOM 2944 O O . LEU A 1 373 ? 24.258 8.898 19.726 1.00 60.00 373 LEU A O 1
ATOM 2948 N N . HIS A 1 374 ? 24.337 6.697 19.556 1.00 51.28 374 HIS A N 1
ATOM 2949 C CA . HIS A 1 374 ? 24.214 6.506 21.012 1.00 51.28 374 HIS A CA 1
ATOM 2950 C C . HIS A 1 374 ? 25.377 7.104 21.836 1.00 51.28 374 HIS A C 1
ATOM 2952 O O . HIS A 1 374 ? 25.222 7.314 23.040 1.00 51.28 374 HIS A O 1
ATOM 2958 N N . HIS A 1 375 ? 26.520 7.414 21.210 1.00 45.84 375 HIS A N 1
ATOM 2959 C CA . HIS A 1 375 ? 27.660 8.076 21.859 1.00 45.84 375 HIS A CA 1
ATOM 2960 C C . HIS A 1 375 ? 27.741 9.594 21.614 1.00 45.84 375 HIS A C 1
ATOM 2962 O O . HIS A 1 375 ? 28.576 10.263 22.225 1.00 45.84 375 HIS A O 1
ATOM 2968 N N . SER A 1 376 ? 26.874 10.160 20.774 1.00 45.59 376 SER A N 1
ATOM 2969 C CA . SER A 1 376 ? 26.807 11.594 20.477 1.00 45.59 376 SER A CA 1
ATOM 2970 C C . SER A 1 376 ? 25.377 12.116 20.660 1.00 45.59 376 SER A C 1
ATOM 2972 O O . SER A 1 376 ? 24.416 11.362 20.727 1.00 45.59 376 SER A O 1
ATOM 2974 N N . LYS A 1 377 ? 25.191 13.426 20.837 1.00 53.53 377 LYS A N 1
ATOM 2975 C CA . LYS A 1 377 ? 23.829 13.981 20.860 1.00 53.53 377 LYS A CA 1
ATOM 2976 C C . LYS A 1 377 ? 23.167 13.715 19.503 1.00 53.53 377 LYS A C 1
ATOM 2978 O O . LYS A 1 377 ? 23.843 13.808 18.479 1.00 53.53 377 LYS A O 1
ATOM 2983 N N . SER A 1 378 ? 21.867 13.404 19.507 1.00 57.38 378 SER A N 1
ATOM 2984 C CA . SER A 1 378 ? 21.053 13.363 18.286 1.00 57.38 378 SER A CA 1
ATOM 2985 C C . SER A 1 378 ? 21.311 14.625 17.458 1.00 57.38 378 SER A C 1
ATOM 2987 O O . SER A 1 378 ? 21.422 15.697 18.063 1.00 57.38 378 SER A O 1
ATOM 2989 N N . PRO A 1 379 ? 21.426 14.525 16.124 1.00 62.53 379 PRO A N 1
ATOM 2990 C CA . PRO A 1 379 ? 21.724 15.684 15.297 1.00 62.53 379 PRO A CA 1
ATOM 2991 C C . PRO A 1 379 ? 20.662 16.768 15.513 1.00 62.53 379 PRO A C 1
ATOM 2993 O O . PRO A 1 379 ? 19.471 16.467 15.560 1.00 62.53 379 PRO A O 1
ATOM 2996 N N . ASP A 1 380 ? 21.099 18.023 15.659 1.00 60.12 380 ASP A N 1
ATOM 2997 C CA . ASP A 1 380 ? 20.186 19.159 15.855 1.00 60.12 380 ASP A CA 1
ATOM 2998 C C . ASP A 1 380 ? 19.251 19.341 14.645 1.00 60.12 380 ASP A C 1
ATOM 3000 O O . ASP A 1 380 ? 18.142 19.845 14.792 1.00 60.12 380 ASP A O 1
ATOM 3004 N N . HIS A 1 381 ? 19.701 18.919 13.455 1.00 69.62 381 HIS A N 1
ATOM 3005 C CA . HIS A 1 381 ? 18.942 18.929 12.207 1.00 69.62 381 HIS A CA 1
ATOM 3006 C C . HIS A 1 381 ? 19.250 17.665 11.402 1.00 69.62 381 HIS A C 1
ATOM 3008 O O . HIS A 1 381 ? 20.413 17.294 11.229 1.00 69.62 381 HIS A O 1
ATOM 3014 N N . PHE A 1 382 ? 18.205 17.018 10.897 1.00 82.94 382 PHE A N 1
ATOM 3015 C CA . PHE A 1 382 ? 18.328 15.931 9.933 1.00 82.94 382 PHE A CA 1
ATOM 3016 C C . PHE A 1 382 ? 18.550 16.495 8.521 1.00 82.94 382 PHE A C 1
ATOM 3018 O O . PHE A 1 382 ? 18.064 17.588 8.221 1.00 82.94 382 PHE A O 1
ATOM 3025 N N . PRO A 1 383 ? 19.274 15.775 7.650 1.00 84.62 383 PRO A N 1
ATOM 3026 C CA . PRO A 1 383 ? 19.529 16.223 6.291 1.00 84.62 383 PRO A CA 1
ATOM 3027 C C . PRO A 1 383 ? 18.233 16.243 5.479 1.00 84.62 383 PRO A C 1
ATOM 3029 O O . PRO A 1 383 ? 17.472 15.271 5.449 1.00 84.62 383 PRO A O 1
ATOM 3032 N N . GLU A 1 384 ? 17.979 17.367 4.814 1.00 87.12 384 GLU A N 1
ATOM 3033 C CA . GLU A 1 384 ? 16.797 17.520 3.977 1.00 87.12 384 GLU A CA 1
ATOM 3034 C C . GLU A 1 384 ? 16.949 16.729 2.674 1.00 87.12 384 GLU A C 1
ATOM 3036 O O . GLU A 1 384 ? 17.955 16.890 1.979 1.00 87.12 384 GLU A O 1
ATOM 3041 N N . PRO A 1 385 ? 15.958 15.899 2.306 1.00 91.50 385 PRO A N 1
ATOM 3042 C CA . PRO A 1 385 ? 15.999 15.191 1.040 1.00 91.50 385 PRO A CA 1
ATOM 3043 C C . PRO A 1 385 ? 15.860 16.173 -0.126 1.00 91.50 385 PRO A C 1
ATOM 3045 O O . PRO A 1 385 ? 15.159 17.179 -0.023 1.00 91.50 385 PRO A O 1
ATOM 3048 N N . VAL A 1 386 ? 16.490 15.854 -1.248 1.00 91.88 386 VAL A N 1
ATOM 3049 C CA . VAL A 1 386 ? 16.405 16.608 -2.503 1.00 91.88 386 VAL A CA 1
ATOM 3050 C C . VAL A 1 386 ? 15.756 15.757 -3.587 1.00 91.88 386 VAL A C 1
ATOM 3052 O O . VAL A 1 386 ? 15.841 14.525 -3.545 1.00 91.88 386 VAL A O 1
ATOM 3055 N N . LEU A 1 387 ? 15.114 16.407 -4.558 1.00 93.06 387 LEU A N 1
ATOM 3056 C CA . LEU A 1 387 ? 14.625 15.737 -5.759 1.00 93.06 387 LEU A CA 1
ATOM 3057 C C . LEU A 1 387 ? 15.813 15.262 -6.614 1.00 93.06 387 LEU A C 1
ATOM 3059 O O . LEU A 1 387 ? 16.608 16.071 -7.086 1.00 93.06 387 LEU A O 1
ATOM 3063 N N . LEU A 1 388 ? 15.937 13.948 -6.803 1.00 90.94 388 LEU A N 1
ATOM 3064 C CA . LEU A 1 388 ? 17.027 13.317 -7.560 1.00 90.94 388 LEU A CA 1
ATOM 3065 C C . LEU A 1 388 ? 16.591 12.812 -8.939 1.00 90.94 388 LEU A C 1
ATOM 3067 O O . LEU A 1 388 ? 17.428 12.618 -9.822 1.00 90.94 388 LEU A O 1
ATOM 3071 N N . GLY A 1 389 ? 15.295 12.567 -9.129 1.00 90.69 389 GLY A N 1
ATOM 3072 C CA . GLY A 1 389 ? 14.775 12.015 -10.372 1.00 90.69 389 GLY A CA 1
ATOM 3073 C C . GLY A 1 389 ? 13.261 12.113 -10.486 1.00 90.69 389 GLY A C 1
ATOM 3074 O O . GLY A 1 389 ? 12.544 12.095 -9.487 1.00 90.69 389 GLY A O 1
ATOM 3075 N N . GLU A 1 390 ? 12.784 12.164 -11.724 1.00 92.19 390 GLU A N 1
ATOM 3076 C CA . GLU A 1 390 ? 11.369 12.051 -12.064 1.00 92.19 390 GLU A CA 1
ATOM 3077 C C . GLU A 1 390 ? 11.159 10.863 -13.001 1.00 92.19 390 GLU A C 1
ATOM 3079 O O . GLU A 1 390 ? 11.912 10.641 -13.949 1.00 92.19 390 GLU A O 1
ATOM 3084 N N . CYS A 1 391 ? 10.124 10.091 -12.713 1.00 92.69 391 CYS A N 1
ATOM 3085 C CA . CYS A 1 391 ? 9.672 8.943 -13.475 1.00 92.69 391 CYS A CA 1
ATOM 3086 C C . CYS A 1 391 ? 8.356 9.337 -14.157 1.00 92.69 391 CYS A C 1
ATOM 3088 O O . CYS A 1 391 ? 7.277 9.265 -13.566 1.00 92.69 391 CYS A O 1
ATOM 3090 N N . LEU A 1 392 ? 8.472 9.830 -15.394 1.00 91.50 392 LEU A N 1
ATOM 3091 C CA . LEU A 1 392 ? 7.353 10.310 -16.206 1.00 91.50 392 LEU A CA 1
ATOM 3092 C C . LEU A 1 392 ? 6.945 9.228 -17.207 1.00 91.50 392 LEU A C 1
ATOM 3094 O O . LEU A 1 392 ? 7.755 8.781 -18.016 1.00 91.50 392 LEU A O 1
ATOM 3098 N N . GLY A 1 393 ? 5.687 8.800 -17.147 1.00 92.12 393 GLY A N 1
ATOM 3099 C CA . GLY A 1 393 ? 5.184 7.713 -17.992 1.00 92.12 393 GLY A CA 1
ATOM 3100 C C . GLY A 1 393 ? 3.673 7.539 -17.923 1.00 92.12 393 GLY A C 1
ATOM 3101 O O . GLY A 1 393 ? 3.064 7.185 -18.929 1.00 92.12 393 GLY A O 1
ATOM 3102 N N . HIS A 1 394 ? 3.068 7.853 -16.777 1.00 96.75 394 HIS A N 1
ATOM 3103 C CA . HIS A 1 394 ? 1.619 7.924 -16.648 1.00 96.75 394 HIS A CA 1
ATOM 3104 C C . HIS A 1 394 ? 1.075 9.270 -17.138 1.00 96.75 394 HIS A C 1
ATOM 3106 O O . HIS A 1 394 ? 1.711 10.310 -16.966 1.00 96.75 394 HIS A O 1
ATOM 3112 N N . CYS A 1 395 ? -0.116 9.253 -17.739 1.00 94.31 395 CYS A N 1
ATOM 3113 C CA . CYS A 1 395 ? -0.826 10.471 -18.158 1.00 94.31 395 CYS A CA 1
ATOM 3114 C C . CYS A 1 395 ? -2.021 10.825 -17.257 1.00 94.31 395 CYS A C 1
ATOM 3116 O O . CYS A 1 395 ? -2.571 11.921 -17.366 1.00 94.31 395 CYS A O 1
ATOM 3118 N N . GLY A 1 396 ? -2.413 9.909 -16.369 1.00 94.88 396 GLY A N 1
ATOM 3119 C CA . GLY A 1 396 ? -3.417 10.118 -15.329 1.00 94.88 396 GLY A CA 1
ATOM 3120 C C . GLY A 1 396 ? -2.831 9.924 -13.932 1.00 94.88 396 GLY A C 1
ATOM 3121 O O . GLY A 1 396 ? -1.670 9.556 -13.785 1.00 94.88 396 GLY A O 1
ATOM 3122 N N . SER A 1 397 ? -3.657 10.135 -12.904 1.00 97.00 397 SER A N 1
ATOM 3123 C CA . SER A 1 397 ? -3.282 9.938 -11.496 1.00 97.00 397 SER A CA 1
ATOM 3124 C C . SER A 1 397 ? -2.604 8.588 -11.273 1.00 97.00 397 SER A C 1
ATOM 3126 O O . SER A 1 397 ? -3.193 7.550 -11.582 1.00 97.00 397 SER A O 1
ATOM 3128 N N . VAL A 1 398 ? -1.409 8.586 -10.683 1.00 98.12 398 VAL A N 1
ATOM 3129 C CA . VAL A 1 398 ? -0.738 7.345 -10.281 1.00 98.12 398 VAL A CA 1
ATOM 3130 C C . VAL A 1 398 ? -1.338 6.898 -8.955 1.00 98.12 398 VAL A C 1
ATOM 3132 O O . VAL A 1 398 ? -1.265 7.606 -7.955 1.00 98.12 398 VAL A O 1
ATOM 3135 N N . MET A 1 399 ? -1.971 5.730 -8.944 1.00 96.75 399 MET A N 1
ATOM 3136 C CA . MET A 1 399 ? -2.752 5.232 -7.812 1.00 96.75 399 MET A CA 1
ATOM 3137 C C . MET A 1 399 ? -1.890 4.469 -6.812 1.00 96.75 399 MET A C 1
ATOM 3139 O O . MET A 1 399 ? -2.053 4.644 -5.604 1.00 96.75 399 MET A O 1
ATOM 3143 N N . ARG A 1 400 ? -0.989 3.612 -7.310 1.00 96.94 400 ARG A N 1
ATOM 3144 C CA . ARG A 1 400 ? -0.118 2.777 -6.478 1.00 96.94 400 ARG A CA 1
ATOM 3145 C C . ARG A 1 400 ? 1.281 2.643 -7.061 1.00 96.94 400 ARG A C 1
ATOM 3147 O O . ARG A 1 400 ? 1.448 2.661 -8.279 1.00 96.94 400 ARG A O 1
ATOM 3154 N N . ILE A 1 401 ? 2.255 2.455 -6.172 1.00 97.25 401 ILE A N 1
ATOM 3155 C CA . ILE A 1 401 ? 3.615 2.005 -6.489 1.00 97.25 401 ILE A CA 1
ATOM 3156 C C . ILE A 1 401 ? 3.961 0.838 -5.564 1.00 97.25 401 ILE A C 1
ATOM 3158 O O . ILE A 1 401 ? 3.642 0.871 -4.372 1.00 97.25 401 ILE A O 1
ATOM 3162 N N . VAL A 1 402 ? 4.640 -0.167 -6.109 1.00 95.88 402 VAL A N 1
ATOM 3163 C CA . VAL A 1 402 ? 5.283 -1.243 -5.349 1.00 95.88 402 VAL A CA 1
ATOM 3164 C C . VAL A 1 402 ? 6.747 -1.377 -5.762 1.00 95.88 402 VAL A C 1
ATOM 3166 O O . VAL A 1 402 ? 7.082 -1.221 -6.938 1.00 95.88 402 VAL A O 1
ATOM 3169 N N . ASP A 1 403 ? 7.615 -1.646 -4.791 1.00 94.06 403 ASP A N 1
ATOM 3170 C CA . ASP A 1 403 ? 9.025 -1.969 -5.018 1.00 94.06 403 ASP A CA 1
ATOM 3171 C C . ASP A 1 403 ? 9.203 -3.491 -5.089 1.00 94.06 403 ASP A C 1
ATOM 3173 O O . ASP A 1 403 ? 8.651 -4.222 -4.269 1.00 94.06 403 ASP A O 1
ATOM 3177 N N . GLN A 1 404 ? 9.967 -3.956 -6.074 1.00 91.38 404 GLN A N 1
ATOM 3178 C CA . GLN A 1 404 ? 10.334 -5.357 -6.287 1.00 91.38 404 GLN A CA 1
ATOM 3179 C C . GLN A 1 404 ? 11.864 -5.527 -6.171 1.00 91.38 404 GLN A C 1
ATOM 3181 O O . GLN A 1 404 ? 12.481 -6.324 -6.887 1.00 91.38 404 GLN A O 1
ATOM 3186 N N . GLY A 1 405 ? 12.515 -4.720 -5.325 1.00 86.56 405 GLY A N 1
ATOM 3187 C CA . GLY A 1 405 ? 13.958 -4.740 -5.097 1.00 86.56 405 GLY A CA 1
ATOM 3188 C C . GLY A 1 405 ? 14.773 -4.653 -6.392 1.00 86.56 405 GLY A C 1
ATOM 3189 O O . GLY A 1 405 ? 14.693 -3.691 -7.158 1.00 86.56 405 GLY A O 1
ATOM 3190 N N . LEU A 1 406 ? 15.560 -5.696 -6.674 1.00 83.44 406 LEU A N 1
ATOM 3191 C CA . LEU A 1 406 ? 16.424 -5.775 -7.862 1.00 83.44 406 LEU A CA 1
ATOM 3192 C C . LEU A 1 406 ? 15.660 -5.894 -9.188 1.00 83.44 406 LEU A C 1
ATOM 3194 O O . LEU A 1 406 ? 16.255 -5.737 -10.260 1.00 83.44 406 LEU A O 1
ATOM 3198 N N . GLU A 1 407 ? 14.368 -6.209 -9.148 1.00 88.38 407 GLU A N 1
ATOM 3199 C CA . GLU A 1 407 ? 13.501 -6.136 -10.320 1.00 88.38 407 GLU A CA 1
ATOM 3200 C C . GLU A 1 407 ? 12.908 -4.736 -10.522 1.00 88.38 407 GLU A C 1
ATOM 3202 O O . GLU A 1 407 ? 12.173 -4.531 -11.479 1.00 88.38 407 GLU A O 1
ATOM 3207 N N . GLY A 1 408 ? 13.284 -3.744 -9.719 1.00 91.69 408 GLY A N 1
ATOM 3208 C CA . GLY A 1 408 ? 12.826 -2.366 -9.868 1.00 91.69 408 GLY A CA 1
ATOM 3209 C C . GLY A 1 408 ? 11.420 -2.150 -9.319 1.00 91.69 408 GLY A C 1
ATOM 3210 O O . GLY A 1 408 ? 10.942 -2.931 -8.503 1.00 91.69 408 GLY A O 1
ATOM 3211 N N . MET A 1 409 ? 10.758 -1.080 -9.751 1.00 95.44 409 MET A N 1
ATOM 3212 C CA . MET A 1 409 ? 9.451 -0.691 -9.214 1.00 95.44 409 MET A CA 1
ATOM 3213 C C . MET A 1 409 ? 8.351 -0.800 -10.267 1.00 95.44 409 MET A C 1
ATOM 3215 O O . MET A 1 409 ? 8.605 -0.712 -11.467 1.00 95.44 409 MET A O 1
ATOM 3219 N N . PHE A 1 410 ? 7.116 -0.973 -9.810 1.00 97.75 410 PHE A N 1
ATOM 3220 C CA . PHE A 1 410 ? 5.924 -1.050 -10.648 1.00 97.75 410 PHE A CA 1
ATOM 3221 C C . PHE A 1 410 ? 4.918 -0.008 -10.184 1.00 97.75 410 PHE A C 1
ATOM 3223 O O . PHE A 1 410 ? 4.693 0.142 -8.983 1.00 97.75 410 PHE A O 1
ATOM 3230 N N . SER A 1 411 ? 4.294 0.692 -11.125 1.00 98.25 411 SER A N 1
ATOM 3231 C CA . SER A 1 411 ? 3.245 1.671 -10.841 1.00 98.25 411 SER A CA 1
ATOM 3232 C C . SER A 1 411 ? 1.988 1.394 -11.645 1.00 98.25 411 SER A C 1
ATOM 3234 O O . SER A 1 411 ? 2.049 0.805 -12.723 1.00 98.25 411 SER A O 1
ATOM 3236 N N . CYS A 1 412 ? 0.843 1.820 -11.121 1.00 98.06 412 CYS A N 1
ATOM 3237 C CA . CYS A 1 412 ? -0.430 1.757 -11.829 1.00 98.06 412 CYS A CA 1
ATOM 3238 C C . CYS A 1 412 ? -1.220 3.050 -11.653 1.00 98.06 412 CYS A C 1
ATOM 3240 O O . CYS A 1 412 ? -1.045 3.755 -10.653 1.00 98.06 412 CYS A O 1
ATOM 3242 N N . GLY A 1 413 ? -2.099 3.360 -12.606 1.00 96.50 413 GLY A N 1
ATOM 3243 C CA . GLY A 1 413 ? -2.777 4.651 -12.629 1.00 96.50 413 GLY A CA 1
ATOM 3244 C C . GLY A 1 413 ? -4.159 4.677 -13.275 1.00 96.50 413 GLY A C 1
ATOM 3245 O O . GLY A 1 413 ? -4.715 3.671 -13.724 1.00 96.50 413 GLY A O 1
ATOM 3246 N N . GLY A 1 414 ? -4.715 5.889 -13.309 1.00 96.38 414 GLY A N 1
ATOM 3247 C CA . GLY A 1 414 ? -5.994 6.224 -13.939 1.00 96.38 414 GLY A CA 1
ATOM 3248 C C . GLY A 1 414 ? -5.992 6.188 -15.468 1.00 96.38 414 GLY A C 1
ATOM 3249 O O . GLY A 1 414 ? -7.017 6.452 -16.080 1.00 96.38 414 GLY A O 1
ATOM 3250 N N . ASP A 1 415 ? -4.858 5.863 -16.075 1.00 96.38 415 ASP A N 1
ATOM 3251 C CA . ASP A 1 415 ? -4.651 5.723 -17.515 1.00 96.38 415 ASP A CA 1
ATOM 3252 C C . ASP A 1 415 ? -4.722 4.268 -18.002 1.00 96.38 415 ASP A C 1
ATOM 3254 O O . ASP A 1 415 ? -4.369 3.980 -19.144 1.00 96.38 415 ASP A O 1
ATOM 3258 N N . HIS A 1 416 ? -5.191 3.354 -17.144 1.00 96.44 416 HIS A N 1
ATOM 3259 C CA . HIS A 1 416 ? -5.364 1.924 -17.440 1.00 96.44 416 HIS A CA 1
ATOM 3260 C C . HIS A 1 416 ? -4.038 1.167 -17.619 1.00 96.44 416 HIS A C 1
ATOM 3262 O O . HIS A 1 416 ? -4.019 0.007 -18.040 1.00 96.44 416 HIS A O 1
ATOM 3268 N N . LEU A 1 417 ? -2.914 1.815 -17.302 1.00 96.62 417 LEU A N 1
ATOM 3269 C CA . LEU A 1 417 ? -1.585 1.256 -17.476 1.00 96.62 417 LEU A CA 1
ATOM 3270 C C . LEU A 1 417 ? -1.029 0.726 -16.160 1.00 96.62 417 LEU A C 1
ATOM 3272 O O . LEU A 1 417 ? -1.231 1.288 -15.080 1.00 96.62 417 LEU A O 1
ATOM 3276 N N . VAL A 1 418 ? -0.244 -0.336 -16.298 1.00 98.06 418 VAL A N 1
ATOM 3277 C CA . VAL A 1 418 ? 0.795 -0.698 -15.343 1.00 98.06 418 VAL A CA 1
ATOM 3278 C C . VAL A 1 418 ? 2.135 -0.438 -16.031 1.00 98.06 418 VAL A C 1
ATOM 3280 O O . VAL A 1 418 ? 2.316 -0.801 -17.194 1.00 98.06 418 VAL A O 1
ATOM 3283 N N . ILE A 1 419 ? 3.068 0.223 -15.351 1.00 98.06 419 ILE A N 1
ATOM 3284 C CA . ILE A 1 419 ? 4.402 0.520 -15.884 1.00 98.06 419 ILE A CA 1
ATOM 3285 C C . ILE A 1 419 ? 5.439 -0.133 -14.979 1.00 98.06 419 ILE A C 1
ATOM 3287 O O . ILE A 1 419 ? 5.424 0.072 -13.765 1.00 98.06 419 ILE A O 1
ATOM 3291 N N . ALA A 1 420 ? 6.340 -0.914 -15.574 1.00 97.56 420 ALA A N 1
ATOM 3292 C CA . ALA A 1 420 ? 7.527 -1.417 -14.894 1.00 97.56 420 ALA A CA 1
ATOM 3293 C C . ALA A 1 420 ? 8.712 -0.484 -15.164 1.00 97.56 420 ALA A C 1
ATOM 3295 O O . ALA A 1 420 ? 9.053 -0.216 -16.320 1.00 97.56 420 ALA A O 1
ATOM 3296 N N . TRP A 1 421 ? 9.352 -0.035 -14.091 1.00 96.38 421 TRP A N 1
ATOM 3297 C CA . TRP A 1 421 ? 10.491 0.872 -14.094 1.00 96.38 421 TRP A CA 1
ATOM 3298 C C . TRP A 1 421 ? 11.732 0.073 -13.711 1.00 96.38 421 TRP A C 1
ATOM 3300 O O . TRP A 1 421 ? 11.876 -0.391 -12.576 1.00 96.38 421 TRP A O 1
ATOM 3310 N N . LYS A 1 422 ? 12.636 -0.118 -14.669 1.00 93.50 422 LYS A N 1
ATOM 3311 C CA . LYS A 1 422 ? 13.818 -0.969 -14.531 1.00 93.50 422 LYS A CA 1
ATOM 3312 C C . LYS A 1 422 ? 15.098 -0.146 -14.540 1.00 93.50 422 LYS A C 1
ATOM 3314 O O . LYS A 1 422 ? 15.246 0.799 -15.313 1.00 93.50 422 LYS A O 1
ATOM 3319 N N . ASN A 1 423 ? 16.056 -0.565 -13.715 1.00 89.81 423 ASN A N 1
ATOM 3320 C CA . ASN A 1 423 ? 17.405 -0.016 -13.753 1.00 89.81 423 ASN A CA 1
ATOM 3321 C C . ASN A 1 423 ? 18.199 -0.604 -14.927 1.00 89.81 423 ASN A C 1
ATOM 3323 O O . ASN A 1 423 ? 18.500 -1.801 -14.921 1.00 89.81 423 ASN A O 1
ATOM 3327 N N . SER A 1 424 ? 18.547 0.224 -15.921 1.00 83.75 424 SER A N 1
ATOM 3328 C CA . SER A 1 424 ? 19.205 -0.247 -17.148 1.00 83.75 424 SER A CA 1
ATOM 3329 C C . SER A 1 424 ? 20.553 -0.906 -16.893 1.00 83.75 424 SER A C 1
ATOM 3331 O O . SER A 1 424 ? 20.862 -1.913 -17.530 1.00 83.75 424 SER A O 1
ATOM 3333 N N . GLU A 1 425 ? 21.361 -0.371 -15.973 1.00 84.81 425 GLU A N 1
ATOM 3334 C CA . GLU A 1 425 ? 22.687 -0.918 -15.675 1.00 84.81 425 GLU A CA 1
ATOM 3335 C C . GLU A 1 425 ? 22.565 -2.292 -15.021 1.00 84.81 425 GLU A C 1
ATOM 3337 O O . GLU A 1 425 ? 23.218 -3.244 -15.455 1.00 84.81 425 GLU A O 1
ATOM 3342 N N . LEU A 1 426 ? 21.647 -2.450 -14.066 1.00 84.06 426 LEU A N 1
ATOM 3343 C CA . LEU A 1 426 ? 21.389 -3.748 -13.446 1.00 84.06 426 LEU A CA 1
ATOM 3344 C C . LEU A 1 426 ? 20.843 -4.764 -14.462 1.00 84.06 426 LEU A C 1
ATOM 3346 O O . LEU A 1 426 ? 21.315 -5.900 -14.528 1.00 84.06 426 LEU A O 1
ATOM 3350 N N . GLN A 1 427 ? 19.892 -4.357 -15.306 1.00 85.44 427 GLN A N 1
ATOM 3351 C CA . GLN A 1 427 ? 19.341 -5.231 -16.344 1.00 85.44 427 GLN A CA 1
ATOM 3352 C C . GLN A 1 427 ? 20.383 -5.592 -17.407 1.00 85.44 427 GLN A C 1
ATOM 3354 O O . GLN A 1 427 ? 20.401 -6.705 -17.934 1.00 85.44 427 GLN A O 1
ATOM 3359 N N . LYS A 1 428 ? 21.290 -4.674 -17.744 1.00 86.69 428 LYS A N 1
ATOM 3360 C CA . LYS A 1 428 ? 22.418 -4.928 -18.649 1.00 86.69 428 LYS A CA 1
ATOM 3361 C C . LYS A 1 428 ? 23.397 -5.933 -18.047 1.00 86.69 428 LYS A C 1
ATOM 3363 O O . LYS A 1 428 ? 23.794 -6.860 -18.751 1.00 86.69 428 LYS A O 1
ATOM 3368 N N . MET A 1 429 ? 23.732 -5.812 -16.759 1.00 86.25 429 MET A N 1
ATOM 3369 C CA . MET A 1 429 ? 24.557 -6.803 -16.058 1.00 86.25 429 MET A CA 1
ATOM 3370 C C . MET A 1 429 ? 23.908 -8.191 -16.082 1.00 86.25 429 MET A C 1
ATOM 3372 O O . MET A 1 429 ? 24.557 -9.143 -16.512 1.00 86.25 429 MET A O 1
ATOM 3376 N N . LYS A 1 430 ? 22.615 -8.299 -15.740 1.00 85.50 430 LYS A N 1
ATOM 3377 C CA . LYS A 1 430 ? 21.857 -9.564 -15.791 1.00 85.50 430 LYS A CA 1
ATOM 3378 C C . LYS A 1 430 ? 21.878 -10.194 -17.190 1.00 85.50 430 LYS A C 1
ATOM 3380 O O . LYS A 1 430 ? 22.211 -11.368 -17.336 1.00 85.50 430 LYS A O 1
ATOM 3385 N N . ARG A 1 431 ? 21.592 -9.411 -18.240 1.00 88.12 431 ARG A N 1
ATOM 3386 C CA . ARG A 1 431 ? 21.637 -9.874 -19.644 1.00 88.12 431 ARG A CA 1
ATOM 3387 C C . ARG A 1 431 ? 23.027 -10.383 -20.038 1.00 88.12 431 ARG A C 1
ATOM 3389 O O . ARG A 1 431 ? 23.133 -11.452 -20.635 1.00 88.12 431 ARG A O 1
ATOM 3396 N N . ASN A 1 432 ? 24.085 -9.655 -19.676 1.00 89.25 432 ASN A N 1
ATOM 3397 C CA . ASN A 1 432 ? 25.466 -10.057 -19.959 1.00 89.25 432 ASN A CA 1
ATOM 3398 C C . ASN A 1 432 ? 25.845 -11.358 -19.244 1.00 89.25 432 ASN A C 1
ATOM 3400 O O . ASN A 1 432 ? 26.495 -12.210 -19.845 1.00 89.25 432 ASN A O 1
ATOM 3404 N N . GLN A 1 433 ? 25.416 -11.529 -17.995 1.00 87.62 433 GLN A N 1
ATOM 3405 C CA . GLN A 1 433 ? 25.687 -12.725 -17.201 1.00 87.62 433 GLN A CA 1
ATOM 3406 C C . GLN A 1 433 ? 25.022 -13.968 -17.814 1.00 87.62 433 GLN A C 1
ATOM 3408 O O . GLN A 1 433 ? 25.689 -14.975 -18.033 1.00 87.62 433 GLN A O 1
ATOM 3413 N N . VAL A 1 434 ? 23.756 -13.857 -18.237 1.00 87.19 434 VAL A N 1
ATOM 3414 C CA . VAL A 1 434 ? 23.041 -14.935 -18.950 1.00 87.19 434 VAL A CA 1
ATOM 3415 C C . VAL A 1 434 ? 23.732 -15.302 -20.269 1.00 87.19 434 VAL A C 1
ATOM 3417 O O . VAL A 1 434 ? 23.821 -16.479 -20.624 1.00 87.19 434 VAL A O 1
ATOM 3420 N N . ILE A 1 435 ? 24.230 -14.313 -21.019 1.00 86.94 435 ILE A N 1
ATOM 3421 C CA . ILE A 1 435 ? 24.984 -14.567 -22.256 1.00 86.94 435 ILE A CA 1
ATOM 3422 C C . ILE A 1 435 ? 26.297 -15.289 -21.940 1.00 86.94 435 ILE A C 1
ATOM 3424 O O . ILE A 1 435 ? 26.615 -16.268 -22.610 1.00 86.94 435 ILE A O 1
ATOM 3428 N N . GLN A 1 436 ? 27.041 -14.850 -20.920 1.00 87.31 436 GLN A N 1
ATOM 3429 C CA . GLN A 1 436 ? 28.286 -15.499 -20.502 1.00 87.31 436 GLN A CA 1
ATOM 3430 C C . GLN A 1 436 ? 28.056 -16.961 -20.110 1.00 87.31 436 GLN A C 1
ATOM 3432 O O . GLN A 1 436 ? 28.781 -17.828 -20.587 1.00 87.31 436 GLN A O 1
ATOM 3437 N N . GLU A 1 437 ? 27.023 -17.255 -19.320 1.00 87.12 437 GLU A N 1
ATOM 3438 C CA . GLU A 1 437 ? 26.662 -18.626 -18.938 1.00 87.12 437 GLU A CA 1
ATOM 3439 C C . GLU A 1 437 ? 26.327 -19.504 -20.150 1.00 87.12 437 GLU A C 1
ATOM 3441 O O . GLU A 1 437 ? 26.781 -20.645 -20.236 1.00 87.12 437 GLU A O 1
ATOM 3446 N N . LYS A 1 438 ? 25.577 -18.969 -21.124 1.00 84.38 438 LYS A N 1
ATOM 3447 C CA . LYS A 1 438 ? 25.255 -19.692 -22.365 1.00 84.38 438 LYS A CA 1
ATOM 3448 C C . LYS A 1 438 ? 26.481 -19.918 -23.244 1.00 84.38 438 LYS A C 1
ATOM 3450 O O . LYS A 1 438 ? 26.622 -20.998 -23.804 1.00 84.38 438 LYS A O 1
ATOM 3455 N N . VAL A 1 439 ? 27.366 -18.926 -23.356 1.00 83.88 439 VAL A N 1
ATOM 3456 C CA . VAL A 1 439 ? 28.598 -19.028 -24.154 1.00 83.88 439 VAL A CA 1
ATOM 3457 C C . VAL A 1 439 ? 29.593 -20.006 -23.519 1.00 83.88 439 VAL A C 1
ATOM 3459 O O . VAL A 1 439 ? 30.269 -20.760 -24.213 1.00 83.88 439 VAL A O 1
ATOM 3462 N N . LEU A 1 440 ? 29.670 -20.042 -22.190 1.00 81.25 440 LEU A N 1
ATOM 3463 C CA . LEU A 1 440 ? 30.520 -20.980 -21.457 1.00 81.25 440 LEU A CA 1
ATOM 3464 C C . LEU A 1 440 ? 29.990 -22.423 -21.480 1.00 81.25 440 LEU A C 1
ATOM 3466 O O . LEU A 1 440 ? 30.695 -23.326 -21.033 1.00 81.25 440 LEU A O 1
ATOM 3470 N N . ASN A 1 441 ? 28.788 -22.656 -22.019 1.00 77.00 441 ASN A N 1
ATOM 3471 C CA . ASN A 1 441 ? 28.216 -23.982 -22.199 1.00 77.00 441 ASN A CA 1
ATOM 3472 C C . ASN A 1 441 ? 28.347 -24.431 -23.675 1.00 77.00 441 ASN A C 1
ATOM 3474 O O . ASN A 1 441 ? 27.465 -24.157 -24.494 1.00 77.00 441 ASN A O 1
ATOM 3478 N N . PRO A 1 442 ? 29.435 -25.139 -24.049 1.00 60.22 442 PRO A N 1
ATOM 3479 C CA . PRO A 1 442 ? 29.790 -25.424 -25.446 1.00 60.22 442 PRO A CA 1
ATOM 3480 C C . PRO A 1 442 ? 28.802 -26.342 -26.184 1.00 60.22 442 PRO A C 1
ATOM 3482 O O . PRO A 1 442 ? 28.944 -26.553 -27.381 1.00 60.22 442 PRO A O 1
ATOM 3485 N N . SER A 1 443 ? 27.798 -26.885 -25.491 1.00 64.50 443 SER A N 1
ATOM 3486 C CA . SER A 1 443 ? 26.721 -27.682 -26.087 1.00 64.50 443 SER A CA 1
ATOM 3487 C C . SER A 1 443 ? 25.628 -26.845 -26.773 1.00 64.50 443 SER A C 1
ATOM 3489 O O . SER A 1 443 ? 24.805 -27.406 -27.492 1.00 64.50 443 SER A O 1
ATOM 3491 N N . VAL A 1 444 ? 25.607 -25.522 -26.561 1.00 59.31 444 VAL A N 1
ATOM 3492 C CA . VAL A 1 444 ? 24.538 -24.614 -27.030 1.00 59.31 444 VAL A CA 1
ATOM 3493 C C . VAL A 1 444 ? 25.001 -23.685 -28.163 1.00 59.31 444 VAL A C 1
ATOM 3495 O O . VAL A 1 444 ? 24.174 -23.071 -28.835 1.00 59.31 444 VAL A O 1
ATOM 3498 N N . ILE A 1 445 ? 26.310 -23.590 -28.411 1.00 56.69 445 ILE A N 1
ATOM 3499 C CA . ILE A 1 445 ? 26.859 -22.796 -29.515 1.00 56.69 445 ILE A CA 1
ATOM 3500 C C . ILE A 1 445 ? 26.924 -23.686 -30.759 1.00 56.69 445 ILE A C 1
ATOM 3502 O O . ILE A 1 445 ? 27.752 -24.594 -30.821 1.00 56.69 445 ILE A O 1
ATOM 3506 N N . VAL A 1 446 ? 26.027 -23.434 -31.716 1.00 62.38 446 VAL A N 1
ATOM 3507 C CA . VAL A 1 446 ? 26.042 -24.049 -33.057 1.00 62.38 446 VAL A CA 1
ATOM 3508 C C . VAL A 1 446 ? 27.008 -23.307 -33.965 1.00 62.38 446 VAL A C 1
ATOM 3510 O O . VAL A 1 446 ? 26.929 -22.056 -33.989 1.00 62.38 446 VAL A O 1
#

Radius of gyration: 23.93 Å; chains: 1; bounding box: 58×93×59 Å

Sequence (446 aa):
MWQKLWRKGDQQKDEDKEVVEEIEGEETCNPYTELYFLQHHSDIVRHLLVIDDRRCVSAGDDGVVVVWDTQLCMKLSFFEAHSRPITCMLSIDGKNKDSNLLITGSSDKHIKVWNIDQGKCVQDITEHGTSVKCLLPVLENMFVSAGEQLHLWGEDGALLDTFPLDKQEADISLLISTNLKNERFVTACDKELTVYSIKDLLDLNETSYRICQDKRLPEHLEAVRALVPVSDKLFASGSLDGTILLWSSETFTPLKKLNTMADYKGKANMYPYSVQYIACENQKYLLAAIGCGFALFDTVSNTLLCRKVKAHYSKVTQLTFVCDGLLLATCSEDGSIRLWGQKSHNPGEQLAVKASMGLSPIERFLDINFGQLHHSKSPDHFPEPVLLGECLGHCGSVMRIVDQGLEGMFSCGGDHLVIAWKNSELQKMKRNQVIQEKVLNPSVIV

Foldseek 3Di:
DDDPPPPDDDPPPPPDPPDADDDDDDQFLDLFPDKDWAFDFPFFWFDWDDQDLQWIWIFWFQCKIWIAGLQVRYTPDMDSHDPGTFQDKDWDQDPVNPWIWIWTFAQNQWIWIAGPVVRDTPDIHNPRPGGWHDWADAAHQKIWTWFQWIWIAGNNRDTQEIGHDDPVFATWHDKDQQAPRRQKIWTFTWFKIWIWGWDFDDDPPDTGIYIDTDDIADGHPGGWQEKAHLYRQWIWIFGLQLWIWIAGSVPRHTDDTQDPPRPPDPDPPDSQFGWQYWDYFPSFKIWTFTHQWIWIAGNVVSDTQEIDSHNDPGGFNDWDAEQQLLWIWTFGQQQKIWIKADPPDNSLPCSVPPVPDDDHSPCNRQVHDVVVCVVPPDDPHGDYIDTNDMDHDGRGGWNDKDYSHQSGIWTTGRRSIIMGGHRPNSSVVVVVVVVVVQVVPVVNDD

pLDDT: mean 84.12, std 15.82, range [29.08, 98.25]

InterPro domains:
  IPR001680 WD40 repeat [PS50082] (96-124)
  IPR001680 WD40 repeat [PS50082] (217-257)
  IPR001680 WD40 repeat [PS50082] (309-340)
  IPR001680 WD40 repeat [SM00320] (31-69)
  IPR001680 WD40 repeat [SM00320] (72-115)
  IPR001680 WD40 repeat [SM00320] (118-154)
  IPR001680 WD40 repeat [SM00320] (210-248)
  IPR001680 WD40 repeat [SM00320] (302-341)
  IPR001680 WD40 repeat [SM00320] (384-422)
  IPR015943 WD40/YVTN repeat-like-containing domain superfamily [G3DSA:2.130.10.10] (23-160)
  IPR015943 WD40/YVTN repeat-like-containing domain superfamily [G3DSA:2.130.10.10] (185-440)
  IPR019775 WD40 repeat, conserved site [PS00678] (102-116)
  IPR020472 PAC1/LIS1-like, WD-40 repeat [PR00320] (56-70)
  IPR020472 PAC1/LIS1-like, WD-40 repeat [PR00320] (102-116)
  IPR020472 PAC1/LIS1-like, WD-40 repeat [PR00320] (235-249)
  IPR036322 WD40-repeat-containing domain superfamily [SSF50978] (32-422)
  IPR040102 WD repeat-containing protein 41 [PF25178] (9-426)
  IPR040102 WD repeat-containing protein 41 [PTHR22805] (11-438)

Secondary structure (DSSP, 8-state):
--S----SS--------PPPP---SS-----EEEEEEEE--SS-EEEEEEEETTEEEEEETTSEEEEEETTTTEEEEEEE--SS-EEEEEEEE-TTSS-EEEEEEETTS-EEEEETTTTEEEEEE----S---EEEEETTTEEEEESSEEEEEETT--EEEEEEPPTTSPPEEEEEE-STT--EEEEEETTEEEEEEEEEEEETTEEEEEEEEEEEPPPPSS-EEEEEEEETTEEEEEETTS-EEEEETTT--EEEE--------BTTTB-TT-EEEEEEETTTEEEEEETTEEEEEETTTTEEEEEES-SSSS-EEEEEEETTTTEEEEEETTSEEEEEE-TT--HHHHTTT---SS--HHHHHHT--HHHHTTSPPPSSPPPPEEEEEEE--SS-EEEEEE-GGG-EEEEETTSEEEEEEEHHHHHHHHHHHHHHHHT-TTS--